Protein AF-A0AAV6D3R2-F1 (afdb_monomer)

Structure (mmCIF, N/CA/C/O backbone):
data_AF-A0AAV6D3R2-F1
#
_entry.id   AF-A0AAV6D3R2-F1
#
loop_
_atom_site.group_PDB
_atom_site.id
_atom_site.type_symbol
_atom_site.label_atom_id
_atom_site.label_alt_id
_atom_site.label_comp_id
_atom_site.label_asym_id
_atom_site.label_entity_id
_atom_site.label_seq_id
_atom_site.pdbx_PDB_ins_code
_atom_site.Cartn_x
_atom_site.Cartn_y
_atom_site.Cartn_z
_atom_site.occupancy
_atom_site.B_iso_or_equiv
_atom_site.auth_seq_id
_atom_site.auth_comp_id
_atom_site.auth_asym_id
_atom_site.auth_atom_id
_atom_site.pdbx_PDB_model_num
ATOM 1 N N . MET A 1 1 ? -66.556 -19.259 106.613 1.00 41.88 1 MET A N 1
ATOM 2 C CA . MET A 1 1 ? -66.126 -19.516 105.222 1.00 41.88 1 MET A CA 1
ATOM 3 C C . MET A 1 1 ? -65.354 -18.286 104.750 1.00 41.88 1 MET A C 1
ATOM 5 O O . MET A 1 1 ? -65.965 -17.245 104.566 1.00 41.88 1 MET A O 1
ATOM 9 N N . LYS A 1 2 ? -64.016 -18.341 104.709 1.00 41.09 2 LYS A N 1
ATOM 10 C CA . LYS A 1 2 ? -63.168 -17.246 104.201 1.00 41.09 2 LYS A CA 1
ATOM 11 C C . LYS A 1 2 ? -62.805 -17.591 102.760 1.00 41.09 2 LYS A C 1
ATOM 13 O O . LYS A 1 2 ? -62.101 -18.569 102.543 1.00 41.09 2 LYS A O 1
ATOM 18 N N . ILE A 1 3 ? -63.320 -16.826 101.804 1.00 53.88 3 ILE A N 1
ATOM 19 C CA . ILE A 1 3 ? -62.942 -16.929 100.393 1.00 53.88 3 ILE A CA 1
ATOM 20 C C . ILE A 1 3 ? -61.754 -15.985 100.196 1.00 53.88 3 ILE A C 1
ATOM 22 O O . ILE A 1 3 ? -61.898 -14.775 100.360 1.00 53.88 3 ILE A O 1
ATOM 26 N N . GLN A 1 4 ? -60.575 -16.541 99.917 1.00 54.53 4 GLN A N 1
ATOM 27 C CA . GLN A 1 4 ? -59.425 -15.776 99.440 1.00 54.53 4 GLN A CA 1
ATOM 28 C C . GLN A 1 4 ? -59.530 -15.645 97.919 1.00 54.53 4 GLN A C 1
ATOM 30 O O . GLN A 1 4 ? -59.664 -16.643 97.218 1.00 54.53 4 GLN A O 1
ATOM 35 N N . ILE A 1 5 ? -59.493 -14.408 97.426 1.00 58.12 5 ILE A N 1
ATOM 36 C CA . ILE A 1 5 ? -59.403 -14.087 96.000 1.00 58.12 5 ILE A CA 1
ATOM 37 C C . ILE A 1 5 ? -57.930 -13.767 95.734 1.00 58.12 5 ILE A C 1
ATOM 39 O O . ILE A 1 5 ? -57.420 -12.766 96.238 1.00 58.12 5 ILE A O 1
ATOM 43 N N . GLU A 1 6 ? -57.231 -14.634 95.000 1.00 59.66 6 GLU A N 1
ATOM 44 C CA . GLU A 1 6 ? -55.860 -14.369 94.551 1.00 59.66 6 GLU A CA 1
ATOM 45 C C . GLU A 1 6 ? -55.852 -13.282 93.464 1.00 59.66 6 GLU A C 1
ATOM 47 O O . GLU A 1 6 ? -56.670 -13.301 92.542 1.00 59.66 6 GLU A O 1
ATOM 52 N N . SER A 1 7 ? -54.927 -12.319 93.559 1.00 55.28 7 SER A N 1
ATOM 53 C CA . SER A 1 7 ? -54.764 -11.280 92.540 1.00 55.28 7 SER A CA 1
ATOM 54 C C . SER A 1 7 ? -53.967 -11.827 91.350 1.00 55.28 7 SER A C 1
ATOM 56 O O . SER A 1 7 ? -52.834 -12.291 91.477 1.00 55.28 7 SER A O 1
ATOM 58 N N . PHE A 1 8 ? -54.562 -11.789 90.159 1.00 54.69 8 PHE A N 1
ATOM 59 C CA . PHE A 1 8 ? -53.878 -12.200 88.935 1.00 54.69 8 PHE A CA 1
ATOM 60 C C . PHE A 1 8 ? -52.782 -11.181 88.546 1.00 54.69 8 PHE A C 1
ATOM 62 O O . PHE A 1 8 ? -53.052 -10.034 88.197 1.00 54.69 8 PHE A O 1
ATOM 69 N N . LYS A 1 9 ? -51.535 -11.654 88.657 1.00 56.50 9 LYS A N 1
ATOM 70 C CA . LYS A 1 9 ? -50.225 -11.216 88.124 1.00 56.50 9 LYS A CA 1
ATOM 71 C C . LYS A 1 9 ? -50.187 -10.002 87.166 1.00 56.50 9 LYS A C 1
ATOM 73 O O . LYS A 1 9 ? -50.525 -10.115 85.990 1.00 56.50 9 LYS A O 1
ATOM 78 N N . LYS A 1 10 ? -49.590 -8.890 87.625 1.00 56.94 10 LYS A N 1
ATOM 79 C CA . LYS A 1 10 ? -49.151 -7.735 86.801 1.00 56.94 10 LYS A CA 1
ATOM 80 C C . LYS A 1 10 ? -47.925 -8.025 85.910 1.00 56.94 10 LYS A C 1
ATOM 82 O O . LYS A 1 10 ? -47.709 -7.311 84.935 1.00 56.94 10 LYS A O 1
ATOM 87 N N . ASP A 1 11 ? -47.167 -9.084 86.191 1.00 58.88 11 ASP A N 1
ATOM 88 C CA . ASP A 1 11 ? -45.872 -9.352 85.540 1.00 58.88 11 ASP A CA 1
ATOM 89 C C . ASP A 1 11 ? -45.978 -9.902 84.106 1.00 58.88 11 ASP A C 1
ATOM 91 O O . ASP A 1 11 ? -45.019 -9.849 83.342 1.00 58.88 11 ASP A O 1
ATOM 95 N N . HIS A 1 12 ? -47.144 -10.410 83.695 1.00 60.38 12 HIS A N 1
ATOM 96 C CA . HIS A 1 12 ? -47.326 -10.956 82.342 1.00 60.38 12 HIS A CA 1
ATOM 97 C C . HIS A 1 12 ? -47.617 -9.864 81.293 1.00 60.38 12 HIS A C 1
ATOM 99 O O . HIS A 1 12 ? -47.282 -10.027 80.120 1.00 60.38 12 HIS A O 1
ATOM 105 N N . ALA A 1 13 ? -48.206 -8.733 81.699 1.00 70.50 13 ALA A N 1
ATOM 106 C CA . ALA A 1 13 ? -48.538 -7.634 80.789 1.00 70.50 13 ALA A CA 1
ATOM 107 C C . ALA A 1 13 ? -47.298 -6.819 80.379 1.00 70.50 13 ALA A C 1
ATOM 109 O O . ALA A 1 13 ? -47.188 -6.391 79.230 1.00 70.50 13 ALA A O 1
ATOM 110 N N . SER A 1 14 ? -46.339 -6.642 81.295 1.00 77.81 14 SER A N 1
ATOM 111 C CA . SER A 1 14 ? -45.079 -5.937 81.020 1.00 77.81 14 SER A CA 1
ATOM 112 C C . SER A 1 14 ? -44.189 -6.719 80.045 1.00 77.81 14 SER A C 1
ATOM 114 O O . SER A 1 14 ? -43.609 -6.129 79.131 1.00 77.81 14 SER A O 1
ATOM 116 N N . ALA A 1 15 ? -44.135 -8.049 80.177 1.00 82.56 15 ALA A N 1
ATOM 117 C CA . ALA A 1 15 ? -43.401 -8.926 79.266 1.00 82.56 15 ALA A CA 1
ATOM 118 C C . ALA A 1 15 ? -43.976 -8.887 77.840 1.00 82.56 15 ALA A C 1
ATOM 120 O O . ALA A 1 15 ? -43.226 -8.784 76.870 1.00 82.56 15 ALA A O 1
ATOM 121 N N . LEU A 1 16 ? -45.307 -8.900 77.709 1.00 85.19 16 LEU A N 1
ATOM 122 C CA . LEU A 1 16 ? -45.982 -8.857 76.411 1.00 85.19 16 LEU A CA 1
ATOM 123 C C . LEU A 1 16 ? -45.790 -7.507 75.702 1.00 85.19 16 LEU A C 1
ATOM 125 O O . LEU A 1 16 ? -45.513 -7.476 74.505 1.00 85.19 16 LEU A O 1
ATOM 129 N N . LEU A 1 17 ? -45.858 -6.397 76.448 1.00 87.00 17 LEU A N 1
ATOM 130 C CA . LEU A 1 17 ? -45.581 -5.059 75.919 1.00 87.00 17 LEU A CA 1
ATOM 131 C C . LEU A 1 17 ? -44.119 -4.926 75.462 1.00 87.00 17 LEU A C 1
ATOM 133 O O . LEU A 1 17 ? -43.852 -4.395 74.387 1.00 87.00 17 LEU A O 1
ATOM 137 N N . SER A 1 18 ? -43.180 -5.463 76.245 1.00 87.88 18 SER A N 1
ATOM 138 C CA . SER A 1 18 ? -41.751 -5.449 75.913 1.00 87.88 18 SER A CA 1
ATOM 139 C C . SER A 1 18 ? -41.470 -6.251 74.638 1.00 87.88 18 SER A C 1
ATOM 141 O O . SER A 1 18 ? -40.783 -5.762 73.743 1.00 87.88 18 SER A O 1
ATOM 143 N N . MET A 1 19 ? -42.068 -7.440 74.501 1.00 91.12 19 MET A N 1
ATOM 144 C CA . MET A 1 19 ? -41.958 -8.260 73.289 1.00 91.12 19 MET A CA 1
ATOM 145 C C . MET A 1 19 ? -42.569 -7.572 72.064 1.00 91.12 19 MET A C 1
ATOM 147 O O . MET A 1 19 ? -41.971 -7.611 70.993 1.00 91.12 19 MET A O 1
ATOM 151 N N . ALA A 1 20 ? -43.717 -6.903 72.207 1.00 91.31 20 ALA A N 1
ATOM 152 C CA . ALA A 1 20 ? -44.345 -6.170 71.107 1.00 91.31 20 ALA A CA 1
ATOM 153 C C . ALA A 1 20 ? -43.491 -4.982 70.632 1.00 91.31 20 ALA A C 1
ATOM 155 O O . ALA A 1 20 ? -43.354 -4.767 69.428 1.00 91.31 20 ALA A O 1
ATOM 156 N N . ILE A 1 21 ? -42.875 -4.241 71.560 1.00 93.88 21 ILE A N 1
ATOM 157 C CA . ILE A 1 21 ? -41.976 -3.127 71.229 1.00 93.88 21 ILE A CA 1
ATOM 158 C C . ILE A 1 21 ? -40.717 -3.647 70.531 1.00 93.88 21 ILE A C 1
ATOM 160 O O . ILE A 1 21 ? -40.335 -3.115 69.491 1.00 93.88 21 ILE A O 1
ATOM 164 N N . ILE A 1 22 ? -40.100 -4.713 71.049 1.00 94.69 22 ILE A N 1
ATOM 165 C CA . ILE A 1 22 ? -38.926 -5.333 70.420 1.00 94.69 22 ILE A CA 1
ATOM 166 C C . ILE A 1 22 ? -39.282 -5.840 69.018 1.00 94.69 22 ILE A C 1
ATOM 168 O O . ILE A 1 22 ? -38.560 -5.554 68.067 1.00 94.69 22 ILE A O 1
ATOM 172 N N . ALA A 1 23 ? -40.418 -6.525 68.859 1.00 94.00 23 ALA A N 1
ATOM 173 C CA . ALA A 1 23 ? -40.884 -6.993 67.557 1.00 94.00 23 ALA A CA 1
ATOM 174 C C . ALA A 1 23 ? -41.098 -5.829 66.573 1.00 94.00 23 ALA A C 1
ATOM 176 O O . ALA A 1 23 ? -40.671 -5.919 65.426 1.00 94.00 23 ALA A O 1
ATOM 177 N N . LEU A 1 24 ? -41.686 -4.712 67.012 1.00 95.38 24 LEU A N 1
ATOM 178 C CA . LEU A 1 24 ? -41.880 -3.516 66.186 1.00 95.38 24 LEU A CA 1
ATOM 179 C C . LEU A 1 24 ? -40.550 -2.876 65.759 1.00 95.38 24 LEU A C 1
ATOM 181 O O . LEU A 1 24 ? -40.398 -2.482 64.602 1.00 95.38 24 LEU A O 1
ATOM 185 N N . VAL A 1 25 ? -39.571 -2.796 66.660 1.00 95.88 25 VAL A N 1
ATOM 186 C CA . VAL A 1 25 ? -38.222 -2.300 66.343 1.00 95.88 25 VAL A CA 1
ATOM 187 C C . VAL A 1 25 ? -37.518 -3.229 65.348 1.00 95.88 25 VAL A C 1
ATOM 189 O O . VAL A 1 25 ? -36.920 -2.761 64.379 1.00 95.88 25 VAL A O 1
ATOM 192 N N . VAL A 1 26 ? -37.631 -4.548 65.519 1.00 96.06 26 VAL A N 1
ATOM 193 C CA . VAL A 1 26 ? -37.019 -5.524 64.602 1.00 96.06 26 VAL A CA 1
ATOM 194 C C . VAL A 1 26 ? -37.695 -5.485 63.229 1.00 96.06 26 VAL A C 1
ATOM 196 O O . VAL A 1 26 ? -37.015 -5.455 62.209 1.00 96.06 26 VAL A O 1
ATOM 199 N N . LEU A 1 27 ? -39.027 -5.419 63.175 1.00 96.25 27 LEU A N 1
ATOM 200 C CA . LEU A 1 27 ? -39.766 -5.365 61.912 1.00 96.25 27 LEU A CA 1
ATOM 201 C C . LEU A 1 27 ? -39.530 -4.048 61.169 1.00 96.25 27 LEU A C 1
ATOM 203 O O . LEU A 1 27 ? -39.346 -4.062 59.954 1.00 96.25 27 LEU A O 1
ATOM 207 N N . SER A 1 28 ? -39.504 -2.916 61.879 1.00 93.81 28 SER A N 1
ATOM 208 C CA . SER A 1 28 ? -39.224 -1.615 61.261 1.00 93.81 28 SER A CA 1
ATOM 209 C C . SER A 1 28 ? -37.783 -1.511 60.759 1.00 93.81 28 SER A C 1
ATOM 211 O O . SER A 1 28 ? -37.571 -1.045 59.639 1.00 93.81 28 SER A O 1
ATOM 213 N N . SER A 1 29 ? -36.800 -2.003 61.520 1.00 95.06 29 SER A N 1
ATOM 214 C CA . SER A 1 29 ? -35.403 -2.036 61.065 1.00 95.06 29 SER A CA 1
ATOM 215 C C . SER A 1 29 ? -35.202 -2.976 59.873 1.00 95.06 29 SER A C 1
ATOM 217 O O . SER A 1 29 ? -34.536 -2.592 58.913 1.00 95.06 29 SER A O 1
ATOM 219 N N . LEU A 1 30 ? -35.843 -4.151 59.865 1.00 95.81 30 LEU A N 1
ATOM 220 C CA . LEU A 1 30 ? -35.819 -5.069 58.724 1.00 95.81 30 LEU A CA 1
ATOM 221 C C . LEU A 1 30 ? -36.473 -4.459 57.476 1.00 95.81 30 LEU A C 1
ATOM 223 O O . LEU A 1 30 ? -35.900 -4.533 56.392 1.00 95.81 30 LEU A O 1
ATOM 227 N N . ALA A 1 31 ? -37.644 -3.831 57.611 1.00 95.50 31 ALA A N 1
ATOM 228 C CA . ALA A 1 31 ? -38.312 -3.157 56.498 1.00 95.50 31 ALA A CA 1
ATOM 229 C C . ALA A 1 31 ? -37.458 -2.009 55.932 1.00 95.50 31 ALA A C 1
ATOM 231 O O . ALA A 1 31 ? -37.334 -1.874 54.714 1.00 95.50 31 ALA A O 1
ATOM 232 N N . GLY A 1 32 ? -36.820 -1.225 56.808 1.00 95.56 32 GLY A N 1
ATOM 233 C CA . GLY A 1 32 ? -35.880 -0.176 56.414 1.00 95.56 32 GLY A CA 1
ATOM 234 C C . GLY A 1 32 ? -34.663 -0.730 55.670 1.00 95.56 32 GLY A C 1
ATOM 235 O O . GLY A 1 32 ? -34.285 -0.196 54.628 1.00 95.56 32 GLY A O 1
ATOM 236 N N . TYR A 1 33 ? -34.096 -1.837 56.153 1.00 95.81 33 TYR A N 1
ATOM 237 C CA . TYR A 1 33 ? -32.979 -2.514 55.496 1.00 95.81 33 TYR A CA 1
ATOM 238 C C . TYR A 1 33 ? -33.366 -3.055 54.114 1.00 95.81 33 TYR A C 1
ATOM 240 O O . TYR A 1 33 ? -32.667 -2.797 53.139 1.00 95.81 33 TYR A O 1
ATOM 248 N N . LEU A 1 34 ? -34.511 -3.734 53.995 1.00 94.06 34 LEU A N 1
ATOM 249 C CA . LEU A 1 34 ? -35.012 -4.243 52.714 1.00 94.06 34 LEU A CA 1
ATOM 250 C C . LEU A 1 34 ? -35.253 -3.118 51.698 1.00 94.06 34 LEU A C 1
ATOM 252 O O . LEU A 1 34 ? -34.937 -3.274 50.518 1.00 94.06 34 LEU A O 1
ATOM 256 N N . TYR A 1 35 ? -35.772 -1.972 52.147 1.00 92.19 35 TYR A N 1
ATOM 257 C CA . TYR A 1 35 ? -35.944 -0.799 51.291 1.00 92.19 35 TYR A CA 1
ATOM 258 C C . TYR A 1 35 ? -34.599 -0.237 50.810 1.00 92.19 35 TYR A C 1
ATOM 260 O O . TYR A 1 35 ? -34.448 0.092 49.632 1.00 92.19 35 TYR A O 1
ATOM 268 N N . LEU A 1 36 ? -33.603 -0.170 51.697 1.00 94.88 36 LEU A N 1
ATOM 269 C CA . LEU A 1 36 ? -32.256 0.278 51.351 1.00 94.88 36 LEU A CA 1
ATOM 270 C C . LEU A 1 36 ? -31.593 -0.663 50.338 1.00 94.88 36 LEU A C 1
ATOM 272 O O . LEU A 1 36 ? -31.119 -0.188 49.309 1.00 94.88 36 LEU A O 1
ATOM 276 N N . VAL A 1 37 ? -31.649 -1.977 50.567 1.00 93.81 37 VAL A N 1
ATOM 277 C CA . VAL A 1 37 ? -31.112 -2.995 49.645 1.00 93.81 37 VAL A CA 1
ATOM 278 C C . VAL A 1 37 ? -31.813 -2.944 48.286 1.00 93.81 37 VAL A C 1
ATOM 280 O O . VAL A 1 37 ? -31.169 -3.058 47.245 1.00 93.81 37 VAL A O 1
ATOM 283 N N . SER A 1 38 ? -33.131 -2.720 48.257 1.00 89.44 38 SER A N 1
ATOM 284 C CA . SER A 1 38 ? -33.862 -2.547 46.998 1.00 89.44 38 SER A CA 1
ATOM 285 C C . SER A 1 38 ? -33.374 -1.323 46.217 1.00 89.44 38 SER A C 1
ATOM 287 O O . SER A 1 38 ? -33.229 -1.396 44.997 1.00 89.44 38 SER A O 1
ATOM 289 N N . ASN A 1 39 ? -33.122 -0.200 46.896 1.00 87.94 39 ASN A N 1
ATOM 290 C CA . ASN A 1 39 ? -32.600 1.005 46.250 1.00 87.94 39 ASN A CA 1
ATOM 291 C C . ASN A 1 39 ? -31.164 0.810 45.763 1.00 87.94 39 ASN A C 1
ATOM 293 O O . ASN A 1 39 ? -30.840 1.224 44.651 1.00 87.94 39 ASN A O 1
ATOM 297 N N . GLU A 1 40 ? -30.323 0.151 46.559 1.00 91.56 40 GLU A N 1
ATOM 298 C CA . GLU A 1 40 ? -28.959 -0.204 46.174 1.00 91.56 40 GLU A CA 1
ATOM 299 C C . GLU A 1 40 ? -28.957 -1.061 44.905 1.00 91.56 40 GLU A C 1
ATOM 301 O O . GLU A 1 40 ? -28.287 -0.710 43.936 1.00 91.56 40 GLU A O 1
ATOM 306 N N . ASN A 1 41 ? -29.795 -2.100 44.844 1.00 88.38 41 ASN A N 1
ATOM 307 C CA . ASN A 1 41 ? -29.926 -2.949 43.661 1.00 88.38 41 ASN A CA 1
ATOM 308 C C . ASN A 1 41 ? -30.335 -2.149 42.408 1.00 88.38 41 ASN A C 1
ATOM 310 O O . ASN A 1 41 ? -29.772 -2.340 41.331 1.00 88.38 41 ASN A O 1
ATOM 314 N N . VAL A 1 42 ? -31.268 -1.196 42.535 1.00 85.94 42 VAL A N 1
ATOM 315 C CA . VAL A 1 42 ? -31.658 -0.321 41.413 1.00 85.94 42 VAL A CA 1
ATOM 316 C C . VAL A 1 42 ? -30.492 0.561 40.959 1.00 85.94 42 VAL A C 1
ATOM 318 O O . VAL A 1 42 ? -30.285 0.721 39.756 1.00 85.94 42 VAL A O 1
ATOM 321 N N . MET A 1 43 ? -29.717 1.127 41.886 1.00 87.94 43 MET A N 1
ATOM 322 C CA . MET A 1 43 ? -28.565 1.966 41.538 1.00 87.94 43 MET A CA 1
ATOM 323 C C . MET A 1 43 ? -27.441 1.155 40.890 1.00 87.94 43 MET A C 1
ATOM 325 O O . MET A 1 43 ? -26.881 1.596 39.886 1.00 87.94 43 MET A O 1
ATOM 329 N N . VAL A 1 44 ? -27.162 -0.046 41.403 1.00 91.12 44 VAL A N 1
ATOM 330 C CA . VAL A 1 44 ? -26.194 -0.982 40.815 1.00 91.12 44 VAL A CA 1
ATOM 331 C C . VAL A 1 44 ? -26.617 -1.360 39.402 1.00 91.12 44 VAL A C 1
ATOM 333 O O . VAL A 1 44 ? -25.829 -1.214 38.473 1.00 91.12 44 VAL A O 1
ATOM 336 N N . ASN A 1 45 ? -27.878 -1.749 39.208 1.00 87.25 45 ASN A N 1
ATOM 337 C CA . ASN A 1 45 ? -28.403 -2.110 37.896 1.00 87.25 45 ASN A CA 1
ATOM 338 C C . ASN A 1 45 ? -28.320 -0.933 36.903 1.00 87.25 45 ASN A C 1
ATOM 340 O O . ASN A 1 45 ? -27.909 -1.109 35.758 1.00 87.25 45 ASN A O 1
ATOM 344 N N . ARG A 1 46 ? -28.628 0.299 37.334 1.00 87.62 46 ARG A N 1
ATOM 345 C CA . ARG A 1 46 ? -28.469 1.499 36.490 1.00 87.62 46 ARG A CA 1
ATOM 346 C C . ARG A 1 46 ? -27.013 1.761 36.113 1.00 87.62 46 ARG A C 1
ATOM 348 O O . ARG A 1 46 ? -26.750 2.097 34.961 1.00 87.62 46 ARG A O 1
ATOM 355 N N . SER A 1 47 ? -26.093 1.613 37.064 1.00 91.12 47 SER A N 1
ATOM 356 C CA . SER A 1 47 ? -24.654 1.770 36.832 1.00 91.12 47 SER A CA 1
ATOM 357 C C . SER A 1 47 ? -24.131 0.724 35.843 1.00 91.12 47 SER A C 1
ATOM 359 O O . SER A 1 47 ? -23.464 1.060 34.868 1.00 91.12 47 SER A O 1
ATOM 361 N N . ASP A 1 48 ? -24.522 -0.536 36.032 1.00 91.38 48 ASP A N 1
ATOM 362 C CA . ASP A 1 48 ? -24.179 -1.641 35.139 1.00 91.38 48 ASP A CA 1
ATOM 363 C C . ASP A 1 48 ? -24.722 -1.413 33.719 1.00 91.38 48 ASP A C 1
ATOM 365 O O . ASP A 1 48 ? -23.984 -1.499 32.743 1.00 91.38 48 ASP A O 1
ATOM 369 N N . THR A 1 49 ? -25.984 -0.999 33.593 1.00 90.69 49 THR A N 1
ATOM 370 C CA . THR A 1 49 ? -26.620 -0.685 32.297 1.00 90.69 49 THR A CA 1
ATOM 371 C C . THR A 1 49 ? -25.915 0.472 31.582 1.00 90.69 49 THR A C 1
ATOM 373 O O . THR A 1 49 ? -25.686 0.423 30.371 1.00 90.69 49 THR A O 1
ATOM 376 N N . TRP A 1 50 ? -25.529 1.513 32.326 1.00 92.00 50 TRP A N 1
ATOM 377 C CA . TRP A 1 50 ? -24.772 2.642 31.787 1.00 92.00 50 TRP A CA 1
ATOM 378 C C . TRP A 1 50 ? -23.399 2.203 31.262 1.00 92.00 50 TRP A C 1
ATOM 380 O O . TRP A 1 50 ? -23.026 2.551 30.140 1.00 92.00 50 TRP A O 1
ATOM 390 N N . ASN A 1 51 ? -22.675 1.377 32.019 1.00 93.12 51 ASN A N 1
ATOM 391 C CA . ASN A 1 51 ? -21.370 0.859 31.608 1.00 93.12 51 ASN A CA 1
ATOM 392 C C . ASN A 1 51 ? -21.474 -0.108 30.422 1.00 93.12 51 ASN A C 1
ATOM 394 O O . ASN A 1 51 ? -20.700 0.006 29.473 1.00 93.12 51 ASN A O 1
ATOM 398 N N . LYS A 1 52 ? -22.477 -0.992 30.415 1.00 92.69 52 LYS A N 1
ATOM 399 C CA . LYS A 1 52 ? -22.760 -1.891 29.289 1.00 92.69 52 LYS A CA 1
ATOM 400 C C . LYS A 1 52 ? -23.006 -1.118 28.005 1.00 92.69 52 LYS A C 1
ATOM 402 O O . LYS A 1 52 ? -22.410 -1.446 26.987 1.00 92.69 52 LYS A O 1
ATOM 407 N N . SER A 1 53 ? -23.820 -0.060 28.047 1.00 93.31 53 SER A N 1
ATOM 408 C CA . SER A 1 53 ? -24.128 0.734 26.850 1.00 93.31 53 SER A CA 1
ATOM 409 C C . SER A 1 53 ? -22.880 1.321 26.172 1.00 93.31 53 SER A C 1
ATOM 411 O O . SER A 1 53 ? -22.847 1.425 24.952 1.00 93.31 53 SER A O 1
ATOM 413 N N . PHE A 1 54 ? -21.822 1.622 26.931 1.00 94.38 54 PHE A N 1
ATOM 414 C CA . PHE A 1 54 ? -20.542 2.058 26.372 1.00 94.38 54 PHE A CA 1
ATOM 415 C C . PHE A 1 54 ? -19.802 0.932 25.647 1.00 94.38 54 PHE A C 1
ATOM 417 O O . PHE A 1 54 ? -19.415 1.106 24.498 1.00 94.38 54 PHE A O 1
ATOM 424 N N . GLN A 1 55 ? -19.695 -0.242 26.273 1.00 94.19 55 GLN A N 1
ATOM 425 C CA . GLN A 1 55 ? -19.071 -1.420 25.658 1.00 94.19 55 GLN A CA 1
ATOM 426 C C . GLN A 1 55 ? -19.790 -1.826 24.364 1.00 94.19 55 GLN A C 1
ATOM 428 O O . GLN A 1 55 ? -19.157 -2.204 23.382 1.00 94.19 55 GLN A O 1
ATOM 433 N N . MET A 1 56 ? -21.125 -1.705 24.332 1.00 94.50 56 MET A N 1
ATOM 434 C CA . MET A 1 56 ? -21.890 -1.934 23.103 1.00 94.50 56 MET A CA 1
ATOM 435 C C . MET A 1 56 ? -21.509 -0.911 22.019 1.00 94.50 56 MET A C 1
ATOM 437 O O . MET A 1 56 ? -21.369 -1.275 20.855 1.00 94.50 56 MET A O 1
ATOM 441 N N . ALA A 1 57 ? -21.328 0.363 22.386 1.00 94.44 57 ALA A N 1
ATOM 442 C CA . ALA A 1 57 ? -20.925 1.400 21.441 1.00 94.44 57 ALA A CA 1
ATOM 443 C C . ALA A 1 57 ? -19.521 1.123 20.875 1.00 94.44 57 ALA A C 1
ATOM 445 O O . ALA A 1 57 ? -19.330 1.249 19.667 1.00 94.44 57 ALA A O 1
ATOM 446 N N . GLU A 1 58 ? -18.566 0.693 21.704 1.00 94.38 58 GLU A N 1
ATOM 447 C CA . GLU A 1 58 ? -17.218 0.308 21.257 1.00 94.38 58 GLU A CA 1
ATOM 448 C C . GLU A 1 58 ? -17.268 -0.858 20.267 1.00 94.38 58 GLU A C 1
ATOM 450 O O . GLU A 1 58 ? -16.694 -0.766 19.184 1.00 94.38 58 GLU A O 1
ATOM 455 N N . ALA A 1 59 ? -18.052 -1.899 20.561 1.00 93.94 59 ALA A N 1
ATOM 456 C CA . ALA A 1 59 ? -18.234 -3.023 19.642 1.00 93.94 59 ALA A CA 1
ATOM 457 C C . ALA A 1 59 ? -18.773 -2.582 18.267 1.00 93.94 59 ALA A C 1
ATOM 459 O O . ALA A 1 59 ? -18.345 -3.096 17.235 1.00 93.94 59 ALA A O 1
ATOM 460 N N . GLY A 1 60 ? -19.682 -1.601 18.234 1.00 93.38 60 GLY A N 1
ATOM 461 C CA . GLY A 1 60 ? -20.176 -1.044 16.974 1.00 93.38 60 GLY A CA 1
ATOM 462 C C . GLY A 1 60 ? -19.123 -0.250 16.195 1.00 93.38 60 GLY A C 1
ATOM 463 O O . GLY A 1 60 ? -19.132 -0.282 14.967 1.00 93.38 60 GLY A O 1
ATOM 464 N N . VAL A 1 61 ? -18.198 0.430 16.881 1.00 94.06 61 VAL A N 1
ATOM 465 C CA . VAL A 1 61 ? -17.066 1.113 16.233 1.00 94.06 61 VAL A CA 1
ATOM 466 C C . VAL A 1 61 ? -16.128 0.104 15.574 1.00 94.06 61 VAL A C 1
ATOM 468 O O . VAL A 1 61 ? -15.762 0.298 14.417 1.00 94.06 61 VAL A O 1
ATOM 471 N N . GLU A 1 62 ? -15.788 -0.982 16.270 1.00 92.56 62 GLU A N 1
ATOM 472 C CA . GLU A 1 62 ? -14.931 -2.048 15.733 1.00 92.56 62 GLU A CA 1
ATOM 473 C C . GLU A 1 62 ? -15.548 -2.706 14.490 1.00 92.56 62 GLU A C 1
ATOM 475 O O . GLU A 1 62 ? -14.880 -2.892 13.473 1.00 92.56 62 GLU A O 1
ATOM 480 N N . GLU A 1 63 ? -16.855 -2.980 14.522 1.00 90.81 63 GLU A N 1
ATOM 481 C CA . GLU A 1 63 ? -17.589 -3.529 13.376 1.00 90.81 63 GLU A CA 1
ATOM 482 C C . GLU A 1 63 ? -17.611 -2.553 12.182 1.00 90.81 63 GLU A C 1
ATOM 484 O O . GLU A 1 63 ? -17.495 -2.959 11.025 1.00 90.81 63 GLU A O 1
ATOM 489 N N . ALA A 1 64 ? -17.727 -1.244 12.429 1.00 89.12 64 ALA A N 1
ATOM 490 C CA . ALA A 1 64 ? -17.616 -0.249 11.363 1.00 89.12 64 ALA A CA 1
ATOM 491 C C . ALA A 1 64 ? -16.207 -0.183 10.773 1.00 89.12 64 ALA A C 1
ATOM 493 O O . ALA A 1 64 ? -16.067 -0.136 9.550 1.00 89.12 64 ALA A O 1
ATOM 494 N N . MET A 1 65 ? -15.173 -0.200 11.616 1.00 87.06 65 MET A N 1
ATOM 495 C CA . MET A 1 65 ? -13.780 -0.208 11.170 1.00 87.06 65 MET A CA 1
ATOM 496 C C . MET A 1 65 ? -13.467 -1.453 10.340 1.00 87.06 65 MET A C 1
ATOM 498 O O . MET A 1 65 ? -12.832 -1.342 9.288 1.00 87.06 65 MET A O 1
ATOM 502 N N . SER A 1 66 ? -13.969 -2.620 10.751 1.00 84.00 66 SER A N 1
ATOM 503 C CA . SER A 1 66 ? -13.807 -3.862 9.996 1.00 84.00 66 SER A CA 1
ATOM 504 C C . SER A 1 66 ? -14.509 -3.790 8.637 1.00 84.00 66 SER A C 1
ATOM 506 O O . SER A 1 66 ? -13.892 -4.111 7.623 1.00 84.00 66 SER A O 1
ATOM 508 N N . MET A 1 67 ? -15.747 -3.281 8.572 1.00 81.88 67 MET A N 1
ATOM 509 C CA . MET A 1 67 ? -16.474 -3.108 7.308 1.00 81.88 67 MET A CA 1
ATOM 510 C C . MET A 1 67 ? -15.739 -2.158 6.358 1.00 81.88 67 MET A C 1
ATOM 512 O O . MET A 1 67 ? -15.582 -2.478 5.175 1.00 81.88 67 MET A O 1
ATOM 516 N N . ILE A 1 68 ? -15.312 -0.994 6.855 1.00 80.69 68 ILE A N 1
ATOM 517 C CA . ILE A 1 68 ? -14.617 0.018 6.054 1.00 80.69 68 ILE A CA 1
ATOM 518 C C . ILE A 1 68 ? -13.323 -0.573 5.482 1.00 80.69 68 ILE A C 1
ATOM 520 O O . ILE A 1 68 ? -13.074 -0.440 4.286 1.00 80.69 68 ILE A O 1
ATOM 524 N N . ASN A 1 69 ? -12.534 -1.271 6.303 1.00 78.12 69 ASN A N 1
ATOM 525 C CA . ASN A 1 69 ? -11.263 -1.850 5.871 1.00 78.12 69 ASN A CA 1
ATOM 526 C C . ASN A 1 69 ? -11.429 -3.077 4.965 1.00 78.12 69 ASN A C 1
ATOM 528 O O . ASN A 1 69 ? -10.666 -3.225 4.016 1.00 78.12 69 ASN A O 1
ATOM 532 N N . ALA A 1 70 ? -12.461 -3.899 5.170 1.00 72.94 70 ALA A N 1
ATOM 533 C CA . ALA A 1 70 ? -12.767 -5.039 4.302 1.00 72.94 70 ALA A CA 1
ATOM 534 C C . ALA A 1 70 ? -13.364 -4.633 2.941 1.00 72.94 70 ALA A C 1
ATOM 536 O O . ALA A 1 70 ? -13.280 -5.385 1.971 1.00 72.94 70 ALA A O 1
ATOM 537 N N . SER A 1 71 ? -13.993 -3.457 2.854 1.00 65.56 71 SER A N 1
ATOM 538 C CA . SER A 1 71 ? -14.680 -2.987 1.640 1.00 65.56 71 SER A CA 1
ATOM 539 C C . SER A 1 71 ? -13.823 -2.076 0.753 1.00 65.56 71 SER A C 1
ATOM 541 O O . SER A 1 71 ? -14.326 -1.526 -0.232 1.00 65.56 71 SER A O 1
ATOM 543 N N . ASN A 1 72 ? -12.544 -1.893 1.083 1.00 62.22 72 ASN A N 1
ATOM 544 C CA . ASN A 1 72 ? -11.609 -1.095 0.298 1.00 62.22 72 ASN A CA 1
ATOM 545 C C . ASN A 1 72 ? -11.047 -1.922 -0.863 1.00 62.22 72 ASN A C 1
ATOM 547 O O . ASN A 1 72 ? -10.066 -2.632 -0.702 1.00 62.22 72 ASN A O 1
ATOM 551 N N . SER A 1 73 ? -11.664 -1.830 -2.042 1.00 49.88 73 SER A N 1
ATOM 552 C CA . SER A 1 73 ? -11.182 -2.525 -3.254 1.00 49.88 73 SER A CA 1
ATOM 553 C C . SER A 1 73 ? -10.534 -1.597 -4.294 1.00 49.88 73 SER A C 1
ATOM 555 O O . SER A 1 73 ? -10.047 -2.082 -5.317 1.00 49.88 73 SER A O 1
ATOM 557 N N . ILE A 1 74 ? -10.557 -0.270 -4.081 1.00 49.06 74 ILE A N 1
ATOM 558 C CA . ILE A 1 74 ? -10.040 0.740 -5.023 1.00 49.06 74 ILE A CA 1
ATOM 559 C C . ILE A 1 74 ? -9.288 1.848 -4.267 1.00 49.06 74 ILE A C 1
ATOM 561 O O . ILE A 1 74 ? -9.804 2.444 -3.322 1.00 49.06 74 ILE A O 1
ATOM 565 N N . PHE A 1 75 ? -8.072 2.145 -4.729 1.00 49.31 75 PHE A N 1
ATOM 566 C CA . PHE A 1 75 ? -7.181 3.193 -4.224 1.00 49.31 75 PHE A CA 1
ATOM 567 C C . PHE A 1 75 ? -7.847 4.579 -4.238 1.00 49.31 75 PHE A C 1
ATOM 569 O O . PHE A 1 75 ? -8.199 5.086 -5.303 1.00 49.31 75 PHE A O 1
ATOM 576 N N . GLY A 1 76 ? -7.995 5.208 -3.066 1.00 48.66 76 GLY A N 1
ATOM 577 C CA . GLY A 1 76 ? -8.303 6.641 -2.916 1.00 48.66 76 GLY A CA 1
ATOM 578 C C . GLY A 1 76 ? -9.664 7.126 -3.438 1.00 48.66 76 GLY A C 1
ATOM 579 O O . GLY A 1 76 ? -9.973 8.308 -3.319 1.00 48.66 76 GLY A O 1
ATOM 580 N N . ALA A 1 77 ? -10.496 6.246 -3.991 1.00 46.25 77 ALA A N 1
ATOM 581 C CA . ALA A 1 77 ? -11.846 6.560 -4.425 1.00 46.25 77 ALA A CA 1
ATOM 582 C C . ALA A 1 77 ? -12.760 5.401 -4.036 1.00 46.25 77 ALA A C 1
ATOM 584 O O . ALA A 1 77 ? -12.602 4.284 -4.520 1.00 46.25 77 ALA A O 1
ATOM 585 N N . ILE A 1 78 ? -13.728 5.691 -3.168 1.00 51.72 78 ILE A N 1
ATOM 586 C CA . ILE A 1 78 ? -14.746 4.754 -2.693 1.00 51.72 78 ILE A CA 1
ATOM 587 C C . ILE A 1 78 ? -16.049 5.019 -3.470 1.00 51.72 78 ILE A C 1
ATOM 589 O O . ILE A 1 78 ? -16.977 5.625 -2.916 1.00 51.72 78 ILE A O 1
ATOM 593 N N . PRO A 1 79 ? -16.205 4.631 -4.750 1.00 51.34 79 PRO A N 1
ATOM 594 C CA . PRO A 1 79 ? -17.528 4.638 -5.337 1.00 51.34 79 PRO A CA 1
ATOM 595 C C . PRO A 1 79 ? -18.263 3.398 -4.808 1.00 51.34 79 PRO A C 1
ATOM 597 O O . PRO A 1 79 ? -18.374 2.389 -5.490 1.00 51.34 79 PRO 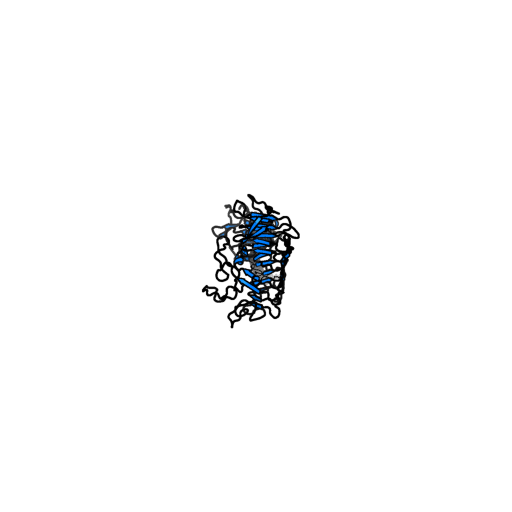A O 1
ATOM 600 N N . LYS A 1 80 ? -18.794 3.524 -3.584 1.00 55.28 80 LYS A N 1
ATOM 601 C CA . LYS A 1 80 ? -19.633 2.560 -2.846 1.00 55.28 80 LYS A CA 1
ATOM 602 C C . LYS A 1 80 ? -18.883 1.343 -2.279 1.00 55.28 80 LYS A C 1
ATOM 604 O O . LYS A 1 80 ? -18.205 0.624 -2.999 1.00 55.28 80 LYS A O 1
ATOM 609 N N . TRP A 1 81 ? -19.084 1.066 -0.987 1.00 66.00 81 TRP A N 1
ATOM 610 C CA . TRP A 1 81 ? -18.710 -0.201 -0.352 1.00 66.00 81 TRP A CA 1
ATOM 611 C C . TRP A 1 81 ? -19.664 -1.289 -0.848 1.00 66.00 81 TRP A C 1
ATOM 613 O O . TRP A 1 81 ? -20.680 -1.597 -0.224 1.00 66.00 81 TRP A O 1
ATOM 623 N N . THR A 1 82 ? -19.373 -1.818 -2.035 1.00 54.69 82 THR A N 1
ATOM 624 C CA . THR A 1 82 ? -20.198 -2.793 -2.766 1.00 54.69 82 THR A CA 1
ATOM 625 C C . THR A 1 82 ? -20.437 -4.084 -1.979 1.00 54.69 82 THR A C 1
ATOM 627 O O . THR A 1 82 ? -21.483 -4.705 -2.154 1.00 54.69 82 THR A O 1
ATOM 630 N N . ASN A 1 83 ? -19.537 -4.433 -1.053 1.00 54.97 83 ASN A N 1
ATOM 631 C CA . ASN A 1 83 ? -19.640 -5.622 -0.201 1.00 54.97 83 ASN A CA 1
ATOM 632 C C . ASN A 1 83 ? -20.371 -5.388 1.135 1.00 54.97 83 ASN A C 1
ATOM 634 O O . ASN A 1 83 ? -20.663 -6.357 1.836 1.00 54.97 83 ASN A O 1
ATOM 638 N N . ALA A 1 84 ? -20.731 -4.145 1.482 1.00 57.25 84 ALA A N 1
ATOM 639 C CA . ALA A 1 84 ? -21.363 -3.839 2.769 1.00 57.25 84 ALA A CA 1
ATOM 640 C C . ALA A 1 84 ? -22.688 -4.607 2.967 1.00 57.25 84 ALA A C 1
ATOM 642 O O . ALA A 1 84 ? -22.957 -5.135 4.047 1.00 57.25 84 ALA A O 1
ATOM 643 N N . VAL A 1 85 ? -23.483 -4.767 1.900 1.00 60.66 85 VAL A N 1
ATOM 644 C CA . VAL A 1 85 ? -24.778 -5.475 1.950 1.00 60.66 85 VAL A CA 1
ATOM 645 C C . VAL A 1 85 ? -24.612 -6.953 2.323 1.00 60.66 85 VAL A C 1
ATOM 647 O O . VAL A 1 85 ? -25.436 -7.492 3.059 1.00 60.66 85 VAL A O 1
ATOM 650 N N . SER A 1 86 ? -23.524 -7.601 1.889 1.00 59.66 86 SER A N 1
ATOM 651 C CA . SER A 1 86 ? -23.234 -8.999 2.245 1.00 59.66 86 SER A CA 1
ATOM 652 C C . SER A 1 86 ? -22.899 -9.170 3.732 1.00 59.66 86 SER A C 1
ATOM 654 O O . SER A 1 86 ? -23.097 -10.252 4.276 1.00 59.66 86 SER A O 1
ATOM 656 N N . GLY A 1 87 ? -22.419 -8.112 4.394 1.00 63.22 87 GLY A N 1
ATOM 657 C CA . GLY A 1 87 ? -22.152 -8.083 5.836 1.00 63.22 87 GLY A CA 1
ATOM 658 C C . GLY A 1 87 ? -23.378 -7.756 6.698 1.00 63.22 87 GLY A C 1
ATOM 659 O O . GLY A 1 87 ? -23.254 -7.641 7.915 1.00 63.22 87 GLY A O 1
ATOM 660 N N . GLY A 1 88 ? -24.558 -7.588 6.090 1.00 73.62 88 GLY A N 1
ATOM 661 C CA . GLY A 1 88 ? -25.786 -7.189 6.783 1.00 73.62 88 GLY A CA 1
ATOM 662 C C . GLY A 1 88 ? -25.960 -5.675 6.942 1.00 73.62 88 GLY A C 1
ATOM 663 O O . GLY A 1 88 ? -26.887 -5.245 7.628 1.00 73.62 88 GLY A O 1
ATOM 664 N N . TRP A 1 89 ? -25.110 -4.860 6.309 1.00 80.94 89 TRP A N 1
ATOM 665 C CA . TRP A 1 89 ? -25.240 -3.406 6.343 1.00 80.94 89 TRP A CA 1
ATOM 666 C C . TRP A 1 89 ? -26.330 -2.926 5.390 1.00 80.94 89 TRP A C 1
ATOM 668 O O . TRP A 1 89 ? -26.362 -3.276 4.208 1.00 80.94 89 TRP A O 1
ATOM 678 N N . ALA A 1 90 ? -27.199 -2.053 5.887 1.00 77.50 90 ALA A N 1
ATOM 679 C CA . ALA A 1 90 ? -28.181 -1.379 5.060 1.00 77.50 90 ALA A CA 1
ATOM 680 C C . ALA A 1 90 ? -27.561 -0.124 4.435 1.00 77.50 90 ALA A C 1
ATOM 682 O O . ALA A 1 90 ? -27.139 0.799 5.136 1.00 77.50 90 ALA A O 1
ATOM 683 N N . ILE A 1 91 ? -27.554 -0.074 3.102 1.00 74.69 91 ILE A N 1
ATOM 684 C CA . ILE A 1 91 ? -27.185 1.122 2.343 1.00 74.69 91 ILE A CA 1
ATOM 685 C C . ILE A 1 91 ? -28.420 2.001 2.235 1.00 74.69 91 ILE A C 1
ATOM 687 O O . ILE A 1 91 ? -29.436 1.591 1.674 1.00 74.69 91 ILE A O 1
ATOM 691 N N . THR A 1 92 ? -28.335 3.221 2.749 1.00 64.50 92 THR A N 1
ATOM 692 C CA . THR A 1 92 ? -29.452 4.156 2.706 1.00 64.50 92 THR A CA 1
ATOM 693 C C . THR A 1 92 ? -29.069 5.390 1.901 1.00 64.50 92 THR A C 1
ATOM 695 O O . THR A 1 92 ? -28.255 6.203 2.329 1.00 64.50 92 THR A O 1
ATOM 698 N N . THR A 1 93 ? -29.679 5.539 0.724 1.00 58.62 93 THR A N 1
ATOM 699 C CA . THR A 1 93 ? -29.637 6.778 -0.074 1.00 58.62 93 THR A CA 1
ATOM 700 C C . THR A 1 93 ? -30.838 7.689 0.205 1.00 58.62 93 THR A C 1
ATOM 702 O O . THR A 1 93 ? -30.868 8.815 -0.270 1.00 58.62 93 THR A O 1
ATOM 705 N N . ASN A 1 94 ? -31.834 7.212 0.968 1.00 52.66 94 ASN A N 1
ATOM 706 C CA . ASN A 1 94 ? -33.072 7.926 1.293 1.00 52.66 94 ASN A CA 1
ATOM 707 C C . ASN A 1 94 ? -33.396 7.825 2.791 1.00 52.66 94 ASN A C 1
ATOM 709 O O . ASN A 1 94 ? -33.559 6.734 3.320 1.00 52.66 94 ASN A O 1
ATOM 713 N N . SER A 1 95 ? -33.558 8.965 3.470 1.00 54.69 95 SER A N 1
ATOM 714 C CA . SER A 1 95 ? -33.517 9.111 4.938 1.00 54.69 95 SER A CA 1
ATOM 715 C C . SER A 1 95 ? -34.633 8.432 5.762 1.00 54.69 95 SER A C 1
ATOM 717 O O . SER A 1 95 ? -34.781 8.748 6.940 1.00 54.69 95 SER A O 1
ATOM 719 N N . THR A 1 96 ? -35.483 7.572 5.193 1.00 53.56 96 THR A N 1
ATOM 720 C CA . THR A 1 96 ? -36.700 7.093 5.881 1.00 53.56 96 THR A CA 1
ATOM 721 C C . THR A 1 96 ? -36.446 6.060 6.975 1.00 53.56 96 THR A C 1
ATOM 723 O O . THR A 1 96 ? -37.327 5.856 7.802 1.00 53.56 96 THR A O 1
ATOM 726 N N . SER A 1 97 ? -35.274 5.426 6.980 1.00 58.91 97 SER A N 1
ATOM 727 C CA . SER A 1 97 ? -34.849 4.420 7.964 1.00 58.91 97 SER A CA 1
ATOM 728 C C . SER A 1 97 ? -33.713 4.893 8.873 1.00 58.91 97 SER A C 1
ATOM 730 O O . SER A 1 97 ? -33.262 4.116 9.707 1.00 58.91 97 SER A O 1
ATOM 732 N N . LEU A 1 98 ? -33.225 6.128 8.698 1.00 67.88 98 LEU A N 1
ATOM 733 C CA . LEU A 1 98 ? -32.117 6.675 9.479 1.00 67.88 98 LEU A CA 1
ATOM 734 C C . LEU A 1 98 ? -32.646 7.485 10.659 1.00 67.88 98 LEU A C 1
ATOM 736 O O . LEU A 1 98 ? -33.430 8.416 10.480 1.00 67.88 98 LEU A O 1
ATOM 740 N N . THR A 1 99 ? -32.138 7.186 11.849 1.00 73.12 99 THR A N 1
ATOM 741 C CA . THR A 1 99 ? -32.370 8.005 13.049 1.00 73.12 99 THR A CA 1
ATOM 742 C C . THR A 1 99 ? -31.308 9.104 13.188 1.00 73.12 99 THR A C 1
ATOM 744 O O . THR A 1 99 ? -31.536 10.108 13.859 1.00 73.12 99 THR A O 1
ATOM 747 N N . TRP A 1 100 ? -30.157 8.947 12.523 1.00 75.56 100 TRP A N 1
ATOM 748 C CA . TRP A 1 100 ? -29.026 9.878 12.543 1.00 75.56 100 TRP A CA 1
ATOM 749 C C . TRP A 1 100 ? -28.455 10.098 11.140 1.00 75.56 100 TRP A C 1
ATOM 751 O O . TRP A 1 100 ? -28.439 9.184 10.317 1.00 75.56 100 TRP A O 1
ATOM 761 N N . LYS A 1 101 ? -27.960 11.311 10.879 1.00 73.62 101 LYS A N 1
ATOM 762 C CA . LYS A 1 101 ? -27.174 11.646 9.681 1.00 73.62 101 LYS A CA 1
ATOM 763 C C . LYS A 1 101 ? -25.987 12.523 10.033 1.00 73.62 101 LYS A C 1
ATOM 765 O O . LYS A 1 101 ? -26.033 13.261 11.018 1.00 73.62 101 LYS A O 1
ATOM 770 N N . PHE A 1 102 ? -24.988 12.505 9.166 1.00 75.00 102 PHE A N 1
ATOM 771 C CA . PHE A 1 102 ? -23.975 13.543 9.138 1.00 75.00 102 PHE A CA 1
ATOM 772 C C . PHE A 1 102 ? -24.480 14.761 8.351 1.00 75.00 102 PHE A C 1
ATOM 774 O O . PHE A 1 102 ? -25.136 14.616 7.317 1.00 75.00 102 PHE A O 1
ATOM 781 N N . ASP A 1 103 ? -24.235 15.961 8.869 1.00 73.31 103 ASP A N 1
ATOM 782 C CA . ASP A 1 103 ? -24.519 17.223 8.191 1.00 73.31 103 ASP A CA 1
ATOM 783 C C . ASP A 1 103 ? -23.221 17.797 7.616 1.00 73.31 103 ASP A C 1
ATOM 785 O O . ASP A 1 103 ? -22.373 18.287 8.362 1.00 73.31 103 ASP A O 1
ATOM 789 N N . ASP A 1 104 ? -23.087 17.758 6.289 1.00 68.00 104 ASP A N 1
ATOM 790 C CA . ASP A 1 104 ? -21.906 18.249 5.568 1.00 68.00 104 ASP A CA 1
ATOM 791 C C . ASP A 1 104 ? -21.616 19.735 5.809 1.00 68.00 104 ASP A C 1
ATOM 793 O O . ASP A 1 104 ? -20.455 20.148 5.769 1.00 68.00 104 ASP A O 1
ATOM 797 N N . GLN A 1 105 ? -22.653 20.547 6.054 1.00 71.00 105 GLN A N 1
ATOM 798 C CA . GLN A 1 105 ? -22.497 21.992 6.232 1.00 71.00 105 GLN A CA 1
ATOM 799 C C . GLN A 1 105 ? -21.927 22.319 7.606 1.00 71.00 105 GLN A C 1
ATOM 801 O O . GLN A 1 105 ? -21.052 23.172 7.733 1.00 71.00 105 GLN A O 1
ATOM 806 N N . THR A 1 106 ? -22.427 21.644 8.641 1.00 70.50 106 THR A N 1
ATOM 807 C CA . THR A 1 106 ? -22.004 21.887 10.024 1.00 70.50 106 THR A CA 1
ATOM 808 C C . THR A 1 106 ? -20.966 20.891 10.522 1.00 70.50 106 THR A C 1
ATOM 810 O O . THR A 1 106 ? -20.590 20.979 11.687 1.00 70.50 106 THR A O 1
ATOM 813 N N . GLN A 1 107 ? -20.535 19.945 9.681 1.00 72.62 107 GLN A N 1
ATOM 814 C CA . GLN A 1 107 ? -19.568 18.888 9.995 1.00 72.62 107 GLN A CA 1
ATOM 815 C C . GLN A 1 107 ? -19.900 18.147 11.304 1.00 72.62 107 GLN A C 1
ATOM 817 O O . GLN A 1 107 ? -19.027 17.860 12.122 1.00 72.62 107 GLN A O 1
ATOM 822 N N . THR A 1 108 ? -21.187 17.880 11.539 1.00 76.31 108 THR A N 1
ATOM 823 C CA . THR A 1 108 ? -21.683 17.304 12.798 1.00 76.31 108 THR A CA 1
ATOM 824 C C . THR A 1 108 ? -22.771 16.267 12.565 1.00 76.31 108 THR A C 1
ATOM 826 O O . THR A 1 108 ? -23.577 16.373 11.640 1.00 76.31 108 THR A O 1
ATOM 829 N N . TRP A 1 109 ? -22.829 15.272 13.450 1.00 78.88 109 TRP A N 1
ATOM 830 C CA . TRP A 1 109 ? -23.919 14.302 13.485 1.00 78.88 109 TRP A CA 1
ATOM 831 C C . TRP A 1 109 ? -25.176 14.911 14.098 1.00 78.88 109 TRP A C 1
ATOM 833 O O . TRP A 1 109 ? -25.131 15.521 15.166 1.00 78.88 109 TRP A O 1
ATOM 843 N N . LYS A 1 110 ? -26.317 14.718 13.435 1.00 77.00 110 LYS A N 1
ATOM 844 C CA . LYS A 1 110 ? -27.622 15.215 13.880 1.00 77.00 110 LYS A CA 1
ATOM 845 C C . LYS A 1 110 ? -28.646 14.092 13.895 1.00 77.00 110 LYS A C 1
ATOM 847 O O . LYS A 1 110 ? -28.755 13.322 12.938 1.00 77.00 110 LYS A O 1
ATOM 852 N N . GLY A 1 111 ? -29.432 14.044 14.969 1.00 73.62 111 GLY A N 1
ATOM 853 C CA . GLY A 1 111 ? -30.631 13.219 15.023 1.00 73.62 111 GLY A CA 1
ATOM 854 C C . GLY A 1 111 ? -31.630 13.714 13.981 1.00 73.62 111 GLY A C 1
ATOM 855 O O . GLY A 1 111 ? -31.909 14.912 13.893 1.00 73.62 111 GLY A O 1
ATOM 856 N N . ILE A 1 112 ? -32.151 12.806 13.166 1.00 67.94 112 ILE A N 1
ATOM 857 C CA . ILE A 1 112 ? -33.185 13.124 12.188 1.00 67.94 112 ILE A CA 1
ATOM 858 C C . ILE A 1 112 ? -34.520 12.989 12.921 1.00 67.94 112 ILE A C 1
ATOM 860 O O . ILE A 1 112 ? -34.987 11.885 13.184 1.00 67.94 112 ILE A O 1
ATOM 864 N N . GLY A 1 113 ? -35.133 14.116 13.297 1.00 60.09 113 GLY A N 1
ATOM 865 C CA . GLY A 1 113 ? -36.552 14.117 13.666 1.00 60.09 113 GLY A CA 1
ATOM 866 C C . GLY A 1 113 ? -37.421 13.698 12.471 1.00 60.09 113 GLY A C 1
ATOM 867 O O . GLY A 1 113 ? -36.924 13.507 11.367 1.00 60.09 113 GLY A O 1
ATOM 868 N N . THR A 1 114 ? -38.743 13.622 12.625 1.00 50.97 114 THR A N 1
ATOM 869 C CA . THR A 1 114 ? -39.688 13.191 11.565 1.00 50.97 114 THR A CA 1
ATOM 870 C C . THR A 1 114 ? -39.587 13.979 10.239 1.00 50.97 114 THR A C 1
ATOM 872 O O . THR A 1 114 ? -40.139 13.546 9.227 1.00 50.97 114 THR A O 1
ATOM 875 N N . ASN A 1 115 ? -38.861 15.108 10.218 1.00 45.59 115 ASN A N 1
ATOM 876 C CA . ASN A 1 115 ? -38.531 15.884 9.024 1.00 45.59 115 ASN A CA 1
ATOM 877 C C . ASN A 1 115 ? -37.255 15.380 8.330 1.00 45.59 115 ASN A C 1
ATOM 879 O O . ASN A 1 115 ? -36.120 15.745 8.642 1.00 45.59 115 ASN A O 1
ATOM 883 N N . LYS A 1 116 ? -37.526 14.534 7.338 1.00 52.94 116 LYS A N 1
ATOM 884 C CA . LYS A 1 116 ? -36.629 13.910 6.367 1.00 52.94 116 LYS A CA 1
ATOM 885 C C . LYS A 1 116 ? -35.956 14.972 5.491 1.00 52.94 116 LYS A C 1
ATOM 887 O O . LYS A 1 116 ? -36.643 15.779 4.874 1.00 52.94 116 LYS A O 1
ATOM 892 N N . VAL A 1 117 ? -34.629 14.945 5.382 1.00 46.94 117 VAL A N 1
ATOM 893 C CA . VAL A 1 117 ? -33.889 15.738 4.384 1.00 46.94 117 VAL A CA 1
ATOM 894 C C . VAL A 1 117 ? -33.099 14.765 3.526 1.00 46.94 117 VAL A C 1
ATOM 896 O O . VAL A 1 117 ? -32.364 13.938 4.066 1.00 46.94 117 VAL A O 1
ATOM 899 N N . ALA A 1 118 ? -33.269 14.862 2.209 1.00 44.62 118 ALA A N 1
ATOM 900 C CA . ALA A 1 118 ? -32.504 14.094 1.240 1.00 44.62 118 ALA A CA 1
ATOM 901 C C . ALA A 1 118 ? -31.019 14.465 1.350 1.00 44.62 118 ALA A C 1
ATOM 903 O O . ALA A 1 118 ? -30.644 15.619 1.149 1.00 44.62 118 ALA A O 1
ATOM 904 N N . THR A 1 119 ? -30.180 13.496 1.700 1.00 51.91 119 THR A N 1
ATOM 905 C CA . THR A 1 119 ? -28.729 13.602 1.549 1.00 51.91 119 THR A CA 1
ATOM 906 C C . THR A 1 119 ? -28.358 13.009 0.195 1.00 51.91 119 THR A C 1
ATOM 908 O O . THR A 1 119 ? -28.757 11.892 -0.115 1.00 51.91 119 THR A O 1
ATOM 911 N N . ASN A 1 120 ? -27.560 13.722 -0.602 1.00 51.28 120 ASN A N 1
ATOM 912 C CA . ASN A 1 120 ? -26.984 13.172 -1.840 1.00 51.28 120 ASN A CA 1
ATOM 913 C C . ASN A 1 120 ? -25.862 12.150 -1.567 1.00 51.28 120 ASN A C 1
ATOM 915 O O . ASN A 1 120 ? -25.297 11.585 -2.501 1.00 51.28 120 ASN A O 1
ATOM 919 N N . ALA A 1 121 ? -25.520 11.929 -0.298 1.00 58.69 121 ALA A N 1
ATOM 920 C CA . ALA A 1 121 ? -24.401 11.111 0.124 1.00 58.69 121 ALA A CA 1
ATOM 921 C C . ALA A 1 121 ? -24.857 9.763 0.711 1.00 58.69 121 ALA A C 1
ATOM 923 O O . ALA A 1 121 ? -25.917 9.654 1.334 1.00 58.69 121 ALA A O 1
ATOM 924 N N . VAL A 1 122 ? -24.058 8.723 0.453 1.00 69.12 122 VAL A N 1
ATOM 925 C CA . VAL A 1 122 ? -24.370 7.330 0.795 1.00 69.12 122 VAL A CA 1
ATOM 926 C C . VAL A 1 122 ? -24.029 7.071 2.262 1.00 69.12 122 VAL A C 1
ATOM 928 O O . VAL A 1 122 ? -22.869 7.172 2.656 1.00 69.12 122 VAL A O 1
ATOM 931 N N . MET A 1 123 ? -25.044 6.714 3.047 1.00 77.69 123 MET A N 1
ATOM 932 C CA . MET A 1 123 ? -24.924 6.327 4.453 1.00 77.69 123 MET A CA 1
ATOM 933 C C . MET A 1 123 ? -25.039 4.810 4.596 1.00 77.69 123 MET A C 1
ATOM 935 O O . MET A 1 123 ? -25.900 4.189 3.965 1.00 77.69 123 MET A O 1
ATOM 939 N N . TYR A 1 124 ? -24.225 4.232 5.473 1.00 81.81 124 TYR A N 1
ATOM 940 C CA . TYR A 1 124 ? -24.283 2.813 5.824 1.00 81.81 124 TYR A CA 1
ATOM 941 C C . TYR A 1 124 ? -24.701 2.685 7.278 1.00 81.81 124 TYR A C 1
ATOM 943 O O . TYR A 1 124 ? -24.221 3.440 8.122 1.00 81.81 124 TYR A O 1
ATOM 951 N N . GLN A 1 125 ? -25.606 1.754 7.565 1.00 85.94 125 GLN A N 1
ATOM 952 C CA . GLN A 1 125 ? -26.036 1.481 8.931 1.00 85.94 125 GLN A CA 1
ATOM 953 C C . GLN A 1 125 ? -26.117 -0.014 9.219 1.00 85.94 125 GLN A C 1
ATOM 955 O O . GLN A 1 125 ? -26.454 -0.807 8.336 1.00 85.94 125 GLN A O 1
ATOM 960 N N . LEU A 1 126 ? -25.866 -0.378 10.470 1.00 88.12 126 LEU A N 1
ATOM 961 C CA . LEU A 1 126 ? -26.004 -1.737 10.975 1.00 88.12 126 LEU A CA 1
ATOM 962 C C . LEU A 1 126 ? -26.499 -1.689 12.418 1.00 88.12 126 LEU A C 1
ATOM 964 O O . LEU A 1 126 ? -25.991 -0.910 13.223 1.00 88.12 126 LEU A O 1
ATOM 968 N N . THR A 1 127 ? -27.447 -2.563 12.749 1.00 90.56 127 THR A N 1
ATOM 969 C CA . THR A 1 127 ? -27.858 -2.823 14.131 1.00 90.56 127 THR A CA 1
ATOM 970 C C . THR A 1 127 ? -27.595 -4.284 14.463 1.00 90.56 127 THR A C 1
ATOM 972 O O . THR A 1 127 ? -28.006 -5.175 13.718 1.00 90.56 127 THR A O 1
ATOM 975 N N . ARG A 1 128 ? -26.931 -4.540 15.591 1.00 90.94 128 ARG A N 1
ATOM 976 C CA . ARG A 1 128 ? -26.670 -5.893 16.099 1.00 90.94 128 ARG A CA 1
ATOM 977 C C . ARG A 1 128 ? -27.178 -6.017 17.522 1.00 90.94 128 ARG A C 1
ATOM 979 O O . ARG A 1 128 ? -26.877 -5.174 18.361 1.00 90.94 128 ARG A O 1
ATOM 986 N N . TYR A 1 129 ? -27.914 -7.092 17.775 1.00 91.25 129 TYR A N 1
ATOM 987 C CA . TYR A 1 129 ? -28.362 -7.486 19.104 1.00 91.25 129 TYR A CA 1
ATOM 988 C C . TYR A 1 129 ? -27.376 -8.504 19.671 1.00 91.25 129 TYR A C 1
ATOM 990 O O . TYR A 1 129 ? -27.049 -9.486 19.006 1.00 91.25 129 TYR A O 1
ATOM 998 N N . LEU A 1 130 ? -26.888 -8.248 20.882 1.00 87.62 130 LEU A N 1
ATOM 999 C CA . LEU A 1 130 ? -25.898 -9.078 21.576 1.00 87.62 130 LEU A CA 1
ATOM 1000 C C . LEU A 1 130 ? -26.543 -10.015 22.605 1.00 87.62 130 LEU A C 1
ATOM 1002 O O . LEU A 1 130 ? -25.856 -10.787 23.269 1.00 87.62 130 LEU A O 1
ATOM 1006 N N . ASP A 1 131 ? -27.870 -9.977 22.711 1.00 85.62 131 ASP A N 1
ATOM 1007 C CA . ASP A 1 131 ? -28.656 -10.924 23.483 1.00 85.62 131 ASP A CA 1
ATOM 1008 C C . ASP A 1 131 ? -29.874 -11.422 22.693 1.00 85.62 131 ASP A C 1
ATOM 1010 O O . ASP A 1 131 ? -30.277 -10.859 21.673 1.00 85.62 131 ASP A O 1
ATOM 1014 N N . THR A 1 132 ? -30.473 -12.506 23.182 1.00 83.62 132 THR A N 1
ATOM 1015 C CA . THR A 1 132 ? -31.692 -13.090 22.607 1.00 83.62 132 THR A CA 1
ATOM 1016 C C . THR A 1 132 ? -32.950 -12.294 22.947 1.00 83.62 132 THR A C 1
ATOM 1018 O O . THR A 1 132 ? -33.995 -12.507 22.335 1.00 83.62 132 THR A O 1
ATOM 1021 N N . THR A 1 133 ? -32.872 -11.388 23.924 1.00 83.19 133 THR A N 1
ATOM 1022 C CA . THR A 1 133 ? -34.011 -10.590 24.393 1.00 83.19 133 THR A CA 1
ATOM 1023 C C . THR A 1 133 ? -34.214 -9.286 23.616 1.00 83.19 133 THR A C 1
ATOM 1025 O O . THR A 1 133 ? -35.239 -8.635 23.792 1.00 83.19 133 THR A O 1
ATOM 1028 N N . GLY A 1 134 ? -33.264 -8.904 22.762 1.00 83.25 134 GLY A N 1
ATOM 1029 C CA . GLY A 1 134 ? -33.235 -7.636 22.037 1.00 83.25 134 GLY A CA 1
ATOM 1030 C C . GLY A 1 134 ? -32.899 -6.410 22.899 1.00 83.25 134 GLY A C 1
ATOM 1031 O O . GLY A 1 134 ? -33.080 -5.283 22.443 1.00 83.25 134 GLY A O 1
ATOM 1032 N N . ASN A 1 135 ? -32.437 -6.600 24.137 1.00 87.56 135 ASN A N 1
ATOM 1033 C CA . ASN A 1 135 ? -32.282 -5.535 25.137 1.00 87.56 135 ASN A CA 1
ATOM 1034 C C . ASN A 1 135 ? -30.901 -4.876 25.108 1.00 87.56 135 ASN A C 1
ATOM 1036 O O . ASN A 1 135 ? -30.754 -3.730 25.531 1.00 87.56 135 ASN A O 1
ATOM 1040 N N . ASN A 1 136 ? -29.893 -5.590 24.618 1.00 91.06 136 ASN A N 1
ATOM 1041 C CA . ASN A 1 136 ? -28.533 -5.096 24.471 1.00 91.06 136 ASN A CA 1
ATOM 1042 C C . ASN A 1 136 ? -28.172 -5.100 22.993 1.00 91.06 136 ASN A C 1
ATOM 1044 O O . ASN A 1 136 ? -28.156 -6.151 22.347 1.00 91.06 136 ASN A O 1
ATOM 1048 N N . TYR A 1 137 ? -27.920 -3.917 22.446 1.00 93.56 137 TYR A N 1
ATOM 1049 C CA . TYR A 1 137 ? -27.628 -3.757 21.031 1.00 93.56 137 TYR A CA 1
ATOM 1050 C C . TYR A 1 137 ? -26.759 -2.535 20.775 1.00 93.56 137 TYR A C 1
ATOM 1052 O O . TYR A 1 137 ? -26.684 -1.615 21.588 1.00 93.56 137 TYR A O 1
ATOM 1060 N N . TYR A 1 138 ? -26.137 -2.504 19.605 1.00 94.69 138 TYR A N 1
ATOM 1061 C CA . TYR A 1 138 ? -25.547 -1.289 19.066 1.00 94.69 138 TYR A CA 1
ATOM 1062 C C . TYR A 1 138 ? -26.122 -0.992 17.693 1.00 94.69 138 TYR A C 1
ATOM 1064 O O . TYR A 1 138 ? -26.488 -1.898 16.946 1.00 94.69 138 TYR A O 1
ATOM 1072 N N . THR A 1 139 ? -26.223 0.292 17.373 1.00 92.62 139 THR A N 1
ATOM 1073 C CA . THR A 1 139 ? -26.486 0.772 16.019 1.00 92.62 139 THR A CA 1
ATOM 1074 C C . THR A 1 139 ? -25.344 1.667 15.601 1.00 92.62 139 THR A C 1
ATOM 1076 O O . THR A 1 139 ? -25.056 2.653 16.275 1.00 92.62 139 THR A O 1
ATOM 1079 N N . VAL A 1 140 ? -24.711 1.331 14.488 1.00 92.31 140 VAL A N 1
ATOM 1080 C CA . VAL A 1 140 ? -23.587 2.083 13.952 1.00 92.31 140 VAL A CA 1
ATOM 1081 C C . VAL A 1 140 ? -23.938 2.669 12.596 1.00 92.31 140 VAL A C 1
ATOM 1083 O O . VAL A 1 140 ? -24.601 2.032 11.779 1.00 92.31 140 VAL A O 1
ATOM 1086 N N . TYR A 1 141 ? -23.501 3.904 12.387 1.00 88.94 141 TYR A N 1
ATOM 1087 C CA . TYR A 1 141 ? -23.653 4.668 11.166 1.00 88.94 141 TYR A CA 1
ATOM 1088 C C . TYR A 1 141 ? -22.275 5.015 10.634 1.00 88.94 141 TYR A C 1
ATOM 1090 O O . TYR A 1 141 ? -21.425 5.504 11.377 1.00 88.94 141 TYR A O 1
ATOM 1098 N N . VAL A 1 142 ? -22.077 4.817 9.338 1.00 86.31 142 VAL A N 1
ATOM 1099 C CA . VAL A 1 142 ? -20.846 5.195 8.659 1.00 86.31 142 VAL A CA 1
ATOM 1100 C C . VAL A 1 142 ? -21.172 6.131 7.510 1.00 86.31 142 VAL A C 1
ATOM 1102 O O . VAL A 1 142 ? -22.024 5.844 6.663 1.00 86.31 142 VAL A O 1
ATOM 1105 N N . TYR A 1 143 ? -20.471 7.257 7.502 1.00 80.38 143 TYR A N 1
ATOM 1106 C CA . TYR A 1 143 ? -20.564 8.285 6.490 1.00 80.38 143 TYR A CA 1
ATOM 1107 C C . TYR A 1 143 ? -19.261 8.403 5.710 1.00 80.38 143 TYR A C 1
ATOM 1109 O O . TYR A 1 143 ? -18.190 8.514 6.301 1.00 80.38 143 TYR A O 1
ATOM 1117 N N . ASN A 1 144 ? -19.347 8.407 4.382 1.00 74.19 144 ASN A N 1
ATOM 1118 C CA . ASN A 1 144 ? -18.185 8.571 3.520 1.00 74.19 144 ASN A CA 1
ATOM 1119 C C . ASN A 1 144 ? -18.150 9.985 2.915 1.00 74.19 144 ASN A C 1
ATOM 1121 O O . ASN A 1 144 ? -18.974 10.302 2.053 1.00 74.19 144 ASN A O 1
ATOM 1125 N N . LEU A 1 145 ? -17.193 10.823 3.333 1.00 66.31 145 LEU A N 1
ATOM 1126 C CA . LEU A 1 145 ? -16.973 12.140 2.728 1.00 66.31 145 LEU A CA 1
ATOM 1127 C C . LEU A 1 145 ? -16.313 11.980 1.350 1.00 66.31 145 LEU A C 1
ATOM 1129 O O . LEU A 1 145 ? -15.130 11.681 1.246 1.00 66.31 145 LEU A O 1
ATOM 1133 N N . LEU A 1 146 ? -17.061 12.242 0.278 1.00 55.25 146 LEU A N 1
ATOM 1134 C CA . LEU A 1 146 ? -16.561 12.103 -1.099 1.00 55.25 146 LEU A CA 1
ATOM 1135 C C . LEU A 1 146 ? -15.694 13.284 -1.589 1.00 55.25 146 LEU A C 1
ATOM 1137 O O . LEU A 1 146 ? -15.101 13.185 -2.657 1.00 55.25 146 LEU A O 1
ATOM 1141 N N . ASN A 1 147 ? -15.620 14.393 -0.841 1.00 50.94 147 ASN A N 1
ATOM 1142 C CA . ASN A 1 147 ? -15.133 15.686 -1.354 1.00 50.94 147 ASN A CA 1
ATOM 1143 C C . ASN A 1 147 ? -13.948 16.307 -0.589 1.00 50.94 147 ASN A C 1
ATOM 1145 O O . ASN A 1 147 ? -13.647 17.478 -0.813 1.00 50.94 147 ASN A O 1
ATOM 1149 N N . GLN A 1 148 ? -13.274 15.587 0.314 1.00 44.47 148 GLN A N 1
ATOM 1150 C CA . GLN A 1 148 ? -12.124 16.139 1.044 1.00 44.47 148 GLN A CA 1
ATOM 1151 C C . GLN A 1 148 ? -10.888 15.248 0.919 1.00 44.47 148 GLN A C 1
ATOM 1153 O O . GLN A 1 148 ? -10.915 14.065 1.242 1.00 44.47 148 GLN A O 1
ATOM 1158 N N . THR A 1 149 ? -9.781 15.838 0.476 1.00 47.53 149 THR A N 1
ATOM 1159 C CA . THR A 1 149 ? -8.464 15.198 0.450 1.00 47.53 149 THR A CA 1
ATOM 1160 C C . THR A 1 149 ? -7.993 14.955 1.889 1.00 47.53 149 THR A C 1
ATOM 1162 O O . THR A 1 149 ? -7.925 15.896 2.678 1.00 47.53 149 THR A O 1
ATOM 1165 N N . ASN A 1 150 ? -7.668 13.702 2.225 1.00 51.00 150 ASN A N 1
ATOM 1166 C CA . ASN A 1 150 ? -7.085 13.233 3.498 1.00 51.00 150 ASN A CA 1
ATOM 1167 C C . ASN A 1 150 ? -8.017 13.101 4.722 1.00 51.00 150 ASN A C 1
ATOM 1169 O O . ASN A 1 150 ? -7.522 12.923 5.835 1.00 51.00 150 ASN A O 1
ATOM 1173 N N . THR A 1 151 ? -9.346 13.135 4.569 1.00 61.91 151 THR A N 1
ATOM 1174 C CA . THR A 1 151 ? -10.259 12.701 5.650 1.00 61.91 151 THR A CA 1
ATOM 1175 C C . THR A 1 151 ? -10.959 11.415 5.249 1.00 61.91 151 THR A C 1
ATOM 1177 O O . THR A 1 151 ? -11.507 11.312 4.156 1.00 61.91 151 THR A O 1
ATOM 1180 N N . GLY A 1 152 ? -10.867 10.400 6.106 1.00 73.19 152 GLY A N 1
ATOM 1181 C CA . GLY A 1 152 ? -11.545 9.133 5.891 1.00 73.19 152 GLY A CA 1
ATOM 1182 C C . GLY A 1 152 ? -13.005 9.163 6.334 1.00 73.19 152 GLY A C 1
ATOM 1183 O O . GLY A 1 152 ? -13.492 10.190 6.819 1.00 73.19 152 GLY A O 1
ATOM 1184 N N . PRO A 1 153 ? -13.719 8.036 6.181 1.00 81.25 153 PRO A N 1
ATOM 1185 C CA . PRO A 1 153 ? -15.069 7.870 6.676 1.00 81.25 153 PRO A CA 1
ATOM 1186 C C . PRO A 1 153 ? -15.218 8.250 8.144 1.00 81.25 153 PRO A C 1
ATOM 1188 O O . PRO A 1 153 ? -14.303 8.123 8.961 1.00 81.25 153 PRO A O 1
ATOM 1191 N N . GLN A 1 154 ? -16.414 8.691 8.483 1.00 86.06 154 GLN A N 1
ATOM 1192 C CA . GLN A 1 154 ? -16.788 9.049 9.834 1.00 86.06 154 GLN A CA 1
ATOM 1193 C C . GLN A 1 154 ? -17.781 8.038 10.376 1.00 86.06 154 GLN A C 1
ATOM 1195 O O . GLN A 1 154 ? -18.695 7.610 9.671 1.00 86.06 154 GLN A O 1
ATOM 1200 N N . ILE A 1 155 ? -17.606 7.677 11.639 1.00 89.94 155 ILE A N 1
ATOM 1201 C CA . ILE A 1 155 ? -18.360 6.624 12.304 1.00 89.94 155 ILE A CA 1
ATOM 1202 C C . ILE A 1 155 ? -19.089 7.239 13.495 1.00 89.94 155 ILE A C 1
ATOM 1204 O O . ILE A 1 155 ? -18.488 7.946 14.304 1.00 89.94 155 ILE A O 1
ATOM 1208 N N . LEU A 1 156 ? -20.380 6.949 13.614 1.00 92.38 156 LEU A N 1
ATOM 1209 C CA . LEU A 1 156 ? -21.163 7.174 14.823 1.00 92.38 156 LEU A CA 1
ATOM 1210 C C . LEU A 1 156 ? -21.713 5.833 15.294 1.00 92.38 156 LEU A C 1
ATOM 1212 O O . LEU A 1 156 ? -22.594 5.267 14.651 1.00 92.38 156 LEU A O 1
ATOM 1216 N N . SER A 1 157 ? -21.226 5.345 16.428 1.00 94.88 157 SER A N 1
ATOM 1217 C CA . SER A 1 157 ? -21.747 4.143 17.075 1.00 94.88 157 SER A CA 1
ATOM 1218 C C . SER A 1 157 ? -22.577 4.514 18.293 1.00 94.88 157 SER A C 1
ATOM 1220 O O . SER A 1 157 ? -22.169 5.343 19.104 1.00 94.88 157 SER A O 1
ATOM 1222 N N . ILE A 1 158 ? -23.752 3.909 18.424 1.00 94.44 158 ILE A N 1
ATOM 1223 C CA . ILE A 1 158 ? -24.680 4.120 19.531 1.00 94.44 158 ILE A CA 1
ATOM 1224 C C . ILE A 1 158 ? -24.921 2.773 20.189 1.00 94.44 158 ILE A C 1
ATOM 1226 O O . ILE A 1 158 ? -25.593 1.913 19.621 1.00 94.44 158 ILE A O 1
ATOM 1230 N N . GLY A 1 159 ? -24.380 2.600 21.387 1.00 95.06 159 GLY A N 1
ATOM 1231 C CA . GLY A 1 159 ? -24.622 1.426 22.206 1.00 95.06 159 GLY A CA 1
ATOM 1232 C C . GLY A 1 159 ? -25.801 1.662 23.133 1.00 95.06 159 GLY A C 1
ATOM 1233 O O . GLY A 1 159 ? -25.885 2.703 23.787 1.00 95.06 159 GLY A O 1
ATOM 1234 N N . SER A 1 160 ? -26.711 0.698 23.192 1.00 94.38 160 SER A N 1
ATOM 1235 C CA . SER A 1 160 ? -27.944 0.767 23.964 1.00 94.38 160 SER A CA 1
ATOM 1236 C C . SER A 1 160 ? -28.090 -0.478 24.834 1.00 94.38 160 SER A C 1
ATOM 1238 O O . SER A 1 160 ? -27.917 -1.606 24.373 1.00 94.38 160 SER A O 1
ATOM 1240 N N . SER A 1 161 ? -28.426 -0.265 26.104 1.00 93.62 161 SER A N 1
ATOM 1241 C CA . SER A 1 161 ? -28.731 -1.331 27.058 1.00 93.62 161 SER A CA 1
ATOM 1242 C C . SER A 1 161 ? -30.024 -0.998 27.790 1.00 93.62 161 SER A C 1
ATOM 1244 O O . SER A 1 161 ? -30.251 0.149 28.192 1.00 93.62 161 SER A O 1
ATOM 1246 N N . VAL A 1 162 ? -30.894 -1.992 27.921 1.00 90.06 162 VAL A N 1
ATOM 1247 C CA . VAL A 1 162 ? -32.205 -1.856 28.551 1.00 90.06 162 VAL A CA 1
ATOM 1248 C C . VAL A 1 162 ? -32.173 -2.429 29.962 1.00 90.06 162 VAL A C 1
ATOM 1250 O O . VAL A 1 162 ? -31.702 -3.540 30.194 1.00 90.06 162 VAL A O 1
ATOM 1253 N N . SER A 1 163 ? -32.746 -1.682 30.901 1.00 86.06 163 SER A N 1
ATOM 1254 C CA . SER A 1 163 ? -32.897 -2.081 32.295 1.00 86.06 163 SER A CA 1
ATOM 1255 C C . SER A 1 163 ? -34.316 -1.845 32.787 1.00 86.06 163 SER A C 1
ATOM 1257 O O . SER A 1 163 ? -34.974 -0.879 32.397 1.00 86.06 163 SER A O 1
ATOM 1259 N N . TYR A 1 164 ? -34.807 -2.732 33.648 1.00 81.75 164 TYR A N 1
ATOM 1260 C CA . TYR A 1 164 ? -36.146 -2.617 34.210 1.00 81.75 164 TYR A CA 1
ATOM 1261 C C . TYR A 1 164 ? -36.167 -1.618 35.371 1.00 81.75 164 TYR A C 1
ATOM 1263 O O . TYR A 1 164 ? -35.442 -1.782 36.354 1.00 81.75 164 TYR A O 1
ATOM 1271 N N . ASN A 1 165 ? -37.035 -0.606 35.288 1.00 78.19 165 ASN A N 1
ATOM 1272 C CA . ASN A 1 165 ? -37.311 0.298 36.397 1.00 78.19 165 ASN A CA 1
ATOM 1273 C C . ASN A 1 165 ? -38.529 -0.197 37.199 1.00 78.19 165 ASN A C 1
ATOM 1275 O O . ASN A 1 165 ? -39.667 -0.019 36.750 1.00 78.19 165 ASN A O 1
ATOM 1279 N N . PRO A 1 166 ? -38.333 -0.738 38.415 1.00 70.88 166 PRO A N 1
ATOM 1280 C CA . PRO A 1 166 ? -39.433 -1.234 39.235 1.00 70.88 166 PRO A CA 1
ATOM 1281 C C . PRO A 1 166 ? -40.381 -0.129 39.724 1.00 70.88 166 PRO A C 1
ATOM 1283 O O . PRO A 1 166 ? -41.560 -0.409 39.929 1.00 70.88 166 PRO A O 1
ATOM 1286 N N . ALA A 1 167 ? -39.915 1.119 39.861 1.00 72.00 167 ALA A N 1
ATOM 1287 C CA . ALA A 1 167 ? -40.748 2.239 40.306 1.00 72.00 167 ALA A CA 1
ATOM 1288 C C . ALA A 1 167 ? -41.731 2.703 39.219 1.00 72.00 167 ALA A C 1
ATOM 1290 O O . ALA A 1 167 ? -42.883 3.010 39.514 1.00 72.00 167 ALA A O 1
ATOM 1291 N N . ALA A 1 168 ? -41.288 2.721 37.958 1.00 75.31 168 ALA A N 1
ATOM 1292 C CA . ALA A 1 168 ? -42.124 3.096 36.816 1.00 75.31 168 ALA A CA 1
ATOM 1293 C C . ALA A 1 168 ? -42.856 1.899 36.182 1.00 75.31 168 ALA A C 1
ATOM 1295 O O . ALA A 1 168 ? -43.765 2.102 35.384 1.00 75.31 168 ALA A O 1
ATOM 1296 N N . LYS A 1 169 ? -42.475 0.659 36.533 1.00 79.62 169 LYS A N 1
ATOM 1297 C CA . LYS A 1 169 ? -42.894 -0.584 35.858 1.00 79.62 169 LYS A CA 1
ATOM 1298 C C . LYS A 1 169 ? -42.649 -0.551 34.345 1.00 79.62 169 LYS A C 1
ATOM 1300 O O . LYS A 1 169 ? -43.407 -1.127 33.568 1.00 79.62 169 LYS A O 1
ATOM 1305 N N . THR A 1 170 ? -41.589 0.132 33.928 1.00 82.62 170 THR A N 1
ATOM 1306 C CA . THR A 1 170 ? -41.205 0.282 32.524 1.00 82.62 170 THR A CA 1
ATOM 1307 C C . THR A 1 170 ? -39.732 -0.030 32.341 1.00 82.62 170 THR A C 1
ATOM 1309 O O . THR A 1 170 ? -38.913 0.170 33.238 1.00 82.62 170 THR A O 1
ATOM 1312 N N . ASN A 1 171 ? -39.386 -0.471 31.140 1.00 83.19 171 ASN A N 1
ATOM 1313 C CA . ASN A 1 171 ? -38.002 -0.558 30.711 1.00 83.19 171 ASN A CA 1
ATOM 1314 C C . ASN A 1 171 ? -37.453 0.846 30.432 1.00 83.19 171 ASN A C 1
ATOM 1316 O O . ASN A 1 171 ? -38.153 1.697 29.884 1.00 83.19 171 ASN A O 1
ATOM 1320 N N . ILE A 1 172 ? -36.206 1.085 30.825 1.00 82.50 172 ILE A N 1
ATOM 1321 C CA . ILE A 1 172 ? -35.453 2.300 30.528 1.00 82.50 172 ILE A CA 1
ATOM 1322 C C . ILE A 1 172 ? -34.227 1.895 29.725 1.00 82.50 172 ILE A C 1
ATOM 1324 O O . ILE A 1 172 ? -33.492 0.992 30.119 1.00 82.50 172 ILE A O 1
ATOM 1328 N N . THR A 1 173 ? -33.998 2.590 28.618 1.00 88.19 173 THR A N 1
ATOM 1329 C CA . THR A 1 173 ? -32.814 2.398 27.783 1.00 88.19 173 THR A CA 1
ATOM 1330 C C . THR A 1 173 ? -31.760 3.430 28.159 1.00 88.19 173 THR A C 1
ATOM 1332 O O . THR A 1 173 ? -32.000 4.632 28.046 1.00 88.19 173 THR A O 1
ATOM 1335 N N . ALA A 1 174 ? -30.582 2.975 28.581 1.00 91.56 174 ALA A N 1
ATOM 1336 C CA . ALA A 1 174 ? -29.387 3.809 28.594 1.00 91.56 174 ALA A CA 1
ATOM 1337 C C . ALA A 1 174 ? -28.732 3.727 27.215 1.00 91.56 174 ALA A C 1
ATOM 1339 O O . ALA A 1 174 ? -28.645 2.643 26.638 1.00 91.56 174 ALA A O 1
ATOM 1340 N N . SER A 1 175 ? -28.304 4.860 26.661 1.00 92.38 175 SER A N 1
ATOM 1341 C CA . SER A 1 175 ? -27.554 4.881 25.406 1.00 92.38 175 SER A CA 1
ATOM 1342 C C . SER A 1 175 ? -26.345 5.792 25.517 1.00 92.38 175 SER A C 1
ATOM 1344 O O . SER A 1 175 ? -26.467 6.907 26.021 1.00 92.38 175 SER A O 1
ATOM 1346 N N . ARG A 1 176 ? -25.205 5.320 25.016 1.00 94.06 176 ARG A N 1
ATOM 1347 C CA . ARG A 1 176 ? -23.956 6.081 24.911 1.00 94.06 176 ARG A CA 1
ATOM 1348 C C . ARG A 1 176 ? -23.493 6.073 23.465 1.00 94.06 176 ARG A C 1
ATOM 1350 O O . ARG A 1 176 ? -23.743 5.113 22.735 1.00 94.06 176 ARG A O 1
ATOM 1357 N N . LYS A 1 177 ? -22.882 7.174 23.035 1.00 93.88 177 LYS A N 1
ATOM 1358 C CA . LYS A 1 177 ? -22.530 7.388 21.634 1.00 93.88 177 LYS A CA 1
ATOM 1359 C C . LYS A 1 177 ? -21.043 7.661 21.511 1.00 93.88 177 LYS A C 1
ATOM 1361 O O . LYS A 1 177 ? -20.494 8.469 22.255 1.00 93.88 177 LYS A O 1
ATOM 1366 N N . ILE A 1 178 ? -20.418 7.026 20.535 1.00 95.00 178 ILE A N 1
ATOM 1367 C CA . ILE A 1 178 ? -19.024 7.246 20.179 1.00 95.00 178 ILE A CA 1
ATOM 1368 C C . ILE A 1 178 ? -18.986 7.780 18.759 1.00 95.00 178 ILE A C 1
ATOM 1370 O O . ILE A 1 178 ? -19.545 7.182 17.839 1.00 95.00 178 ILE A O 1
ATOM 1374 N N . TYR A 1 179 ? -18.315 8.909 18.598 1.00 92.50 179 TYR A N 1
ATOM 1375 C CA . TYR A 1 179 ? -17.956 9.474 17.314 1.00 92.50 179 TYR A CA 1
ATOM 1376 C C . TYR A 1 179 ? -16.477 9.207 17.039 1.00 92.50 179 TYR A C 1
ATOM 1378 O O . TYR A 1 179 ? -15.617 9.469 17.882 1.00 92.50 179 TYR A O 1
ATOM 1386 N N . MET A 1 180 ? -16.186 8.700 15.844 1.00 91.44 180 MET A N 1
ATOM 1387 C CA . MET A 1 180 ? -14.829 8.458 15.375 1.00 91.44 180 MET A CA 1
ATOM 1388 C C . MET A 1 180 ? -14.640 9.058 13.987 1.00 91.44 180 MET A C 1
ATOM 1390 O O . MET A 1 180 ? -15.443 8.843 13.076 1.00 91.44 180 MET A O 1
ATOM 1394 N N . GLN A 1 181 ? -13.542 9.789 13.819 1.00 87.38 181 GLN A N 1
ATOM 1395 C CA . GLN A 1 181 ? -13.048 10.165 12.499 1.00 87.38 181 GLN A CA 1
ATOM 1396 C C . GLN A 1 181 ? -11.930 9.219 12.120 1.00 87.38 181 GLN A C 1
ATOM 1398 O O . GLN A 1 181 ? -11.084 8.902 12.955 1.00 87.38 181 GLN A O 1
ATOM 1403 N N . THR A 1 182 ? -11.891 8.822 10.856 1.00 84.00 182 THR A N 1
ATOM 1404 C CA . THR A 1 182 ? -10.796 8.011 10.337 1.00 84.00 182 THR A CA 1
ATOM 1405 C C . THR A 1 182 ? -9.907 8.820 9.401 1.00 84.00 182 THR A C 1
ATOM 1407 O O . THR A 1 182 ? -10.289 9.869 8.873 1.00 84.00 182 THR A O 1
ATOM 1410 N N . THR A 1 183 ? -8.689 8.341 9.205 1.00 78.88 183 THR A N 1
ATOM 1411 C CA . THR A 1 183 ? -7.776 8.816 8.167 1.00 78.88 183 THR A CA 1
ATOM 1412 C C . THR A 1 183 ? -7.302 7.626 7.358 1.00 78.88 183 THR A C 1
ATOM 1414 O O . THR A 1 183 ? -7.159 6.534 7.906 1.00 78.88 183 THR A O 1
ATOM 1417 N N . LEU A 1 184 ? -7.064 7.829 6.062 1.00 73.12 184 LEU A N 1
ATOM 1418 C CA . LEU A 1 184 ? -6.315 6.843 5.291 1.00 73.12 184 LEU A CA 1
ATOM 1419 C C . LEU A 1 184 ? -4.915 6.750 5.886 1.00 73.12 184 LEU A C 1
ATOM 1421 O O . LEU A 1 184 ? -4.277 7.778 6.124 1.00 73.12 184 LEU A O 1
ATOM 1425 N N . ASN A 1 185 ? -4.476 5.524 6.131 1.00 72.06 185 ASN A N 1
ATOM 1426 C CA . ASN A 1 185 ? -3.083 5.235 6.394 1.00 72.06 185 ASN A CA 1
ATOM 1427 C C . ASN A 1 185 ? -2.401 4.838 5.092 1.00 72.06 185 ASN A C 1
ATOM 1429 O O . ASN A 1 185 ? -3.018 4.255 4.198 1.00 72.06 185 ASN A O 1
ATOM 1433 N N . SER A 1 186 ? -1.124 5.163 5.004 1.00 67.94 186 SER A N 1
ATOM 1434 C CA . SER A 1 186 ? -0.285 4.884 3.854 1.00 67.94 186 SER A CA 1
ATOM 1435 C C . SER A 1 186 ? 0.905 4.053 4.307 1.00 67.94 186 SER A C 1
ATOM 1437 O O . SER A 1 186 ? 1.336 4.163 5.454 1.00 67.94 186 SER A O 1
ATOM 1439 N N . LEU A 1 187 ? 1.447 3.223 3.417 1.00 69.44 187 LEU A N 1
ATOM 1440 C CA . LEU A 1 187 ? 2.748 2.615 3.676 1.00 69.44 187 LEU A CA 1
ATOM 1441 C C . LEU A 1 187 ? 3.805 3.717 3.822 1.00 69.44 187 LEU A C 1
ATOM 1443 O O . LEU A 1 187 ? 3.929 4.582 2.952 1.00 69.44 187 LEU A O 1
ATOM 1447 N N . ASN A 1 188 ? 4.554 3.657 4.925 1.00 62.81 188 ASN A N 1
ATOM 1448 C CA . ASN A 1 188 ? 5.771 4.447 5.131 1.00 62.81 188 ASN A CA 1
ATOM 1449 C C . ASN A 1 188 ? 6.964 3.841 4.371 1.00 62.81 188 ASN A C 1
ATOM 1451 O O . ASN A 1 188 ? 7.947 4.525 4.111 1.00 62.81 188 ASN A O 1
ATOM 1455 N N . GLY A 1 189 ? 6.861 2.561 3.996 1.00 66.81 189 GLY A N 1
ATOM 1456 C CA . GLY A 1 189 ? 7.857 1.850 3.207 1.00 66.81 189 GLY A CA 1
ATOM 1457 C C . GLY A 1 189 ? 7.850 2.251 1.736 1.00 66.81 189 GLY A C 1
ATOM 1458 O O . GLY A 1 189 ? 6.797 2.515 1.153 1.00 66.81 189 GLY A O 1
ATOM 1459 N N . ASN A 1 190 ? 9.033 2.265 1.133 1.00 85.75 190 ASN A N 1
ATOM 1460 C CA . ASN A 1 190 ? 9.228 2.504 -0.297 1.00 85.75 190 ASN A CA 1
ATOM 1461 C C . ASN A 1 190 ? 9.796 1.292 -1.033 1.00 85.75 190 ASN A C 1
ATOM 1463 O O . ASN A 1 190 ? 9.566 1.145 -2.233 1.00 85.75 190 ASN A O 1
ATOM 1467 N N . LEU A 1 191 ? 10.450 0.392 -0.304 1.00 91.56 191 LEU A N 1
ATOM 1468 C CA . LEU A 1 191 ? 10.697 -0.977 -0.717 1.00 91.56 191 LEU A CA 1
ATOM 1469 C C . LEU A 1 191 ? 10.044 -1.892 0.310 1.00 91.56 191 LEU A C 1
ATOM 1471 O O . LEU A 1 191 ? 10.589 -2.108 1.390 1.00 91.56 191 LEU A O 1
ATOM 1475 N N . SER A 1 192 ? 8.845 -2.387 0.016 1.00 92.31 192 SER A N 1
ATOM 1476 C CA . SER A 1 192 ? 8.088 -3.195 0.970 1.00 92.31 192 SER A CA 1
ATOM 1477 C C . SER A 1 192 ? 7.731 -4.567 0.428 1.00 92.31 192 SER A C 1
ATOM 1479 O O . SER A 1 192 ? 7.268 -4.705 -0.707 1.00 92.31 192 SER A O 1
ATOM 1481 N N . ALA A 1 193 ? 7.900 -5.577 1.277 1.00 92.81 193 ALA A N 1
ATOM 1482 C CA . ALA A 1 193 ? 7.482 -6.939 1.001 1.00 92.81 193 ALA A CA 1
ATOM 1483 C C . ALA A 1 193 ? 6.494 -7.446 2.053 1.00 92.81 193 ALA A C 1
ATOM 1485 O O . ALA A 1 193 ? 6.592 -7.109 3.232 1.00 92.81 193 ALA A O 1
ATOM 1486 N N . ARG A 1 194 ? 5.565 -8.308 1.639 1.00 90.69 194 ARG A N 1
ATOM 1487 C CA . ARG A 1 194 ? 4.694 -9.031 2.571 1.00 90.69 194 ARG A CA 1
ATOM 1488 C C . ARG A 1 194 ? 5.448 -10.109 3.343 1.00 90.69 194 ARG A C 1
ATOM 1490 O O . ARG A 1 194 ? 5.120 -10.361 4.488 1.00 90.69 194 ARG A O 1
ATOM 1497 N N . THR A 1 195 ? 6.434 -10.772 2.744 1.00 92.19 195 THR A N 1
ATOM 1498 C CA . THR A 1 195 ? 7.120 -11.887 3.419 1.00 92.19 195 THR A CA 1
ATOM 1499 C C . THR A 1 195 ? 8.620 -11.704 3.508 1.00 92.19 195 THR A C 1
ATOM 1501 O O . THR A 1 195 ? 9.214 -11.983 4.547 1.00 92.19 195 THR A O 1
ATOM 1504 N N . THR A 1 196 ? 9.288 -11.330 2.419 1.00 92.56 196 THR A N 1
ATOM 1505 C CA . THR A 1 196 ? 10.753 -11.388 2.397 1.00 92.56 196 THR A CA 1
ATOM 1506 C C . THR A 1 196 ? 11.356 -10.338 1.489 1.00 92.56 196 THR A C 1
ATOM 1508 O O . THR A 1 196 ? 10.949 -10.195 0.336 1.00 92.56 196 THR A O 1
ATOM 1511 N N . ILE A 1 197 ? 12.392 -9.672 1.998 1.00 93.88 197 ILE A N 1
ATOM 1512 C CA . ILE A 1 197 ? 13.316 -8.862 1.205 1.00 93.88 197 ILE A CA 1
ATOM 1513 C C . ILE A 1 197 ? 14.696 -9.515 1.235 1.00 93.88 197 ILE A C 1
ATOM 1515 O O . ILE A 1 197 ? 15.227 -9.823 2.305 1.00 93.88 197 ILE A O 1
ATOM 1519 N N . VAL A 1 198 ? 15.286 -9.710 0.057 1.00 92.56 198 VAL A N 1
ATOM 1520 C CA . VAL A 1 198 ? 16.642 -10.244 -0.111 1.00 92.56 198 VAL A CA 1
ATOM 1521 C C . VAL A 1 198 ? 17.480 -9.268 -0.929 1.00 92.56 198 VAL A C 1
ATOM 1523 O O . VAL A 1 198 ? 17.211 -9.071 -2.111 1.00 92.56 198 VAL A O 1
ATOM 1526 N N . LEU A 1 199 ? 18.525 -8.705 -0.321 1.00 88.75 199 LEU A N 1
ATOM 1527 C CA . LEU A 1 199 ? 19.478 -7.778 -0.942 1.00 88.75 199 LEU A CA 1
ATOM 1528 C C . LEU A 1 199 ? 20.874 -8.422 -1.038 1.00 88.75 199 LEU A C 1
ATOM 1530 O O . LEU A 1 199 ? 21.877 -7.866 -0.603 1.00 88.75 199 LEU A O 1
ATOM 1534 N N . ASN A 1 200 ? 20.961 -9.626 -1.604 1.00 80.88 200 ASN A N 1
ATOM 1535 C CA . ASN A 1 200 ? 22.210 -10.401 -1.676 1.00 80.88 200 ASN A CA 1
ATOM 1536 C C . ASN A 1 200 ? 23.113 -10.003 -2.868 1.00 80.88 200 ASN A C 1
ATOM 1538 O O . ASN A 1 200 ? 23.847 -10.834 -3.403 1.00 80.88 200 ASN A O 1
ATOM 1542 N N . GLY A 1 201 ? 23.033 -8.756 -3.331 1.00 69.06 201 GLY A N 1
ATOM 1543 C CA . GLY A 1 201 ? 23.907 -8.217 -4.373 1.00 69.06 201 GLY A CA 1
ATOM 1544 C C . GLY A 1 201 ? 25.246 -7.705 -3.836 1.00 69.06 201 GLY A C 1
ATOM 1545 O O . GLY A 1 201 ? 25.453 -7.575 -2.630 1.00 69.06 201 GLY A O 1
ATOM 1546 N N . ASN A 1 202 ? 26.168 -7.393 -4.747 1.00 69.69 202 ASN A N 1
ATOM 1547 C CA . ASN A 1 202 ? 27.454 -6.794 -4.392 1.00 69.69 202 ASN A CA 1
ATOM 1548 C C . ASN A 1 202 ? 27.269 -5.280 -4.220 1.00 69.69 202 ASN A C 1
ATOM 1550 O O . ASN A 1 202 ? 27.157 -4.577 -5.220 1.00 69.69 202 ASN A O 1
ATOM 1554 N N . ASN A 1 203 ? 27.288 -4.794 -2.974 1.00 69.69 203 ASN A N 1
ATOM 1555 C CA . ASN A 1 203 ? 27.187 -3.370 -2.618 1.00 69.69 203 ASN A CA 1
ATOM 1556 C C . ASN A 1 203 ? 25.870 -2.704 -3.057 1.00 69.69 203 ASN A C 1
ATOM 1558 O O . ASN A 1 203 ? 25.882 -1.586 -3.574 1.00 69.69 203 ASN A O 1
ATOM 1562 N N . ILE A 1 204 ? 24.734 -3.385 -2.858 1.00 82.12 204 ILE A N 1
ATOM 1563 C CA . ILE A 1 204 ? 23.412 -2.786 -3.096 1.00 82.12 204 ILE A CA 1
ATOM 1564 C C . ILE A 1 204 ? 23.283 -1.530 -2.245 1.00 82.12 204 ILE A C 1
ATOM 1566 O O . ILE A 1 204 ? 23.353 -1.604 -1.022 1.00 82.12 204 ILE A O 1
ATOM 1570 N N . THR A 1 205 ? 23.064 -0.393 -2.889 1.00 84.56 205 THR A N 1
ATOM 1571 C CA . THR A 1 205 ? 22.718 0.859 -2.221 1.00 84.56 205 THR A CA 1
ATOM 1572 C C . THR A 1 205 ? 21.211 1.054 -2.248 1.00 84.56 205 THR A C 1
ATOM 1574 O O . THR A 1 205 ? 20.596 0.885 -3.298 1.00 84.56 205 THR A O 1
ATOM 1577 N N . ALA A 1 206 ? 20.633 1.450 -1.118 1.00 87.62 206 ALA A N 1
ATOM 1578 C CA . ALA A 1 206 ? 19.273 1.961 -1.041 1.00 87.62 206 ALA A CA 1
ATOM 1579 C C . ALA A 1 206 ? 19.288 3.385 -0.481 1.00 87.62 206 ALA A C 1
ATOM 1581 O O . ALA A 1 206 ? 19.843 3.603 0.592 1.00 87.62 206 ALA A O 1
ATOM 1582 N N . ASP A 1 207 ? 18.695 4.344 -1.183 1.00 85.69 207 ASP A N 1
ATOM 1583 C CA . ASP A 1 207 ? 18.554 5.728 -0.718 1.00 85.69 207 ASP A CA 1
ATOM 1584 C C . ASP A 1 207 ? 17.248 6.361 -1.224 1.00 85.69 207 ASP A C 1
ATOM 1586 O O . ASP A 1 207 ? 16.338 5.661 -1.679 1.00 85.69 207 ASP A O 1
ATOM 1590 N N . SER A 1 208 ? 17.128 7.683 -1.103 1.00 87.06 208 SER A N 1
ATOM 1591 C CA . SER A 1 208 ? 15.960 8.427 -1.568 1.00 87.06 208 SER A CA 1
ATOM 1592 C C . SER A 1 208 ? 16.328 9.773 -2.192 1.00 87.06 208 SER A C 1
ATOM 1594 O O . SER A 1 208 ? 17.445 10.269 -2.044 1.00 87.06 208 SER A O 1
ATOM 1596 N N . PHE A 1 209 ? 15.382 10.361 -2.913 1.00 87.94 209 PHE A N 1
ATOM 1597 C CA . PHE A 1 209 ? 15.439 11.697 -3.500 1.00 87.94 209 PHE A CA 1
ATOM 1598 C C . PHE A 1 209 ? 14.003 12.212 -3.689 1.00 87.94 209 PHE A C 1
ATOM 1600 O O . PHE A 1 209 ? 13.059 11.428 -3.603 1.00 87.94 209 PHE A O 1
ATOM 1607 N N . ASP A 1 210 ? 13.815 13.498 -3.985 1.00 88.56 210 ASP A N 1
ATOM 1608 C CA . ASP A 1 210 ? 12.480 14.043 -4.267 1.00 88.56 210 ASP A CA 1
ATOM 1609 C C . ASP A 1 210 ? 12.428 14.636 -5.678 1.00 88.56 210 ASP A C 1
ATOM 1611 O O . ASP A 1 210 ? 12.974 15.705 -5.951 1.00 88.56 210 ASP A O 1
ATOM 1615 N N . SER A 1 211 ? 11.754 13.941 -6.597 1.00 89.94 211 SER A N 1
ATOM 1616 C CA . SER A 1 211 ? 11.561 14.416 -7.971 1.00 89.94 211 SER A CA 1
ATOM 1617 C C . SER A 1 211 ? 10.663 15.656 -8.083 1.00 89.94 211 SER A C 1
ATOM 1619 O O . SER A 1 211 ? 10.661 16.305 -9.133 1.00 89.94 211 SER A O 1
ATOM 1621 N N . ALA A 1 212 ? 9.899 16.008 -7.046 1.00 88.56 212 ALA A N 1
ATOM 1622 C CA . ALA A 1 212 ? 9.112 17.236 -6.991 1.00 88.56 212 ALA A CA 1
ATOM 1623 C C . ALA A 1 212 ? 9.908 18.431 -6.433 1.00 88.56 212 ALA A C 1
ATOM 1625 O O . ALA A 1 212 ? 9.448 19.568 -6.567 1.00 88.56 212 ALA A O 1
ATOM 1626 N N . ASP A 1 213 ? 11.102 18.203 -5.873 1.00 85.88 213 ASP A N 1
ATOM 1627 C CA . ASP A 1 213 ? 11.971 19.243 -5.321 1.00 85.88 213 ASP A CA 1
ATOM 1628 C C . ASP A 1 213 ? 13.233 19.438 -6.175 1.00 85.88 213 ASP A C 1
ATOM 1630 O O . ASP A 1 213 ? 14.051 18.534 -6.364 1.00 85.88 213 ASP A O 1
ATOM 1634 N N . SER A 1 214 ? 13.446 20.663 -6.659 1.00 85.38 214 SER A N 1
ATOM 1635 C CA . SER A 1 214 ? 14.627 21.037 -7.443 1.00 85.38 214 SER A CA 1
ATOM 1636 C C . SER A 1 214 ? 15.958 20.921 -6.698 1.00 85.38 214 SER A C 1
ATOM 1638 O O . SER A 1 214 ? 17.010 20.916 -7.334 1.00 85.38 214 SER A O 1
ATOM 1640 N N . ASN A 1 215 ? 15.933 20.858 -5.370 1.00 82.62 215 ASN A N 1
ATOM 1641 C CA . ASN A 1 215 ? 17.126 20.787 -4.531 1.00 82.62 215 ASN A CA 1
ATOM 1642 C C . ASN A 1 215 ? 17.534 19.348 -4.176 1.00 82.62 215 ASN A C 1
ATOM 1644 O O . ASN A 1 215 ? 18.683 19.125 -3.802 1.00 82.62 215 ASN A O 1
ATOM 1648 N N . HIS A 1 216 ? 16.621 18.382 -4.308 1.00 82.00 216 HIS A N 1
ATOM 1649 C CA . HIS A 1 216 ? 16.868 16.959 -4.035 1.00 82.00 216 HIS A CA 1
ATOM 1650 C C . HIS A 1 216 ? 16.713 16.107 -5.295 1.00 82.00 216 HIS A C 1
ATOM 1652 O O . HIS A 1 216 ? 16.340 14.939 -5.252 1.00 82.00 216 HIS A O 1
ATOM 1658 N N . SER A 1 217 ? 16.987 16.704 -6.453 1.00 86.75 217 SER A N 1
ATOM 1659 C CA . SER A 1 217 ? 16.941 16.031 -7.743 1.00 86.75 217 SER A CA 1
ATOM 1660 C C . SER A 1 217 ? 17.859 16.722 -8.750 1.00 86.75 217 SER A C 1
ATOM 1662 O O . SER A 1 217 ? 18.244 17.882 -8.592 1.00 86.75 217 SER A O 1
ATOM 1664 N N . THR A 1 218 ? 18.212 16.028 -9.835 1.00 87.94 218 THR A N 1
ATOM 1665 C CA . THR A 1 218 ? 18.713 16.713 -11.035 1.00 87.94 218 THR A CA 1
ATOM 1666 C C . THR A 1 218 ? 17.526 17.363 -11.731 1.00 87.94 218 THR A C 1
ATOM 1668 O O . THR A 1 218 ? 16.843 16.737 -12.546 1.00 87.94 218 THR A O 1
ATOM 1671 N N . TRP A 1 219 ? 17.261 18.612 -11.350 1.00 88.19 219 TRP A N 1
ATOM 1672 C CA . TRP A 1 219 ? 16.150 19.390 -11.877 1.00 88.19 219 TRP A CA 1
ATOM 1673 C C . TRP A 1 219 ? 16.324 19.696 -13.363 1.00 88.19 219 TRP A C 1
ATOM 1675 O O . TRP A 1 219 ? 17.418 20.022 -13.830 1.00 88.19 219 TRP A O 1
ATOM 1685 N N . GLN A 1 220 ? 15.223 19.645 -14.107 1.00 84.75 220 GLN A N 1
ATOM 1686 C CA . GLN A 1 220 ? 15.194 19.988 -15.522 1.00 84.75 220 GLN A CA 1
ATOM 1687 C C . GLN A 1 220 ? 13.978 20.872 -15.836 1.00 84.75 220 GLN A C 1
ATOM 1689 O O . GLN A 1 220 ? 12.965 20.838 -15.140 1.00 84.75 220 GLN A O 1
ATOM 1694 N N . SER A 1 221 ? 14.092 21.695 -16.880 1.00 83.94 221 SER A N 1
ATOM 1695 C CA . SER A 1 221 ? 13.074 22.681 -17.275 1.00 83.94 221 SER A CA 1
ATOM 1696 C C . SER A 1 221 ? 12.414 22.403 -18.630 1.00 83.94 221 SER A C 1
ATOM 1698 O O . SER A 1 221 ? 11.635 23.226 -19.107 1.00 83.94 221 SER A O 1
ATOM 1700 N N . VAL A 1 222 ? 12.746 21.281 -19.272 1.00 83.75 222 VAL A N 1
ATOM 1701 C CA . VAL A 1 222 ? 12.349 20.958 -20.653 1.00 83.75 222 VAL A CA 1
ATOM 1702 C C . VAL A 1 222 ? 11.180 19.974 -20.695 1.00 83.75 222 VAL A C 1
ATOM 1704 O O . VAL A 1 222 ? 10.308 20.086 -21.553 1.00 83.75 222 VAL A O 1
ATOM 1707 N N . TRP A 1 223 ? 11.160 18.991 -19.801 1.00 83.56 223 TRP A N 1
ATOM 1708 C CA . TRP A 1 223 ? 10.140 17.951 -19.718 1.00 83.56 223 TRP A CA 1
ATOM 1709 C C . TRP A 1 223 ? 9.145 18.269 -18.613 1.00 83.56 223 TRP A C 1
ATOM 1711 O O . TRP A 1 223 ? 9.505 18.751 -17.538 1.00 83.56 223 TRP A O 1
ATOM 1721 N N . GLN A 1 224 ? 7.878 17.978 -18.883 1.00 83.38 224 GLN A N 1
ATOM 1722 C CA . GLN A 1 224 ? 6.787 18.295 -17.978 1.00 83.38 224 GLN A CA 1
ATOM 1723 C C . GLN A 1 224 ? 5.884 17.088 -17.794 1.00 83.38 224 GLN A C 1
ATOM 1725 O O . GLN A 1 224 ? 5.570 16.362 -18.733 1.00 83.38 224 GLN A O 1
ATOM 1730 N N . TYR A 1 225 ? 5.404 16.914 -16.573 1.00 80.81 225 TYR A N 1
ATOM 1731 C CA . TYR A 1 225 ? 4.353 15.968 -16.256 1.00 80.81 225 TYR A CA 1
ATOM 1732 C C . TYR A 1 225 ? 3.140 16.749 -15.760 1.00 80.81 225 TYR A C 1
ATOM 1734 O O . TYR A 1 225 ? 3.226 17.490 -14.785 1.00 80.81 225 TYR A O 1
ATOM 1742 N N . GLY A 1 226 ? 2.010 16.648 -16.466 1.00 76.31 226 GLY A N 1
ATOM 1743 C CA . GLY A 1 226 ? 0.802 17.405 -16.112 1.00 76.31 226 GLY A CA 1
ATOM 1744 C C . GLY A 1 226 ? 0.981 18.932 -16.131 1.00 76.31 226 GLY A C 1
ATOM 1745 O O . GLY A 1 226 ? 0.259 19.631 -15.429 1.00 76.31 226 GLY A O 1
ATOM 1746 N N . GLY A 1 227 ? 1.941 19.450 -16.908 1.00 80.88 227 GLY A N 1
ATOM 1747 C CA . GLY A 1 227 ? 2.277 20.880 -16.969 1.00 80.88 227 GLY A CA 1
ATOM 1748 C C . GLY A 1 227 ? 3.237 21.362 -15.875 1.00 80.88 227 GLY A C 1
ATOM 1749 O O . GLY A 1 227 ? 3.524 22.554 -15.804 1.00 80.88 227 GLY A O 1
ATOM 1750 N N . THR A 1 228 ? 3.748 20.462 -15.033 1.00 85.38 228 THR A N 1
ATOM 1751 C CA . THR A 1 228 ? 4.719 20.777 -13.979 1.00 85.38 228 THR A CA 1
ATOM 1752 C C . THR A 1 228 ? 6.071 20.145 -14.301 1.00 85.38 228 THR A C 1
ATOM 1754 O O . THR A 1 228 ? 6.142 19.010 -14.777 1.00 85.38 228 THR A O 1
ATOM 1757 N N . ASN A 1 229 ? 7.149 20.894 -14.073 1.00 89.25 229 ASN A N 1
ATOM 1758 C CA . ASN A 1 229 ? 8.508 20.367 -14.176 1.00 89.25 229 ASN A CA 1
ATOM 1759 C C . ASN A 1 229 ? 8.775 19.390 -13.019 1.00 89.25 229 ASN A C 1
ATOM 1761 O O . ASN A 1 229 ? 8.156 19.487 -11.963 1.00 89.25 229 ASN A O 1
ATOM 1765 N N . TYR A 1 230 ? 9.703 18.468 -13.223 1.00 90.88 230 TYR A N 1
ATOM 1766 C CA . TYR A 1 230 ? 10.111 17.477 -12.229 1.00 90.88 230 TYR A CA 1
ATOM 1767 C C . TYR A 1 230 ? 11.596 17.158 -12.425 1.00 90.88 230 TYR A C 1
ATOM 1769 O O . TYR A 1 230 ? 12.145 17.396 -13.504 1.00 90.88 230 TYR A O 1
ATOM 1777 N N . GLY A 1 231 ? 12.253 16.619 -11.407 1.00 90.25 231 GLY A N 1
ATOM 1778 C CA . GLY A 1 231 ? 13.653 16.219 -11.465 1.00 90.25 231 GLY A CA 1
ATOM 1779 C C . GLY A 1 231 ? 13.853 14.711 -11.558 1.00 90.25 231 GLY A C 1
ATOM 1780 O O . GLY A 1 231 ? 12.959 13.915 -11.275 1.00 90.25 231 GLY A O 1
ATOM 1781 N N . PHE A 1 232 ? 15.054 14.315 -11.968 1.00 89.88 232 PHE A N 1
ATOM 1782 C CA . PHE A 1 232 ? 15.473 12.913 -11.968 1.00 89.88 232 PHE A CA 1
ATOM 1783 C C . PHE A 1 232 ? 16.311 12.602 -10.735 1.00 89.88 232 PHE A C 1
ATOM 1785 O O . PHE A 1 232 ? 16.865 13.511 -10.108 1.00 89.88 232 PHE A O 1
ATOM 1792 N N . TYR A 1 233 ? 16.494 11.310 -10.465 1.00 88.00 233 TYR A N 1
ATOM 1793 C CA . TYR A 1 233 ? 17.497 10.882 -9.503 1.00 88.00 233 TYR A CA 1
ATOM 1794 C C . TYR A 1 233 ? 18.877 11.497 -9.845 1.00 88.00 233 TYR A C 1
ATOM 1796 O O . TYR A 1 233 ? 19.240 11.529 -11.032 1.00 88.00 233 TYR A O 1
ATOM 1804 N N . PRO A 1 234 ? 19.619 12.040 -8.859 1.00 78.81 234 PRO A N 1
ATOM 1805 C CA . PRO A 1 234 ? 20.774 12.888 -9.123 1.00 78.81 234 PRO A CA 1
ATOM 1806 C C . PRO A 1 234 ? 21.926 12.193 -9.857 1.00 78.81 234 PRO A C 1
ATOM 1808 O O . PRO A 1 234 ? 22.339 11.096 -9.496 1.00 78.81 234 PRO A O 1
ATOM 1811 N N . THR A 1 235 ? 22.537 12.868 -10.840 1.00 71.50 235 THR A N 1
ATOM 1812 C CA . THR A 1 235 ? 23.749 12.351 -11.513 1.00 71.50 235 THR A CA 1
ATOM 1813 C C . THR A 1 235 ? 25.002 12.405 -10.635 1.00 71.50 235 THR A C 1
ATOM 1815 O O . THR A 1 235 ? 25.971 11.703 -10.909 1.00 71.50 235 THR A O 1
ATOM 1818 N N . ASN A 1 236 ? 25.005 13.267 -9.613 1.00 71.88 236 ASN A N 1
ATOM 1819 C CA . ASN A 1 236 ? 26.032 13.329 -8.574 1.00 71.88 236 ASN A CA 1
ATOM 1820 C C . ASN A 1 236 ? 25.346 13.413 -7.191 1.00 71.88 236 ASN A C 1
ATOM 1822 O O . ASN A 1 236 ? 25.197 14.510 -6.651 1.00 71.88 236 ASN A O 1
ATOM 1826 N N . PRO A 1 237 ? 24.876 12.279 -6.646 1.00 70.56 237 PRO A N 1
ATOM 1827 C CA . PRO A 1 237 ? 24.118 12.203 -5.382 1.00 70.56 237 PRO A CA 1
ATOM 1828 C C . PRO A 1 237 ? 24.865 12.799 -4.182 1.00 70.56 237 PRO A C 1
ATOM 1830 O O . PRO A 1 237 ? 24.246 13.356 -3.279 1.00 70.56 237 PRO A O 1
ATOM 1833 N N . SER A 1 238 ? 26.196 12.693 -4.184 1.00 68.31 238 SER A N 1
ATOM 1834 C CA . SER A 1 238 ? 27.081 13.106 -3.098 1.00 68.31 238 SER A CA 1
ATOM 1835 C C . SER A 1 238 ? 27.475 14.581 -3.202 1.00 68.31 238 SER A C 1
ATOM 1837 O O . SER A 1 238 ? 28.208 15.079 -2.346 1.00 68.31 238 SER A O 1
ATOM 1839 N N . ALA A 1 239 ? 27.033 15.295 -4.245 1.00 67.25 239 ALA A N 1
ATOM 1840 C CA . ALA A 1 239 ? 27.266 16.727 -4.353 1.00 67.25 239 ALA A CA 1
ATOM 1841 C C . ALA A 1 239 ? 26.428 17.489 -3.319 1.00 67.25 239 ALA A C 1
ATOM 1843 O O . ALA A 1 239 ? 25.233 17.242 -3.151 1.00 67.25 239 ALA A O 1
ATOM 1844 N N . LYS A 1 240 ? 27.079 18.444 -2.649 1.00 64.12 240 LYS A N 1
ATOM 1845 C CA . LYS A 1 240 ? 26.446 19.322 -1.668 1.00 64.12 240 LYS A CA 1
ATOM 1846 C C . LYS A 1 240 ? 25.564 20.356 -2.367 1.00 64.12 240 LYS A C 1
ATOM 1848 O O . LYS A 1 240 ? 26.031 21.050 -3.274 1.00 64.12 240 LYS A O 1
ATOM 1853 N N . THR A 1 241 ? 24.328 20.512 -1.913 1.00 60.88 241 THR A N 1
ATOM 1854 C CA . THR A 1 241 ? 23.437 21.595 -2.337 1.00 60.88 241 THR A CA 1
ATOM 1855 C C . THR A 1 241 ? 23.691 22.826 -1.465 1.00 60.88 241 THR A C 1
ATOM 1857 O O . THR A 1 241 ? 23.601 22.774 -0.242 1.00 60.88 241 THR A O 1
ATOM 1860 N N . TYR A 1 242 ? 24.033 23.966 -2.073 1.00 55.03 242 TYR A N 1
ATOM 1861 C CA . TYR A 1 242 ? 24.239 25.236 -1.356 1.00 55.03 242 TYR A CA 1
ATOM 1862 C C . TYR A 1 242 ? 22.925 26.021 -1.213 1.00 55.03 242 TYR A C 1
ATOM 1864 O O . TYR A 1 242 ? 22.849 27.179 -1.624 1.00 55.03 242 TYR A O 1
ATOM 1872 N N . VAL A 1 243 ? 21.869 25.392 -0.688 1.00 52.66 243 VAL A N 1
ATOM 1873 C CA . VAL A 1 243 ? 20.528 25.996 -0.630 1.00 52.66 243 VAL A CA 1
ATOM 1874 C C . VAL A 1 243 ? 20.067 26.152 0.820 1.00 52.66 243 VAL A C 1
ATOM 1876 O O . VAL A 1 243 ? 20.135 25.223 1.614 1.00 52.66 243 VAL A O 1
ATOM 1879 N N . THR A 1 244 ? 19.614 27.354 1.180 1.00 48.31 244 THR A N 1
ATOM 1880 C CA . THR A 1 244 ? 19.030 27.685 2.486 1.00 48.31 244 THR A CA 1
ATOM 1881 C C . THR A 1 244 ? 17.524 27.436 2.462 1.00 48.31 244 THR A C 1
ATOM 1883 O O . THR A 1 244 ? 16.759 28.304 2.043 1.00 48.31 244 THR A O 1
ATOM 1886 N N . ALA A 1 245 ? 17.075 26.280 2.945 1.00 46.16 245 ALA A N 1
ATOM 1887 C CA . ALA A 1 245 ? 15.667 26.067 3.288 1.00 46.16 245 ALA A CA 1
ATOM 1888 C C . ALA A 1 245 ? 15.514 25.357 4.656 1.00 46.16 245 ALA A C 1
ATOM 1890 O O . ALA A 1 245 ? 16.520 24.962 5.250 1.00 46.16 245 ALA A O 1
ATOM 1891 N N . PRO A 1 246 ? 14.289 25.246 5.205 1.00 42.28 246 PRO A N 1
ATOM 1892 C CA . PRO A 1 246 ? 14.066 24.876 6.608 1.00 42.28 246 PRO A CA 1
ATOM 1893 C C . PRO A 1 246 ? 14.538 23.468 7.005 1.00 42.28 246 PRO A C 1
ATOM 1895 O O . PRO A 1 246 ? 14.882 23.268 8.165 1.00 42.28 246 PRO A O 1
ATOM 1898 N N . ASP A 1 247 ? 14.575 22.524 6.058 1.00 48.34 247 ASP A N 1
ATOM 1899 C CA . ASP A 1 247 ? 14.882 21.099 6.294 1.00 48.34 247 ASP A CA 1
ATOM 1900 C C . ASP A 1 247 ? 16.381 20.750 6.097 1.00 48.34 247 ASP A C 1
ATOM 1902 O O . ASP A 1 247 ? 16.870 19.698 6.496 1.00 48.34 247 ASP A O 1
ATOM 1906 N N . TYR A 1 248 ? 17.179 21.673 5.539 1.00 51.06 248 TYR A N 1
ATOM 1907 C CA . TYR A 1 248 ? 18.560 21.406 5.084 1.00 51.06 248 TYR A CA 1
ATOM 1908 C C . TYR A 1 248 ? 19.601 21.297 6.200 1.00 51.06 248 TYR A C 1
ATOM 1910 O O . TYR A 1 248 ? 20.747 20.934 5.937 1.00 51.06 248 TYR A O 1
ATOM 1918 N N . SER A 1 249 ? 19.250 21.619 7.450 1.00 48.94 249 SER A N 1
ATOM 1919 C CA . SER A 1 249 ? 20.234 21.582 8.543 1.00 48.94 249 SER A CA 1
ATOM 1920 C C . SER A 1 249 ? 20.782 20.168 8.796 1.00 48.94 249 SER A C 1
ATOM 1922 O O . SER A 1 249 ? 21.903 20.030 9.287 1.00 48.94 249 SER A O 1
ATOM 1924 N N . THR A 1 250 ? 20.035 19.139 8.377 1.00 53.84 250 THR A N 1
ATOM 1925 C CA . THR A 1 250 ? 20.396 17.717 8.468 1.00 53.84 250 THR A CA 1
ATOM 1926 C C . THR A 1 250 ? 20.664 17.055 7.109 1.00 53.84 250 THR A C 1
ATOM 1928 O O . THR A 1 250 ? 21.375 16.052 7.074 1.00 53.84 250 THR A O 1
ATOM 1931 N N . GLU A 1 251 ? 20.210 17.630 5.987 1.00 60.59 251 GLU A N 1
ATOM 1932 C CA . GLU A 1 251 ? 20.277 17.021 4.644 1.00 60.59 251 GLU A CA 1
ATOM 1933 C C . GLU A 1 251 ? 20.936 17.948 3.600 1.00 60.59 251 GLU A C 1
ATOM 1935 O O . GLU A 1 251 ? 20.287 18.578 2.770 1.00 60.59 251 GLU A O 1
ATOM 1940 N N . ASN A 1 252 ? 22.267 18.049 3.629 1.00 62.09 252 ASN A N 1
ATOM 1941 C CA . ASN A 1 252 ? 23.029 18.965 2.765 1.00 62.09 252 ASN A CA 1
ATOM 1942 C C . ASN A 1 252 ? 23.293 18.445 1.330 1.00 62.09 252 ASN A C 1
ATOM 1944 O O . ASN A 1 252 ? 24.128 19.016 0.626 1.00 62.09 252 ASN A O 1
ATOM 1948 N N . TYR A 1 253 ? 22.660 17.354 0.903 1.00 71.31 253 TYR A N 1
ATOM 1949 C CA . TYR A 1 253 ? 22.992 16.644 -0.338 1.00 71.31 253 TYR A CA 1
ATOM 1950 C C . TYR A 1 253 ? 21.768 16.476 -1.238 1.00 71.31 253 TYR A C 1
ATOM 1952 O O . TYR A 1 253 ? 20.628 16.545 -0.781 1.00 71.31 253 TYR A O 1
ATOM 1960 N N . PHE A 1 254 ? 22.002 16.238 -2.534 1.00 71.31 254 PHE A N 1
ATOM 1961 C CA . PHE A 1 254 ? 20.909 15.930 -3.460 1.00 71.31 254 PHE A CA 1
ATOM 1962 C C . PHE A 1 254 ? 20.193 14.622 -3.102 1.00 71.31 254 PHE A C 1
ATOM 1964 O O . PHE A 1 254 ? 18.988 14.516 -3.318 1.00 71.31 254 PHE A O 1
ATOM 1971 N N . ARG A 1 255 ? 20.925 13.634 -2.572 1.00 76.00 255 ARG A N 1
ATOM 1972 C CA . ARG A 1 255 ? 20.326 12.425 -1.997 1.00 76.00 255 ARG A CA 1
ATOM 1973 C C . ARG A 1 255 ? 19.758 12.719 -0.606 1.00 76.00 255 ARG A C 1
ATOM 1975 O O . ARG A 1 255 ? 20.331 13.510 0.144 1.00 76.00 255 ARG A O 1
ATOM 1982 N N . LYS A 1 256 ? 18.690 12.014 -0.266 1.00 78.94 256 LYS A N 1
ATOM 1983 C CA . LYS A 1 256 ? 18.034 12.010 1.040 1.00 78.94 256 LYS A CA 1
ATOM 1984 C C . LYS A 1 256 ? 18.174 10.632 1.689 1.00 78.94 256 LYS A C 1
ATOM 1986 O O . LYS A 1 256 ? 18.355 9.626 0.993 1.00 78.94 256 LYS A O 1
ATOM 1991 N N . ASP A 1 257 ? 18.042 10.581 3.009 1.00 76.81 257 ASP A N 1
ATOM 1992 C CA . ASP A 1 257 ? 18.255 9.377 3.822 1.00 76.81 257 ASP A CA 1
ATOM 1993 C C . ASP A 1 257 ? 16.930 8.760 4.318 1.00 76.81 257 ASP A C 1
ATOM 1995 O O . ASP A 1 257 ? 16.818 8.291 5.449 1.00 76.81 257 ASP A O 1
ATOM 1999 N N . ASN A 1 258 ? 15.907 8.756 3.459 1.00 81.25 258 ASN A N 1
ATOM 2000 C CA . ASN A 1 258 ? 14.561 8.252 3.733 1.00 81.25 258 ASN A CA 1
ATOM 2001 C C . ASN A 1 258 ? 14.228 6.989 2.918 1.00 81.25 258 ASN A C 1
ATOM 2003 O O . ASN A 1 258 ? 13.075 6.777 2.533 1.00 81.25 258 ASN A O 1
ATOM 2007 N N . ALA A 1 259 ? 15.201 6.115 2.632 1.00 86.00 259 ALA A N 1
ATOM 2008 C CA . ALA A 1 259 ? 14.876 4.763 2.174 1.00 86.00 259 ALA A CA 1
ATOM 2009 C C . ALA A 1 259 ? 14.235 3.981 3.333 1.00 86.00 259 ALA A C 1
ATOM 2011 O O . ALA A 1 259 ? 14.828 3.866 4.396 1.00 86.00 259 ALA A O 1
ATOM 2012 N N . TYR A 1 260 ? 13.038 3.432 3.141 1.00 88.69 260 TYR A N 1
ATOM 2013 C CA . TYR A 1 260 ? 12.321 2.634 4.132 1.00 88.69 260 TYR A CA 1
ATOM 2014 C C . TYR A 1 260 ? 12.114 1.240 3.550 1.00 88.69 260 TYR A C 1
ATOM 2016 O O . TYR A 1 260 ? 11.232 1.014 2.711 1.00 88.69 260 TYR A O 1
ATOM 2024 N N . ILE A 1 261 ? 12.962 0.313 3.992 1.00 90.88 261 ILE A N 1
ATOM 2025 C CA . ILE A 1 261 ? 12.939 -1.084 3.567 1.00 90.88 261 ILE A CA 1
ATOM 2026 C C . ILE A 1 261 ? 12.173 -1.892 4.610 1.00 90.88 261 ILE A C 1
ATOM 2028 O O . ILE A 1 261 ? 12.667 -2.115 5.713 1.00 90.88 261 ILE A O 1
ATOM 2032 N N . CYS A 1 262 ? 10.967 -2.334 4.264 1.00 90.88 262 CYS A N 1
ATOM 2033 C CA . CYS A 1 262 ? 10.016 -2.887 5.229 1.00 90.88 262 CYS A CA 1
ATOM 2034 C C . CYS A 1 262 ? 9.557 -4.296 4.829 1.00 90.88 262 CYS A C 1
ATOM 2036 O O . CYS A 1 262 ? 9.181 -4.525 3.682 1.00 90.88 262 CYS A O 1
ATOM 2038 N N . SER A 1 263 ? 9.523 -5.244 5.761 1.00 91.06 263 SER A N 1
ATOM 2039 C CA . SER A 1 263 ? 9.001 -6.595 5.514 1.00 91.06 263 SER A CA 1
ATOM 2040 C C . SER A 1 263 ? 8.234 -7.104 6.726 1.00 91.06 263 SER A C 1
ATOM 2042 O O . SER A 1 263 ? 8.786 -7.091 7.817 1.00 91.06 263 SER A O 1
ATOM 2044 N N . ASP A 1 264 ? 7.013 -7.616 6.562 1.00 87.88 264 ASP A N 1
ATOM 2045 C CA . ASP A 1 264 ? 6.293 -8.266 7.681 1.00 87.88 264 ASP A CA 1
ATOM 2046 C C . ASP A 1 264 ? 6.968 -9.596 8.095 1.00 87.88 264 ASP A C 1
ATOM 2048 O O . ASP A 1 264 ? 6.866 -10.065 9.226 1.00 87.88 264 ASP A O 1
ATOM 2052 N N . GLY A 1 265 ? 7.754 -10.194 7.195 1.00 88.50 265 GLY A N 1
ATOM 2053 C CA . GLY A 1 265 ? 8.624 -11.319 7.529 1.00 88.50 265 GLY A CA 1
ATOM 2054 C C . GLY A 1 265 ? 10.079 -10.895 7.706 1.00 88.50 265 GLY A C 1
ATOM 2055 O O . GLY A 1 265 ? 10.433 -10.131 8.599 1.00 88.50 265 GLY A O 1
ATOM 2056 N N . 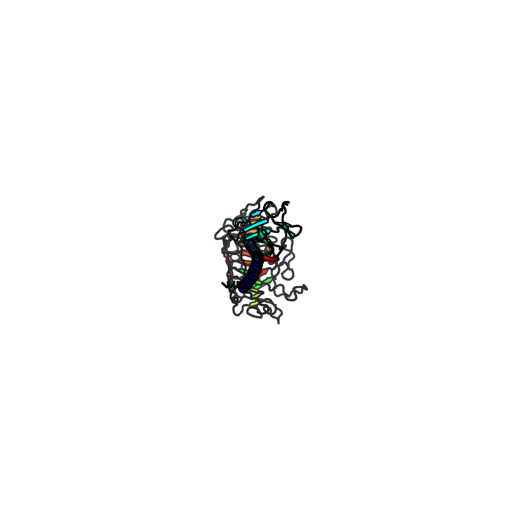THR A 1 266 ? 10.963 -11.443 6.873 1.00 90.44 266 THR A N 1
ATOM 2057 C CA . THR A 1 266 ? 12.414 -11.314 7.055 1.00 90.44 266 THR A CA 1
ATOM 2058 C C . THR A 1 266 ? 13.044 -10.325 6.080 1.00 90.44 266 THR A C 1
ATOM 2060 O O . THR A 1 266 ? 12.586 -10.150 4.946 1.00 90.44 266 THR A O 1
ATOM 2063 N N . ILE A 1 267 ? 14.135 -9.696 6.521 1.00 91.38 267 ILE A N 1
ATOM 2064 C CA . ILE A 1 267 ? 15.024 -8.888 5.684 1.00 91.38 267 ILE A CA 1
ATOM 2065 C C . ILE A 1 267 ? 16.424 -9.502 5.760 1.00 91.38 267 ILE A C 1
ATOM 2067 O O . ILE A 1 267 ? 17.064 -9.509 6.814 1.00 91.38 267 ILE A O 1
ATOM 2071 N N . SER A 1 268 ? 16.897 -10.024 4.629 1.00 90.81 268 SER A N 1
ATOM 2072 C CA . SER A 1 268 ? 18.273 -10.482 4.434 1.00 90.81 268 SER A CA 1
ATOM 2073 C C . SER A 1 268 ? 19.003 -9.451 3.591 1.00 90.81 268 SER A C 1
ATOM 2075 O O . SER A 1 268 ? 18.943 -9.497 2.363 1.00 90.81 268 SER A O 1
ATOM 2077 N N . ALA A 1 269 ? 19.680 -8.510 4.241 1.00 83.44 269 ALA A N 1
ATOM 2078 C CA . ALA A 1 269 ? 20.299 -7.395 3.538 1.00 83.44 269 ALA A CA 1
ATOM 2079 C C . ALA A 1 269 ? 21.704 -7.709 3.001 1.00 83.44 269 ALA A C 1
ATOM 2081 O O . ALA A 1 269 ? 22.271 -6.883 2.295 1.00 83.44 269 ALA A O 1
ATOM 2082 N N . GLY A 1 270 ? 22.305 -8.853 3.357 1.00 83.12 270 GLY A N 1
ATOM 2083 C CA . GLY A 1 270 ? 23.692 -9.143 2.984 1.00 83.12 270 GLY A CA 1
ATOM 2084 C C . GLY A 1 270 ? 24.610 -7.986 3.399 1.00 83.12 270 GLY A C 1
ATOM 2085 O O . GLY A 1 270 ? 24.505 -7.501 4.515 1.00 83.12 270 GLY A O 1
ATOM 2086 N N . ASN A 1 271 ? 25.455 -7.484 2.500 1.00 84.12 271 ASN A N 1
ATOM 2087 C CA . ASN A 1 271 ? 26.257 -6.274 2.741 1.00 84.12 271 ASN A CA 1
ATOM 2088 C C . ASN A 1 271 ? 25.670 -5.039 2.026 1.00 84.12 271 ASN A C 1
ATOM 2090 O O . ASN A 1 271 ? 26.409 -4.281 1.404 1.00 84.12 271 ASN A O 1
ATOM 2094 N N . ALA A 1 272 ? 24.344 -4.883 2.028 1.00 85.56 272 ALA A N 1
ATOM 2095 C CA . ALA A 1 272 ? 23.696 -3.703 1.465 1.00 85.56 272 ALA A CA 1
ATOM 2096 C C . ALA A 1 272 ? 23.926 -2.456 2.334 1.00 85.56 272 ALA A C 1
ATOM 2098 O O . ALA A 1 272 ? 24.020 -2.537 3.562 1.00 85.56 272 ALA A O 1
ATOM 2099 N N . ASN A 1 273 ? 23.952 -1.303 1.670 1.00 86.56 273 ASN A N 1
ATOM 2100 C CA . ASN A 1 273 ? 24.143 0.013 2.254 1.00 86.56 273 ASN A CA 1
ATOM 2101 C C . ASN A 1 273 ? 22.825 0.786 2.180 1.00 86.56 273 ASN A C 1
ATOM 2103 O O . ASN A 1 273 ? 22.437 1.290 1.125 1.00 86.56 273 ASN A O 1
ATOM 2107 N N . ILE A 1 274 ? 22.107 0.827 3.300 1.00 87.31 274 ILE A N 1
ATOM 2108 C CA . ILE A 1 274 ? 20.738 1.335 3.395 1.00 87.31 274 ILE A CA 1
ATOM 2109 C C . ILE A 1 274 ? 20.755 2.708 4.063 1.00 87.31 274 ILE A C 1
ATOM 2111 O O . ILE A 1 274 ? 21.011 2.831 5.259 1.00 87.31 274 ILE A O 1
ATOM 2115 N N . CYS A 1 275 ? 20.447 3.734 3.281 1.00 84.94 275 CYS A N 1
ATOM 2116 C CA . CYS A 1 275 ? 20.336 5.120 3.711 1.00 84.94 275 CYS A CA 1
ATOM 2117 C C . CYS A 1 275 ? 18.899 5.431 4.110 1.00 84.94 275 CYS A C 1
ATOM 2119 O O . CYS A 1 275 ? 18.101 5.926 3.313 1.00 84.94 275 CYS A O 1
ATOM 2121 N N . GLY A 1 276 ? 18.582 5.074 5.347 1.00 86.75 276 GLY A N 1
ATOM 2122 C CA . GLY A 1 276 ? 17.300 5.287 5.987 1.00 86.75 276 GLY A CA 1
ATOM 2123 C C . GLY A 1 276 ? 17.021 4.210 7.020 1.00 86.75 276 GLY A C 1
ATOM 2124 O O . GLY A 1 276 ? 17.840 3.964 7.907 1.00 86.75 276 GLY A O 1
ATOM 2125 N N . TYR A 1 277 ? 15.851 3.597 6.937 1.00 88.06 277 TYR A N 1
ATOM 2126 C CA . TYR A 1 277 ? 15.292 2.726 7.958 1.00 88.06 277 TYR A CA 1
ATOM 2127 C C . TYR A 1 277 ? 15.029 1.334 7.400 1.00 88.06 277 TYR A C 1
ATOM 2129 O O . TYR A 1 277 ? 14.648 1.152 6.240 1.00 88.06 277 TYR A O 1
ATOM 2137 N N . VAL A 1 278 ? 15.194 0.346 8.269 1.00 90.62 278 VAL A N 1
ATOM 2138 C CA . VAL A 1 278 ? 14.732 -1.018 8.032 1.00 90.62 278 VAL A CA 1
ATOM 2139 C C . VAL A 1 278 ? 13.638 -1.349 9.034 1.00 90.62 278 VAL A C 1
ATOM 2141 O O . VAL A 1 278 ? 13.754 -1.015 10.205 1.00 90.62 278 VAL A O 1
ATOM 2144 N N . ASP A 1 279 ? 12.569 -1.998 8.608 1.00 90.81 279 ASP A N 1
ATOM 2145 C CA . ASP A 1 279 ? 11.454 -2.327 9.498 1.00 90.81 279 ASP A CA 1
ATOM 2146 C C . ASP A 1 279 ? 10.985 -3.756 9.251 1.00 90.81 279 ASP A C 1
ATOM 2148 O O . ASP A 1 279 ? 10.831 -4.191 8.107 1.00 90.81 279 ASP A O 1
ATOM 2152 N N . THR A 1 280 ? 10.808 -4.507 10.327 1.00 91.44 280 THR A N 1
ATOM 2153 C CA . THR A 1 280 ? 10.384 -5.907 10.285 1.00 91.44 280 THR A CA 1
ATOM 2154 C C . THR A 1 280 ? 9.037 -6.086 10.966 1.00 91.44 280 THR A C 1
ATOM 2156 O O . THR A 1 280 ? 8.657 -5.272 11.802 1.00 91.44 280 THR A O 1
ATOM 2159 N N . GLY A 1 281 ? 8.326 -7.172 10.672 1.00 86.69 281 GLY A N 1
ATOM 2160 C CA . GLY A 1 281 ? 7.053 -7.448 11.334 1.00 86.69 281 GLY A CA 1
ATOM 2161 C C . GLY A 1 281 ? 7.165 -7.615 12.860 1.00 86.69 281 GLY A C 1
ATOM 2162 O O . GLY A 1 281 ? 8.248 -7.913 13.388 1.00 86.69 281 GLY A O 1
ATOM 2163 N N . PRO A 1 282 ? 6.046 -7.475 13.594 1.00 86.25 282 PRO A N 1
ATOM 2164 C CA . PRO A 1 282 ? 5.964 -7.742 15.024 1.00 86.25 282 PRO A CA 1
ATOM 2165 C C . PRO A 1 282 ? 6.568 -9.088 15.426 1.00 86.25 282 PRO A C 1
ATOM 2167 O O . PRO A 1 282 ? 6.178 -10.148 14.941 1.00 86.25 282 PRO A O 1
ATOM 2170 N N . GLY A 1 283 ? 7.513 -9.049 16.368 1.00 83.94 283 GLY A N 1
ATOM 2171 C CA . GLY A 1 283 ? 8.164 -10.248 16.906 1.00 83.94 283 GLY A CA 1
ATOM 2172 C C . GLY A 1 283 ? 9.249 -10.852 16.009 1.00 83.94 283 GLY A C 1
ATOM 2173 O O . GLY A 1 283 ? 9.803 -11.895 16.362 1.00 83.94 283 GLY A O 1
ATOM 2174 N N . GLN A 1 284 ? 9.580 -10.211 14.885 1.00 87.12 284 GLN A N 1
ATOM 2175 C CA . GLN A 1 284 ? 10.720 -10.601 14.062 1.00 87.12 284 GLN A CA 1
ATOM 2176 C C . GLN A 1 284 ? 12.044 -10.175 14.705 1.00 87.12 284 GLN A C 1
ATOM 2178 O O . GLN A 1 284 ? 12.135 -9.195 15.447 1.00 87.12 284 GLN A O 1
ATOM 2183 N N . ALA A 1 285 ? 13.092 -10.943 14.417 1.00 85.50 285 ALA A N 1
ATOM 2184 C CA . ALA A 1 285 ? 14.446 -10.594 14.820 1.00 85.50 285 ALA A CA 1
ATOM 2185 C C . ALA A 1 285 ? 14.988 -9.427 13.981 1.00 85.50 285 ALA A C 1
ATOM 2187 O O . ALA A 1 285 ? 14.534 -9.182 12.863 1.00 85.50 285 ALA A O 1
ATOM 2188 N N . GLN A 1 286 ? 16.016 -8.762 14.510 1.00 87.25 286 GLN A N 1
ATOM 2189 C CA . GLN A 1 286 ? 16.755 -7.730 13.789 1.00 87.25 286 GLN A CA 1
ATOM 2190 C C . GLN A 1 286 ? 17.199 -8.227 12.401 1.00 87.25 286 GLN A C 1
ATOM 2192 O O . GLN A 1 286 ? 17.719 -9.346 12.307 1.00 87.25 286 GLN A O 1
ATOM 2197 N N . PRO A 1 287 ? 17.041 -7.412 11.337 1.00 87.88 287 PRO A N 1
ATOM 2198 C CA . PRO A 1 287 ? 17.543 -7.718 10.008 1.00 87.88 287 PRO A CA 1
ATOM 2199 C C . PRO A 1 287 ? 18.997 -8.170 10.037 1.00 87.88 287 PRO A C 1
ATOM 2201 O O . PRO A 1 287 ? 19.848 -7.546 10.676 1.00 87.88 287 PRO A O 1
ATOM 2204 N N . ASN A 1 288 ? 19.289 -9.242 9.304 1.00 83.25 288 ASN A N 1
ATOM 2205 C CA . ASN A 1 288 ? 20.654 -9.723 9.174 1.00 83.25 288 ASN A CA 1
ATOM 2206 C C . ASN A 1 288 ? 21.407 -8.834 8.176 1.00 83.25 288 ASN A C 1
ATOM 2208 O O . ASN A 1 288 ? 21.322 -9.039 6.959 1.00 83.25 288 ASN A O 1
ATOM 2212 N N . LEU A 1 289 ? 22.123 -7.841 8.705 1.00 83.81 289 LEU A N 1
ATOM 2213 C CA . LEU A 1 289 ? 23.191 -7.165 7.983 1.00 83.81 289 LEU A CA 1
ATOM 2214 C C . LEU A 1 289 ? 24.462 -8.016 8.113 1.00 83.81 289 LEU A C 1
ATOM 2216 O O . LEU A 1 289 ? 24.890 -8.369 9.211 1.00 83.81 289 LEU A O 1
ATOM 2220 N N . GLY A 1 290 ? 25.067 -8.355 6.986 1.00 83.38 290 GLY A N 1
ATOM 2221 C CA . GLY A 1 290 ? 26.396 -8.939 6.914 1.00 83.38 290 GLY A 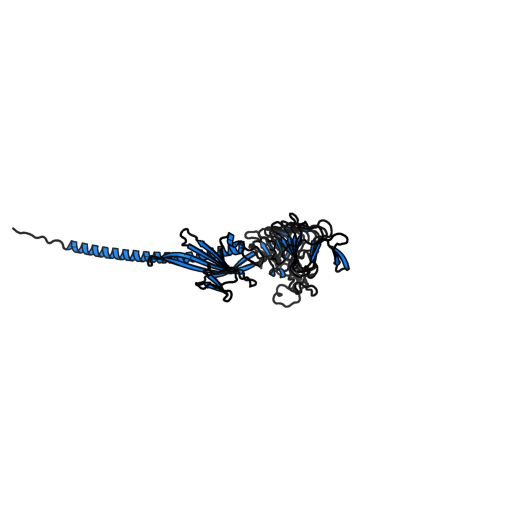CA 1
ATOM 2222 C C . GLY A 1 290 ? 27.467 -7.982 7.453 1.00 83.38 290 GLY A C 1
ATOM 2223 O O . GLY A 1 290 ? 27.183 -6.816 7.734 1.00 83.38 290 GLY A O 1
ATOM 2224 N N . PRO A 1 291 ? 28.724 -8.443 7.592 1.00 84.06 291 PRO A N 1
ATOM 2225 C CA . PRO A 1 291 ? 29.769 -7.707 8.309 1.00 84.06 291 PRO A CA 1
ATOM 2226 C C . PRO A 1 291 ? 30.080 -6.303 7.774 1.00 84.06 291 PRO A C 1
ATOM 2228 O O . PRO A 1 291 ? 30.678 -5.514 8.498 1.00 84.06 291 PRO A O 1
ATOM 2231 N N . GLN A 1 292 ? 29.725 -6.021 6.516 1.00 83.31 292 GLN A N 1
ATOM 2232 C CA . GLN A 1 292 ? 29.957 -4.737 5.844 1.00 83.31 292 GLN A CA 1
ATOM 2233 C C . GLN A 1 292 ? 28.649 -4.004 5.505 1.00 83.31 292 GLN A C 1
ATOM 2235 O O . GLN A 1 292 ? 28.690 -2.965 4.862 1.00 83.31 292 GLN A O 1
ATOM 2240 N N . GLY A 1 293 ? 27.486 -4.546 5.880 1.00 84.31 293 GLY A N 1
ATOM 2241 C CA . GLY A 1 293 ? 26.206 -3.882 5.636 1.00 84.31 293 GLY A CA 1
ATOM 2242 C C . GLY A 1 293 ? 25.970 -2.733 6.614 1.00 84.31 293 GLY A C 1
ATOM 2243 O O . GLY A 1 293 ? 26.444 -2.773 7.753 1.00 84.31 293 GLY A O 1
ATOM 2244 N N . VAL A 1 294 ? 25.199 -1.731 6.200 1.00 87.06 294 VAL A N 1
ATOM 2245 C CA . VAL A 1 294 ? 24.830 -0.582 7.040 1.00 87.06 294 VAL A CA 1
ATOM 2246 C C . VAL A 1 294 ? 23.353 -0.227 6.877 1.00 87.06 294 VAL A C 1
ATOM 2248 O O . VAL A 1 294 ? 22.809 -0.319 5.781 1.00 87.06 294 VAL A O 1
ATOM 2251 N N . ALA A 1 295 ? 22.711 0.195 7.968 1.00 88.12 295 ALA A N 1
ATOM 2252 C CA . ALA A 1 295 ? 21.423 0.886 7.943 1.00 88.12 295 ALA A CA 1
ATOM 2253 C C . ALA A 1 295 ? 21.470 2.090 8.892 1.00 88.12 295 ALA A C 1
ATOM 2255 O O . ALA A 1 295 ? 21.772 1.930 10.077 1.00 88.12 295 ALA A O 1
ATOM 2256 N N . GLY A 1 296 ? 21.213 3.289 8.380 1.00 83.12 296 GLY A N 1
ATOM 2257 C CA . GLY A 1 296 ? 21.260 4.533 9.150 1.00 83.12 296 GLY A CA 1
ATOM 2258 C C . GLY A 1 296 ? 20.872 5.736 8.303 1.00 83.12 296 GLY A C 1
ATOM 2259 O O . GLY A 1 296 ? 20.650 5.593 7.107 1.00 83.12 296 GLY A O 1
ATOM 2260 N N . GLY A 1 297 ? 20.788 6.923 8.895 1.00 71.62 297 GLY A N 1
ATOM 2261 C CA . GLY A 1 297 ? 20.262 8.077 8.154 1.00 71.62 297 GLY A CA 1
ATOM 2262 C C . GLY A 1 297 ? 20.787 9.439 8.562 1.00 71.62 297 GLY A C 1
ATOM 2263 O O . GLY A 1 297 ? 20.230 10.442 8.142 1.00 71.62 297 GLY A O 1
ATOM 2264 N N . ASN A 1 298 ? 21.851 9.510 9.365 1.00 65.19 298 ASN A N 1
ATOM 2265 C CA . ASN A 1 298 ? 22.611 10.751 9.471 1.00 65.19 298 ASN A CA 1
ATOM 2266 C C . ASN A 1 298 ? 23.885 10.687 8.612 1.00 65.19 298 ASN A C 1
ATOM 2268 O O . ASN A 1 298 ? 24.489 9.630 8.390 1.00 65.19 298 ASN A O 1
ATOM 2272 N N . ASN A 1 299 ? 24.334 11.868 8.182 1.00 60.16 299 ASN A N 1
ATOM 2273 C CA . ASN A 1 299 ? 25.576 12.043 7.427 1.00 60.16 299 ASN A CA 1
ATOM 2274 C C . ASN A 1 299 ? 26.832 11.579 8.187 1.00 60.16 299 ASN A C 1
ATOM 2276 O O . ASN A 1 299 ? 27.880 11.467 7.564 1.00 60.16 299 ASN A O 1
ATOM 2280 N N . ASP A 1 300 ? 26.732 11.303 9.491 1.00 65.12 300 ASP A N 1
ATOM 2281 C CA . ASP A 1 300 ? 27.837 10.820 10.327 1.00 65.12 300 ASP A CA 1
ATOM 2282 C C . ASP A 1 300 ? 27.867 9.284 10.463 1.00 65.12 300 ASP A C 1
ATOM 2284 O O . ASP A 1 300 ? 28.906 8.712 10.797 1.00 65.12 300 ASP A O 1
ATOM 2288 N N . TRP A 1 301 ? 26.738 8.597 10.239 1.00 73.50 301 TRP A N 1
ATOM 2289 C CA . TRP A 1 301 ? 26.655 7.137 10.301 1.00 73.50 301 TRP A CA 1
ATOM 2290 C C . TRP A 1 301 ? 27.049 6.515 8.969 1.00 73.50 301 TRP A C 1
ATOM 2292 O O . TRP A 1 301 ? 27.926 5.652 8.927 1.00 73.50 301 TRP A O 1
ATOM 2302 N N . ILE A 1 302 ? 26.424 6.983 7.887 1.00 73.19 302 ILE A N 1
ATOM 2303 C CA . ILE A 1 302 ? 26.704 6.507 6.528 1.00 73.19 302 ILE A CA 1
ATOM 2304 C C . ILE A 1 302 ? 27.775 7.362 5.870 1.00 73.19 302 ILE A C 1
ATOM 2306 O O . ILE A 1 302 ? 28.720 6.827 5.295 1.00 73.19 302 ILE A O 1
ATOM 2310 N N . GLY A 1 303 ? 27.654 8.684 5.960 1.00 66.62 303 GLY A N 1
ATOM 2311 C CA . GLY A 1 303 ? 28.669 9.575 5.422 1.00 66.62 303 GLY A CA 1
ATOM 2312 C C . GLY A 1 303 ? 29.933 9.600 6.274 1.00 66.62 303 GLY A C 1
ATOM 2313 O O . GLY A 1 303 ? 29.936 9.288 7.462 1.00 66.62 303 GLY A O 1
ATOM 2314 N N . ASN A 1 304 ? 31.042 9.957 5.633 1.00 62.38 304 ASN A N 1
ATOM 2315 C CA . ASN A 1 304 ? 32.309 10.153 6.310 1.00 62.38 304 ASN A CA 1
ATOM 2316 C C . ASN A 1 304 ? 32.351 11.584 6.884 1.00 62.38 304 ASN A C 1
ATOM 2318 O O . ASN A 1 304 ? 32.423 12.548 6.108 1.00 62.38 304 ASN A O 1
ATOM 2322 N N . PRO A 1 305 ? 32.362 11.743 8.222 1.00 55.56 305 PRO A N 1
ATOM 2323 C CA . PRO A 1 305 ? 32.321 13.055 8.870 1.00 55.56 305 PRO A CA 1
ATOM 2324 C C . PRO A 1 305 ? 33.597 13.880 8.627 1.00 55.56 305 PRO A C 1
ATOM 2326 O O . PRO A 1 305 ? 33.587 15.101 8.770 1.00 55.56 305 PRO A O 1
ATOM 2329 N N . VAL A 1 306 ? 34.702 13.238 8.226 1.00 53.50 306 VAL A N 1
ATOM 2330 C CA . VAL A 1 306 ? 35.989 13.893 7.937 1.00 53.50 306 VAL A CA 1
ATOM 2331 C C . VAL A 1 306 ? 36.008 14.485 6.530 1.00 53.50 306 VAL A C 1
ATOM 2333 O O . VAL A 1 306 ? 36.481 15.604 6.337 1.00 53.50 306 VAL A O 1
ATOM 2336 N N . THR A 1 307 ? 35.497 13.753 5.540 1.00 53.88 307 THR A N 1
ATOM 2337 C CA . THR A 1 307 ? 35.472 14.206 4.139 1.00 53.88 307 THR A CA 1
ATOM 2338 C C . THR A 1 307 ? 34.189 14.948 3.774 1.00 53.88 307 THR A C 1
ATOM 2340 O O . THR A 1 307 ? 34.129 15.520 2.689 1.00 53.88 307 THR A O 1
ATOM 2343 N N . GLN A 1 308 ? 33.184 14.974 4.663 1.00 52.06 308 GLN A N 1
ATOM 2344 C CA . GLN A 1 308 ? 31.837 15.491 4.383 1.00 52.06 308 GLN A CA 1
ATOM 2345 C C . GLN A 1 308 ? 31.282 14.909 3.075 1.00 52.06 308 GLN A C 1
ATOM 2347 O O . GLN A 1 308 ? 30.709 15.619 2.246 1.00 52.06 308 GLN A O 1
ATOM 2352 N N . THR A 1 309 ? 31.479 13.608 2.867 1.00 50.50 309 THR A N 1
ATOM 2353 C CA . THR A 1 309 ? 30.937 12.879 1.719 1.00 50.50 309 THR A CA 1
ATOM 2354 C C . THR A 1 309 ? 30.011 11.800 2.224 1.00 50.50 309 THR A C 1
ATOM 2356 O O . THR A 1 309 ? 30.411 10.970 3.037 1.00 50.50 309 THR A O 1
ATOM 2359 N N . CYS A 1 310 ? 28.795 11.777 1.707 1.00 54.22 310 CYS A N 1
ATOM 2360 C CA . CYS A 1 310 ? 27.858 10.706 1.949 1.00 54.22 310 CYS A CA 1
ATOM 2361 C C . CYS A 1 310 ? 27.786 9.835 0.689 1.00 54.22 310 CYS A C 1
ATOM 2363 O O . CYS A 1 310 ? 26.941 10.006 -0.187 1.00 54.22 310 CYS A O 1
ATOM 2365 N N . ASP A 1 311 ? 28.793 8.973 0.545 1.00 62.56 311 ASP A N 1
ATOM 2366 C CA . ASP A 1 311 ? 28.811 7.966 -0.509 1.00 62.56 311 ASP A CA 1
ATOM 2367 C C . ASP A 1 311 ? 28.352 6.633 0.092 1.00 62.56 311 ASP A C 1
ATOM 2369 O O . ASP A 1 311 ? 29.112 6.016 0.846 1.00 62.56 311 ASP A O 1
ATOM 2373 N N . PRO A 1 312 ? 27.129 6.173 -0.211 1.00 62.53 312 PRO A N 1
ATOM 2374 C CA . PRO A 1 312 ? 26.673 4.874 0.252 1.00 62.53 312 PRO A CA 1
ATOM 2375 C C . PRO A 1 312 ? 27.520 3.721 -0.286 1.00 62.53 312 PRO A C 1
ATOM 2377 O O . PRO A 1 312 ? 27.455 2.640 0.279 1.00 62.53 312 PRO A O 1
ATOM 2380 N N . ALA A 1 313 ? 28.352 3.909 -1.316 1.00 65.69 313 ALA A N 1
ATOM 2381 C CA . ALA A 1 313 ? 29.301 2.890 -1.759 1.00 65.69 313 ALA A CA 1
ATOM 2382 C C . ALA A 1 313 ? 30.494 2.699 -0.797 1.00 65.69 313 ALA A C 1
ATOM 2384 O O . ALA A 1 313 ? 31.228 1.720 -0.932 1.00 65.69 313 ALA A O 1
ATOM 2385 N N . SER A 1 314 ? 30.696 3.603 0.170 1.00 69.50 314 SER A N 1
ATOM 2386 C CA . SER A 1 314 ? 31.784 3.544 1.153 1.00 69.50 314 SER A CA 1
ATOM 2387 C C . SER A 1 314 ? 31.327 4.077 2.522 1.00 69.50 314 SER A C 1
ATOM 2389 O O . SER A 1 314 ? 31.766 5.160 2.932 1.00 69.50 314 SER A O 1
ATOM 2391 N N . PRO A 1 315 ? 30.464 3.338 3.243 1.00 73.44 315 PRO A N 1
ATOM 2392 C CA . PRO A 1 315 ? 29.922 3.800 4.512 1.00 73.44 315 PRO A CA 1
ATOM 2393 C C . PRO A 1 315 ? 31.002 3.933 5.596 1.00 73.44 315 PRO A C 1
ATOM 2395 O O . PRO A 1 315 ? 31.970 3.173 5.632 1.00 73.44 315 PRO A O 1
ATOM 2398 N N . TYR A 1 316 ? 30.844 4.917 6.486 1.00 77.69 316 TYR A N 1
ATOM 2399 C CA . TYR A 1 316 ? 31.788 5.143 7.587 1.00 77.69 316 TYR A CA 1
ATOM 2400 C C . TYR A 1 316 ? 31.601 4.145 8.740 1.00 77.69 316 TYR A C 1
ATOM 2402 O O . TYR A 1 316 ? 32.583 3.624 9.273 1.00 77.69 316 TYR A O 1
ATOM 2410 N N . ASN A 1 317 ? 30.349 3.855 9.107 1.00 82.94 317 ASN A N 1
ATOM 2411 C CA . ASN A 1 317 ? 29.995 2.832 10.090 1.00 82.94 317 ASN A CA 1
ATOM 2412 C C . ASN A 1 317 ? 29.348 1.610 9.429 1.00 82.94 317 ASN A C 1
ATOM 2414 O O . ASN A 1 317 ? 28.838 1.676 8.314 1.00 82.94 317 ASN A O 1
ATOM 2418 N N . HIS A 1 318 ? 29.329 0.498 10.164 1.00 86.50 318 HIS A N 1
ATOM 2419 C CA . HIS A 1 318 ? 28.675 -0.747 9.764 1.00 86.50 318 HIS A CA 1
ATOM 2420 C C . HIS A 1 318 ? 27.661 -1.177 10.829 1.00 86.50 318 HIS A C 1
ATOM 2422 O O . HIS A 1 318 ? 27.797 -0.849 12.010 1.00 86.50 318 HIS A O 1
ATOM 2428 N N . GLY A 1 319 ? 26.654 -1.938 10.413 1.00 87.81 319 GLY A N 1
ATOM 2429 C CA . GLY A 1 319 ? 25.524 -2.334 11.242 1.00 87.81 319 GLY A CA 1
ATOM 2430 C C . GLY A 1 319 ? 24.383 -1.314 11.241 1.00 87.81 319 GLY A C 1
ATOM 2431 O O . GLY A 1 319 ? 24.359 -0.350 10.473 1.00 87.81 319 GLY A O 1
ATOM 2432 N N . ILE A 1 320 ? 23.398 -1.562 12.105 1.00 88.62 320 ILE A N 1
ATOM 2433 C CA . ILE A 1 320 ? 22.209 -0.715 12.238 1.00 88.62 320 ILE A CA 1
ATOM 2434 C C . ILE A 1 320 ? 22.473 0.386 13.264 1.00 88.62 320 ILE A C 1
ATOM 2436 O O . ILE A 1 320 ? 22.823 0.088 14.412 1.00 88.62 320 ILE A O 1
ATOM 2440 N N . GLN A 1 321 ? 22.247 1.638 12.869 1.00 88.88 321 GLN A N 1
ATOM 2441 C CA . GLN A 1 321 ? 22.321 2.801 13.746 1.00 88.88 321 GLN A CA 1
ATOM 2442 C C . GLN A 1 321 ? 21.348 2.661 14.928 1.00 88.88 321 GLN A C 1
ATOM 2444 O O . GLN A 1 321 ? 20.156 2.406 14.752 1.00 88.88 321 GLN A O 1
ATOM 2449 N N . GLN A 1 322 ? 21.878 2.822 16.144 1.00 86.88 322 GLN A N 1
ATOM 2450 C CA . GLN A 1 322 ? 21.130 2.629 17.395 1.00 86.88 322 GLN A CA 1
ATOM 2451 C C . GLN A 1 322 ? 20.596 3.935 18.001 1.00 86.88 322 GLN A C 1
ATOM 2453 O O . GLN A 1 322 ? 19.716 3.892 18.858 1.00 86.88 322 GLN A O 1
ATOM 2458 N N . ASN A 1 323 ? 21.141 5.092 17.609 1.00 79.75 323 ASN A N 1
ATOM 2459 C CA . ASN A 1 323 ? 20.705 6.393 18.117 1.00 79.75 323 ASN A CA 1
ATOM 2460 C C . ASN A 1 323 ? 20.735 7.488 17.021 1.00 79.75 323 ASN A C 1
ATOM 2462 O O . ASN A 1 323 ? 21.830 7.906 16.628 1.00 79.75 323 ASN A O 1
ATOM 2466 N N . PRO A 1 324 ? 19.570 7.961 16.532 1.00 80.75 324 PRO A N 1
ATOM 2467 C CA . PRO A 1 324 ? 18.245 7.356 16.724 1.00 80.75 324 PRO A CA 1
ATOM 2468 C C . PRO A 1 324 ? 18.209 5.910 16.206 1.00 80.75 324 PRO A C 1
ATOM 2470 O O . PRO A 1 324 ? 19.130 5.465 15.527 1.00 80.75 324 PRO A O 1
ATOM 2473 N N . LEU A 1 325 ? 17.195 5.139 16.585 1.00 86.19 325 LEU A N 1
ATOM 2474 C CA . LEU A 1 325 ? 17.089 3.745 16.165 1.00 86.19 325 LEU A CA 1
ATOM 2475 C C . LEU A 1 325 ? 16.596 3.675 14.708 1.00 86.19 325 LEU A C 1
ATOM 2477 O O . LEU A 1 325 ? 15.489 4.114 14.415 1.00 86.19 325 LEU A O 1
ATOM 2481 N N . HIS A 1 326 ? 17.406 3.100 13.813 1.00 87.62 326 HIS A N 1
ATOM 2482 C CA . HIS A 1 326 ? 17.082 2.919 12.385 1.00 87.62 326 HIS A CA 1
ATOM 2483 C C . HIS A 1 326 ? 16.489 1.539 12.060 1.00 87.62 326 HIS A C 1
ATOM 2485 O O . HIS A 1 326 ? 16.443 1.126 10.899 1.00 87.62 326 HIS A O 1
ATOM 2491 N N . TRP A 1 327 ? 16.040 0.822 13.092 1.00 90.94 327 TRP A N 1
ATOM 2492 C CA . TRP A 1 327 ? 15.316 -0.433 12.955 1.00 90.94 327 TRP A CA 1
ATOM 2493 C C . TRP A 1 327 ? 14.114 -0.510 13.887 1.00 90.94 327 TRP A C 1
ATOM 2495 O O . TRP A 1 327 ? 14.263 -0.377 15.099 1.00 90.94 327 TRP A O 1
ATOM 2505 N N . LEU A 1 328 ? 12.941 -0.784 13.326 1.00 88.81 328 LEU A N 1
ATOM 2506 C CA . LEU A 1 328 ? 11.736 -1.087 14.089 1.00 88.81 328 LEU A CA 1
ATOM 2507 C C . LEU A 1 328 ? 11.264 -2.517 13.802 1.00 88.81 328 LEU A C 1
ATOM 2509 O O . LEU A 1 328 ? 11.672 -3.155 12.833 1.00 88.81 328 LEU A O 1
ATOM 2513 N N . SER A 1 329 ? 10.463 -3.052 14.720 1.00 87.81 329 SER A N 1
ATOM 2514 C CA . SER A 1 329 ? 9.857 -4.384 14.594 1.00 87.81 329 SER A CA 1
ATOM 2515 C C . SER A 1 329 ? 8.338 -4.283 14.684 1.00 87.81 329 SER A C 1
ATOM 2517 O O . SER A 1 329 ? 7.697 -5.046 15.402 1.00 87.81 329 SER A O 1
ATOM 2519 N N . ASP A 1 330 ? 7.769 -3.269 14.036 1.00 82.25 330 ASP A N 1
ATOM 2520 C CA . ASP A 1 330 ? 6.348 -2.940 14.112 1.00 82.25 330 ASP A CA 1
ATOM 2521 C C . ASP A 1 330 ? 5.684 -2.769 12.741 1.00 82.25 330 ASP A C 1
ATOM 2523 O O . ASP A 1 330 ? 4.542 -2.305 12.673 1.00 82.25 330 ASP A O 1
ATOM 2527 N N . MET A 1 331 ? 6.337 -3.241 11.671 1.00 81.75 331 MET A N 1
ATOM 2528 C CA . MET A 1 331 ? 5.750 -3.333 10.335 1.00 81.75 331 MET A CA 1
ATOM 2529 C C . MET A 1 331 ? 4.464 -4.169 10.386 1.00 81.75 331 MET A C 1
ATOM 2531 O O . MET A 1 331 ? 4.498 -5.392 10.390 1.00 81.75 331 MET A O 1
ATOM 2535 N N . ASN A 1 332 ? 3.306 -3.518 10.440 1.00 71.38 332 ASN A N 1
ATOM 2536 C CA . ASN A 1 332 ? 2.009 -4.186 10.532 1.00 71.38 332 ASN A CA 1
ATOM 2537 C C . ASN A 1 332 ? 1.063 -3.613 9.479 1.00 71.38 332 ASN A C 1
ATOM 2539 O O . ASN A 1 332 ? 0.181 -2.798 9.770 1.00 71.38 332 ASN A O 1
ATOM 2543 N N . PHE A 1 333 ? 1.291 -4.002 8.226 1.00 72.88 333 PHE A N 1
ATOM 2544 C CA . PHE A 1 333 ? 0.534 -3.484 7.096 1.00 72.88 333 PHE A CA 1
ATOM 2545 C C . PHE A 1 333 ? -0.088 -4.594 6.253 1.00 72.88 333 PHE A C 1
ATOM 2547 O O . PHE A 1 333 ? 0.556 -5.581 5.907 1.00 72.88 333 PHE A O 1
ATOM 2554 N N . ALA A 1 334 ? -1.340 -4.380 5.848 1.00 75.88 334 ALA A N 1
ATOM 2555 C CA . ALA A 1 334 ? -2.027 -5.240 4.896 1.00 75.88 334 ALA A CA 1
ATOM 2556 C C . ALA A 1 334 ? -1.788 -4.754 3.458 1.00 75.88 334 ALA A C 1
ATOM 2558 O O . ALA A 1 334 ? -2.030 -3.588 3.133 1.00 75.88 334 ALA A O 1
ATOM 2559 N N . PHE A 1 335 ? -1.358 -5.664 2.584 1.00 80.38 335 PHE A N 1
ATOM 2560 C CA . PHE A 1 335 ? -1.341 -5.444 1.139 1.00 80.38 335 PHE A CA 1
ATOM 2561 C C . PHE A 1 335 ? -2.699 -5.875 0.576 1.00 80.38 335 PHE A C 1
ATOM 2563 O O . PHE A 1 335 ? -3.097 -7.026 0.736 1.00 80.38 335 PHE A O 1
ATOM 2570 N N . ILE A 1 336 ? -3.425 -4.940 -0.034 1.00 79.25 336 ILE A N 1
ATOM 2571 C CA . ILE A 1 336 ? -4.767 -5.158 -0.573 1.00 79.25 336 ILE A CA 1
ATOM 2572 C C . ILE A 1 336 ? -4.653 -5.559 -2.041 1.00 79.25 336 ILE A C 1
ATOM 2574 O O . ILE A 1 336 ? -3.959 -4.906 -2.817 1.00 79.25 336 ILE A O 1
ATOM 2578 N N . ASP A 1 337 ? -5.395 -6.587 -2.438 1.00 83.38 337 ASP A N 1
ATOM 2579 C CA . ASP A 1 337 ? -5.453 -7.026 -3.827 1.00 83.38 337 ASP A CA 1
ATOM 2580 C C . ASP A 1 337 ? -5.890 -5.916 -4.787 1.00 83.38 337 ASP A C 1
ATOM 2582 O O . ASP A 1 337 ? -6.887 -5.212 -4.590 1.00 83.38 337 ASP A O 1
ATOM 2586 N N . VAL A 1 338 ? -5.158 -5.800 -5.894 1.00 84.12 338 VAL A N 1
ATOM 2587 C CA . VAL A 1 338 ? -5.505 -4.883 -6.976 1.00 84.12 338 VAL A CA 1
ATOM 2588 C C . VAL A 1 338 ? -6.704 -5.432 -7.738 1.00 84.12 338 VAL A C 1
ATOM 2590 O O . VAL A 1 338 ? -6.672 -6.544 -8.264 1.00 84.12 338 VAL A O 1
ATOM 2593 N N . SER A 1 339 ? -7.730 -4.603 -7.911 1.00 83.81 339 SER A N 1
ATOM 2594 C CA . SER A 1 339 ? -8.793 -4.857 -8.880 1.00 83.81 339 SER A CA 1
ATOM 2595 C C . SER A 1 339 ? -8.564 -4.082 -10.181 1.00 83.81 339 SER A C 1
ATOM 2597 O O . SER A 1 339 ? -8.069 -2.950 -10.189 1.00 83.81 339 SER A O 1
ATOM 2599 N N . LEU A 1 340 ? -8.925 -4.696 -11.310 1.00 84.00 340 LEU A N 1
ATOM 2600 C CA . LEU A 1 340 ? -8.928 -4.015 -12.601 1.00 84.00 340 LEU A CA 1
ATOM 2601 C C . LEU A 1 340 ? -9.987 -2.889 -12.571 1.00 84.00 340 LEU A C 1
ATOM 2603 O O . LEU A 1 340 ? -11.121 -3.145 -12.154 1.00 84.00 340 LEU A O 1
ATOM 2607 N N . PRO A 1 341 ? -9.674 -1.656 -13.014 1.00 78.12 341 PRO A N 1
ATOM 2608 C CA . PRO A 1 341 ? -10.617 -0.547 -12.949 1.00 78.12 341 PRO A CA 1
ATOM 2609 C C . PRO A 1 341 ? -11.867 -0.834 -13.787 1.00 78.12 341 PRO A C 1
ATOM 2611 O O . PRO A 1 341 ? -11.779 -1.211 -14.958 1.00 78.12 341 PRO A O 1
ATOM 2614 N N . GLN A 1 342 ? -13.044 -0.613 -13.195 1.00 67.19 342 GLN A N 1
ATOM 2615 C CA . GLN A 1 342 ? -14.313 -0.729 -13.910 1.00 67.19 342 GLN A CA 1
ATOM 2616 C C . GLN A 1 342 ? -14.414 0.351 -14.995 1.00 67.19 342 GLN A C 1
ATOM 2618 O O . GLN A 1 342 ? -14.145 1.533 -14.765 1.00 67.19 342 GLN A O 1
ATOM 2623 N N . THR A 1 343 ? -14.822 -0.046 -16.198 1.00 65.06 343 THR A N 1
ATOM 2624 C CA . THR A 1 343 ? -15.048 0.875 -17.311 1.00 65.06 343 THR A CA 1
ATOM 2625 C C . THR A 1 343 ? -16.368 1.620 -17.105 1.00 65.06 343 THR A C 1
ATOM 2627 O O . THR A 1 343 ? -17.432 1.153 -17.508 1.00 65.06 343 THR A O 1
ATOM 2630 N N . ASN A 1 344 ? -16.319 2.800 -16.489 1.00 48.41 344 ASN A N 1
ATOM 2631 C CA . ASN A 1 344 ? -17.462 3.716 -16.441 1.00 48.41 344 ASN A CA 1
ATOM 2632 C C . ASN A 1 344 ? -17.708 4.258 -17.861 1.00 48.41 344 ASN A C 1
ATOM 2634 O O . ASN A 1 344 ? -17.012 5.173 -18.294 1.00 48.41 344 ASN A O 1
ATOM 2638 N N . SER A 1 345 ? -18.617 3.673 -18.644 1.00 51.00 345 SER A N 1
ATOM 2639 C CA . SER A 1 345 ? -18.856 4.170 -20.009 1.00 51.00 345 SER A CA 1
ATOM 2640 C C . SER A 1 345 ? -19.650 5.484 -20.008 1.00 51.00 345 SER A C 1
ATOM 2642 O O . SER A 1 345 ? -20.506 5.707 -19.158 1.00 51.00 345 SER A O 1
ATOM 2644 N N . SER A 1 346 ? -19.356 6.392 -20.939 1.00 45.00 346 SER A N 1
ATOM 2645 C CA . SER A 1 346 ? -20.117 6.406 -22.197 1.00 45.00 346 SER A CA 1
ATOM 2646 C C . SER A 1 346 ? -19.405 5.830 -23.430 1.00 45.00 346 SER A C 1
ATOM 2648 O O . SER A 1 346 ? -20.062 5.643 -24.448 1.00 45.00 346 SER A O 1
ATOM 2650 N N . THR A 1 347 ? -18.120 5.459 -23.358 1.00 54.25 347 THR A N 1
ATOM 2651 C CA . THR A 1 347 ? -17.463 4.603 -24.385 1.00 54.25 347 THR A CA 1
ATOM 2652 C C . THR A 1 347 ? -16.733 3.381 -23.816 1.00 54.25 347 THR A C 1
ATOM 2654 O O . THR A 1 347 ? -16.142 2.627 -24.576 1.00 54.25 347 THR A O 1
ATOM 2657 N N . GLY A 1 348 ? -16.792 3.187 -22.492 1.00 58.62 348 GLY A N 1
ATOM 2658 C CA . GLY A 1 348 ? -16.102 2.188 -21.664 1.00 58.62 348 GLY A CA 1
ATOM 2659 C C . GLY A 1 348 ? -16.056 0.756 -22.197 1.00 58.62 348 GLY A C 1
ATOM 2660 O O . GLY A 1 348 ? -16.788 -0.114 -21.735 1.00 58.62 348 GLY A O 1
ATOM 2661 N N . VAL A 1 349 ? -15.121 0.521 -23.106 1.00 72.56 349 VAL A N 1
ATOM 2662 C CA . VAL A 1 349 ? -14.740 -0.778 -23.645 1.00 72.56 349 VAL A CA 1
ATOM 2663 C C . VAL A 1 349 ? -13.216 -0.806 -23.652 1.00 72.56 349 VAL A C 1
ATOM 2665 O O . VAL A 1 349 ? -12.576 0.172 -24.039 1.00 72.56 349 VAL A O 1
ATOM 2668 N N . TRP A 1 350 ? -12.635 -1.906 -23.183 1.00 83.00 350 TRP A N 1
ATOM 2669 C CA . TRP A 1 350 ? -11.213 -2.169 -23.357 1.00 83.00 350 TRP A CA 1
ATOM 2670 C C . TRP A 1 350 ? -10.911 -2.308 -24.850 1.00 83.00 350 TRP A C 1
ATOM 2672 O O . TRP A 1 350 ? -11.520 -3.128 -25.533 1.00 83.00 350 TRP A O 1
ATOM 2682 N N . ILE A 1 351 ? -10.008 -1.480 -25.366 1.00 86.75 351 ILE A N 1
ATOM 2683 C CA . ILE A 1 351 ? -9.660 -1.458 -26.788 1.00 86.75 351 ILE A CA 1
ATOM 2684 C C . ILE A 1 351 ? -8.461 -2.372 -27.003 1.00 86.75 351 ILE A C 1
ATOM 2686 O O . ILE A 1 351 ? -7.440 -2.211 -26.339 1.00 86.75 351 ILE A O 1
ATOM 2690 N N . ASP A 1 352 ? -8.542 -3.306 -27.945 1.00 88.81 352 ASP A N 1
ATOM 2691 C CA . ASP A 1 352 ? -7.379 -4.124 -28.283 1.00 88.81 352 ASP A CA 1
ATOM 2692 C C . ASP A 1 352 ? -6.234 -3.239 -28.789 1.00 88.81 352 ASP A C 1
ATOM 2694 O O . ASP A 1 352 ? -6.434 -2.371 -29.646 1.00 88.81 352 ASP A O 1
ATOM 2698 N N . VAL A 1 353 ? -5.025 -3.445 -28.256 1.00 88.50 353 VAL A N 1
ATOM 2699 C CA . VAL A 1 353 ? -3.854 -2.668 -28.679 1.00 88.50 353 VAL A CA 1
ATOM 2700 C C . VAL A 1 353 ? -3.618 -2.886 -30.181 1.00 88.50 353 VAL A C 1
ATOM 2702 O O . VAL A 1 353 ? -3.401 -4.028 -30.606 1.00 88.50 353 VAL A O 1
ATOM 2705 N N . PRO A 1 354 ? -3.595 -1.819 -31.001 1.00 86.38 354 PRO A N 1
ATOM 2706 C CA . PRO A 1 354 ? -3.314 -1.946 -32.422 1.00 86.38 354 PRO A CA 1
ATOM 2707 C C . PRO A 1 354 ? -1.940 -2.576 -32.668 1.00 86.38 354 PRO A C 1
ATOM 2709 O O . PRO A 1 354 ? -0.922 -2.077 -32.184 1.00 86.38 354 PRO A O 1
ATOM 2712 N N . LYS A 1 355 ? -1.909 -3.646 -33.472 1.00 86.62 355 LYS A N 1
ATOM 2713 C CA . LYS A 1 355 ? -0.679 -4.294 -33.940 1.00 86.62 355 LYS A CA 1
ATOM 2714 C C . LYS A 1 355 ? -0.441 -3.977 -35.411 1.00 86.62 355 LYS A C 1
ATOM 2716 O O . LYS A 1 355 ? -1.319 -4.211 -36.240 1.00 86.62 355 LYS A O 1
ATOM 2721 N N . LYS A 1 356 ? 0.759 -3.512 -35.759 1.00 80.75 356 LYS A N 1
ATOM 2722 C CA . LYS A 1 356 ? 1.220 -3.412 -37.150 1.00 80.75 356 LYS A CA 1
ATOM 2723 C C . LYS A 1 356 ? 2.516 -4.201 -37.344 1.00 80.75 356 LYS A C 1
ATOM 2725 O O . LYS A 1 356 ? 3.370 -4.255 -36.462 1.00 80.75 356 LYS A O 1
ATOM 2730 N N . THR A 1 357 ? 2.654 -4.853 -38.495 1.00 77.19 357 THR A N 1
ATOM 2731 C CA . THR A 1 357 ? 3.798 -5.719 -38.825 1.00 77.19 357 THR A CA 1
ATOM 2732 C C . THR A 1 357 ? 4.333 -5.420 -40.229 1.00 77.19 357 THR A C 1
ATOM 2734 O O . THR A 1 357 ? 3.625 -4.873 -41.080 1.00 77.19 357 THR A O 1
ATOM 2737 N N . GLY A 1 358 ? 5.600 -5.770 -40.474 1.00 72.94 358 GLY A N 1
ATOM 2738 C CA . GLY A 1 358 ? 6.259 -5.599 -41.774 1.00 72.94 358 GLY A CA 1
ATOM 2739 C C . GLY A 1 358 ? 6.435 -4.131 -42.179 1.00 72.94 358 GLY A C 1
ATOM 2740 O O . GLY A 1 358 ? 6.638 -3.270 -41.330 1.00 72.94 358 GLY A O 1
ATOM 2741 N N . ALA A 1 359 ? 6.314 -3.835 -43.477 1.00 67.94 359 ALA A N 1
ATOM 2742 C CA . ALA A 1 359 ? 6.467 -2.483 -44.035 1.00 67.94 359 ALA A CA 1
ATOM 2743 C C . ALA A 1 359 ? 5.442 -1.450 -43.515 1.00 67.94 359 ALA A C 1
ATOM 2745 O O . ALA A 1 359 ? 5.601 -0.258 -43.752 1.00 67.94 359 ALA A O 1
ATOM 2746 N N . ASN A 1 360 ? 4.398 -1.902 -42.810 1.00 69.44 360 ASN A N 1
ATOM 2747 C CA . ASN A 1 360 ? 3.366 -1.054 -42.213 1.00 69.44 360 ASN A CA 1
ATOM 2748 C C . ASN A 1 360 ? 3.579 -0.812 -40.711 1.00 69.44 360 ASN A C 1
ATOM 2750 O O . ASN A 1 360 ? 2.736 -0.168 -40.083 1.00 69.44 360 ASN A O 1
ATOM 2754 N N . ALA A 1 361 ? 4.638 -1.369 -40.114 1.00 71.38 361 ALA A N 1
ATOM 2755 C CA . ALA A 1 361 ? 4.957 -1.147 -38.711 1.00 71.38 361 ALA A CA 1
ATOM 2756 C C . ALA A 1 361 ? 5.248 0.337 -38.446 1.00 71.38 361 ALA A C 1
ATOM 2758 O O . ALA A 1 361 ? 5.710 1.071 -39.321 1.00 71.38 361 ALA A O 1
ATOM 2759 N N . TRP A 1 362 ? 4.921 0.797 -37.243 1.00 73.00 362 TRP A N 1
ATOM 2760 C CA . TRP A 1 362 ? 5.055 2.208 -36.921 1.00 73.00 362 TRP A CA 1
ATOM 2761 C C . TRP A 1 362 ? 6.513 2.558 -36.642 1.00 73.00 362 TRP A C 1
ATOM 2763 O O . TRP A 1 362 ? 7.168 1.905 -35.831 1.00 73.00 362 TRP A O 1
ATOM 2773 N N . THR A 1 363 ? 7.000 3.613 -37.288 1.00 76.62 363 THR A N 1
ATOM 2774 C CA . THR A 1 363 ? 8.366 4.111 -37.126 1.00 76.62 363 THR A CA 1
ATOM 2775 C C . THR A 1 363 ? 8.404 5.333 -36.214 1.00 76.62 363 THR A C 1
ATOM 2777 O O . THR A 1 363 ? 7.607 6.258 -36.373 1.00 76.62 363 THR A O 1
ATOM 2780 N N . TYR A 1 364 ? 9.366 5.368 -35.300 1.00 76.56 364 TYR A N 1
ATOM 2781 C CA . TYR A 1 364 ? 9.688 6.498 -34.436 1.00 76.56 364 TYR A CA 1
ATOM 2782 C C . TYR A 1 364 ? 11.128 6.934 -34.692 1.00 76.56 364 TYR A C 1
ATOM 2784 O O . TYR A 1 364 ? 12.045 6.114 -34.646 1.00 76.56 364 TYR A O 1
ATOM 2792 N N . THR A 1 365 ? 11.342 8.223 -34.936 1.00 78.31 365 THR A N 1
ATOM 2793 C CA . THR A 1 365 ? 12.693 8.782 -34.993 1.00 78.31 365 THR A CA 1
ATOM 2794 C C . THR A 1 365 ? 13.139 9.099 -33.573 1.00 78.31 365 THR A C 1
ATOM 2796 O O . THR A 1 365 ? 12.575 9.978 -32.926 1.00 78.31 365 THR A O 1
ATOM 2799 N N . ASN A 1 366 ? 14.136 8.370 -33.080 1.00 70.50 366 ASN A N 1
ATOM 2800 C CA . ASN A 1 366 ? 14.714 8.604 -31.767 1.00 70.50 366 ASN A CA 1
ATOM 2801 C C . ASN A 1 366 ? 15.469 9.945 -31.711 1.00 70.50 366 ASN A C 1
ATOM 2803 O O . ASN A 1 366 ? 15.776 10.563 -32.731 1.00 70.50 366 ASN A O 1
ATOM 2807 N N . TYR A 1 367 ? 15.818 10.380 -30.501 1.00 66.19 367 TYR A N 1
ATOM 2808 C CA . TYR A 1 367 ? 16.524 11.646 -30.269 1.00 66.19 367 TYR A CA 1
ATOM 2809 C C . TYR A 1 367 ? 17.923 11.721 -30.905 1.00 66.19 367 TYR A C 1
ATOM 2811 O O . TYR A 1 367 ? 18.447 12.814 -31.088 1.00 66.19 367 TYR A O 1
ATOM 2819 N N . ALA A 1 368 ? 18.515 10.581 -31.272 1.00 68.69 368 ALA A N 1
ATOM 2820 C CA . ALA A 1 368 ? 19.784 10.506 -31.994 1.00 68.69 368 ALA A CA 1
ATOM 2821 C C . ALA A 1 368 ? 19.608 10.538 -33.530 1.00 68.69 368 ALA A C 1
ATOM 2823 O O . ALA A 1 368 ? 20.579 10.359 -34.262 1.00 68.69 368 ALA A O 1
ATOM 2824 N N . GLY A 1 369 ? 18.382 10.740 -34.029 1.00 75.31 369 GLY A N 1
ATOM 2825 C CA . GLY A 1 369 ? 18.058 10.776 -35.459 1.00 75.31 369 GLY A CA 1
ATOM 2826 C C . GLY A 1 369 ? 17.900 9.400 -36.120 1.00 75.31 369 GLY A C 1
ATOM 2827 O O . GLY A 1 369 ? 17.679 9.324 -37.327 1.00 75.31 369 GLY A O 1
ATOM 2828 N N . GLY A 1 370 ? 17.993 8.307 -35.358 1.00 78.94 370 GLY A N 1
ATOM 2829 C CA . GLY A 1 370 ? 17.786 6.940 -35.838 1.00 78.94 370 GLY A CA 1
ATOM 2830 C C . GLY A 1 370 ? 16.306 6.554 -35.878 1.00 78.94 370 GLY A C 1
ATOM 2831 O O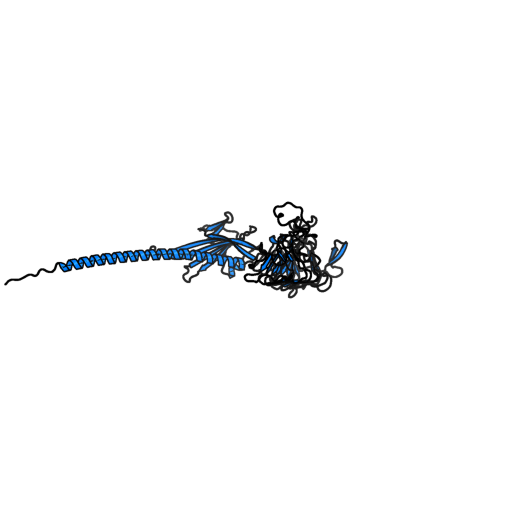 . GLY A 1 370 ? 15.526 6.979 -35.033 1.00 78.94 370 GLY A O 1
ATOM 2832 N N . THR A 1 371 ? 15.904 5.723 -36.841 1.00 81.50 371 THR A N 1
ATOM 2833 C CA . THR A 1 371 ? 14.525 5.212 -36.936 1.00 81.50 371 THR A CA 1
ATOM 2834 C C . THR A 1 371 ? 14.391 3.875 -36.208 1.00 81.50 371 THR A C 1
ATOM 2836 O O . THR A 1 371 ? 15.108 2.927 -36.517 1.00 81.50 371 THR A O 1
ATOM 2839 N N . VAL A 1 372 ? 13.455 3.793 -35.265 1.00 81.31 372 VAL A N 1
ATOM 2840 C CA . VAL A 1 372 ? 13.087 2.589 -34.505 1.00 81.31 372 VAL A CA 1
ATOM 2841 C C . VAL A 1 372 ? 11.684 2.158 -34.920 1.00 81.31 372 VAL A C 1
ATOM 2843 O O . VAL A 1 372 ? 10.833 3.003 -35.188 1.00 81.31 372 VAL A O 1
ATOM 2846 N N . THR A 1 373 ? 11.432 0.854 -35.001 1.00 84.25 373 THR A N 1
ATOM 2847 C CA . THR A 1 373 ? 10.130 0.308 -35.407 1.00 84.25 373 THR A CA 1
ATOM 2848 C C . THR A 1 373 ? 9.459 -0.388 -34.230 1.00 84.25 373 THR A C 1
ATOM 2850 O O . THR A 1 373 ? 10.109 -1.176 -33.554 1.00 84.25 373 THR A O 1
ATOM 2853 N N . TYR A 1 374 ? 8.167 -0.129 -34.018 1.00 86.06 374 TYR A N 1
ATOM 2854 C CA . TYR A 1 374 ? 7.368 -0.733 -32.949 1.00 86.06 374 TYR A CA 1
ATOM 2855 C C . TYR A 1 374 ? 6.189 -1.525 -33.522 1.00 86.06 374 TYR A C 1
ATOM 2857 O O . TYR A 1 374 ? 5.514 -1.082 -34.460 1.00 86.06 374 TYR A O 1
ATOM 2865 N N . ASN A 1 375 ? 5.923 -2.701 -32.947 1.00 88.81 375 ASN A N 1
ATOM 2866 C CA . ASN A 1 375 ? 4.819 -3.564 -33.370 1.00 88.81 375 ASN A CA 1
ATOM 2867 C C . ASN A 1 375 ? 3.482 -3.118 -32.791 1.00 88.81 375 ASN A C 1
ATOM 2869 O O . ASN A 1 375 ? 2.468 -3.139 -33.491 1.00 88.81 375 ASN A O 1
ATOM 2873 N N . TYR A 1 376 ? 3.492 -2.733 -31.520 1.00 89.94 376 TYR A N 1
ATOM 2874 C CA . TYR A 1 376 ? 2.334 -2.214 -30.817 1.00 89.94 376 TYR A CA 1
ATOM 2875 C C . TYR A 1 376 ? 2.489 -0.719 -30.565 1.00 89.94 376 TYR A C 1
ATOM 2877 O O . TYR A 1 376 ? 3.593 -0.201 -30.392 1.00 89.94 376 TYR A O 1
ATOM 2885 N N . TRP A 1 377 ? 1.364 -0.017 -30.543 1.00 86.50 377 TRP A N 1
ATOM 2886 C CA . TRP A 1 377 ? 1.333 1.426 -30.360 1.00 86.50 377 TRP A CA 1
ATOM 2887 C C . TRP A 1 377 ? 0.102 1.803 -29.543 1.00 86.50 377 TRP A C 1
ATOM 2889 O O . TRP A 1 377 ? -1.018 1.473 -29.937 1.00 86.50 377 TRP A O 1
ATOM 2899 N N . ILE A 1 378 ? 0.297 2.535 -28.446 1.00 88.00 378 ILE A N 1
ATOM 2900 C CA . ILE A 1 378 ? -0.784 3.119 -27.649 1.00 88.00 378 ILE A CA 1
ATOM 2901 C C . ILE A 1 378 ? -0.644 4.641 -27.594 1.00 88.00 378 ILE A C 1
ATOM 2903 O O . ILE A 1 378 ? 0.394 5.178 -27.208 1.00 88.00 378 ILE A O 1
ATOM 2907 N N . THR A 1 379 ? -1.711 5.342 -27.979 1.00 87.06 379 THR A N 1
ATOM 2908 C CA . THR A 1 379 ? -1.845 6.799 -27.833 1.00 87.06 379 THR A CA 1
ATOM 2909 C C . THR A 1 379 ? -3.168 7.178 -27.202 1.00 87.06 379 THR A C 1
ATOM 2911 O O . THR A 1 379 ? -4.100 6.370 -27.168 1.00 87.06 379 THR A O 1
ATOM 2914 N N . ASN A 1 380 ? -3.308 8.438 -26.780 1.00 80.81 380 ASN A N 1
ATOM 2915 C CA . ASN A 1 380 ? -4.642 9.016 -26.657 1.00 80.81 380 ASN A CA 1
ATOM 2916 C C . ASN A 1 380 ? -5.336 8.881 -28.020 1.00 80.81 380 ASN A C 1
ATOM 2918 O O . ASN A 1 380 ? -4.761 9.229 -29.055 1.00 80.81 380 ASN A O 1
ATOM 2922 N N . GLY A 1 381 ? -6.555 8.339 -28.043 1.00 64.62 381 GLY A N 1
ATOM 2923 C CA . GLY A 1 381 ? -7.382 8.403 -29.248 1.00 64.62 381 GLY A CA 1
ATOM 2924 C C . GLY A 1 381 ? -7.626 9.861 -29.670 1.00 64.62 381 GLY A C 1
ATOM 2925 O O . GLY A 1 381 ? -7.300 10.793 -28.934 1.00 64.62 381 GLY A O 1
ATOM 2926 N N . ALA A 1 382 ? -8.275 10.074 -30.819 1.00 52.00 382 ALA A N 1
ATOM 2927 C CA . ALA A 1 382 ? -8.558 11.404 -31.388 1.00 52.00 382 ALA A CA 1
ATOM 2928 C C . ALA A 1 382 ? -9.338 12.383 -30.469 1.00 52.00 382 ALA A C 1
ATOM 2930 O O . ALA A 1 382 ? -9.554 13.529 -30.848 1.00 52.00 382 ALA A O 1
ATOM 2931 N N . TRP A 1 383 ? -9.753 11.952 -29.273 1.00 46.53 383 TRP A N 1
ATOM 2932 C CA . TRP A 1 383 ? -10.658 12.662 -28.367 1.00 46.53 383 TRP A CA 1
ATOM 2933 C C . TRP A 1 383 ? -10.092 12.932 -26.956 1.00 46.53 383 TRP A C 1
ATOM 2935 O O . TRP A 1 383 ? -10.852 13.285 -26.062 1.00 46.53 383 TRP A O 1
ATOM 2945 N N . GLY A 1 384 ? -8.775 12.799 -26.733 1.00 50.38 384 GLY A N 1
ATOM 2946 C CA . GLY A 1 384 ? -8.094 13.446 -25.592 1.00 50.38 384 GLY A CA 1
ATOM 2947 C C . GLY A 1 384 ? -8.523 13.027 -24.173 1.00 50.38 384 GLY A C 1
ATOM 2948 O O . GLY A 1 384 ? -8.451 13.843 -23.259 1.00 50.38 384 GLY A O 1
ATOM 2949 N N . GLY A 1 385 ? -8.959 11.779 -23.969 1.00 60.00 385 GLY A N 1
ATOM 2950 C CA . GLY A 1 385 ? -9.361 11.245 -22.657 1.00 60.00 385 GLY A CA 1
ATOM 2951 C C . GLY A 1 385 ? -8.560 10.018 -22.199 1.00 60.00 385 GLY A C 1
ATOM 2952 O O . GLY A 1 385 ? -7.739 9.481 -22.953 1.00 60.00 385 GLY A O 1
ATOM 2953 N N . LYS A 1 386 ? -8.838 9.559 -20.963 1.00 68.88 386 LYS A N 1
ATOM 2954 C CA . LYS A 1 386 ? -8.375 8.259 -20.436 1.00 68.88 386 LYS A CA 1
ATOM 2955 C C . LYS A 1 386 ? -8.693 7.170 -21.455 1.00 68.88 386 LYS A C 1
ATOM 2957 O O . LYS A 1 386 ? -9.855 6.998 -21.819 1.00 68.88 386 LYS A O 1
ATOM 2962 N N . THR A 1 387 ? -7.668 6.471 -21.929 1.00 78.81 387 THR A N 1
ATOM 2963 C CA . THR A 1 387 ? -7.828 5.421 -22.940 1.00 78.81 387 THR A CA 1
ATOM 2964 C C . THR A 1 387 ? -7.392 4.091 -22.343 1.00 78.81 387 THR A C 1
ATOM 2966 O O . THR A 1 387 ? -6.253 3.960 -21.895 1.00 78.81 387 THR A O 1
ATOM 2969 N N . ASN A 1 388 ? -8.311 3.125 -22.332 1.00 86.81 388 ASN A N 1
ATOM 2970 C CA . ASN A 1 388 ? -8.096 1.803 -21.757 1.00 86.81 388 ASN A CA 1
ATOM 2971 C C . ASN A 1 388 ? -7.807 0.811 -22.883 1.00 86.81 388 ASN A C 1
ATOM 2973 O O . ASN A 1 388 ? -8.694 0.492 -23.677 1.00 86.81 388 ASN A O 1
ATOM 2977 N N . TYR A 1 389 ? -6.575 0.328 -22.940 1.00 90.50 389 TYR A N 1
ATOM 2978 C CA . TYR A 1 389 ? -6.124 -0.678 -23.886 1.00 90.50 389 TYR A CA 1
ATOM 2979 C C . TYR A 1 389 ? -6.004 -2.044 -23.226 1.00 90.50 389 TYR A C 1
ATOM 2981 O O . TYR A 1 389 ? -5.626 -2.128 -22.062 1.00 90.50 389 TYR A O 1
ATOM 2989 N N . GLN A 1 390 ? -6.257 -3.114 -23.972 1.00 92.81 390 GLN A N 1
ATOM 2990 C CA . GLN A 1 390 ? -5.997 -4.480 -23.534 1.00 92.81 390 GLN A CA 1
ATOM 2991 C C . GLN A 1 390 ? -5.158 -5.251 -24.550 1.00 92.81 390 GLN A C 1
ATOM 2993 O O . GLN A 1 390 ? -5.251 -5.044 -25.762 1.00 92.81 390 GLN A O 1
ATOM 2998 N N . LEU A 1 391 ? -4.366 -6.185 -24.042 1.00 94.00 391 LEU A N 1
ATOM 2999 C CA . LEU A 1 391 ? -3.687 -7.196 -24.829 1.00 94.00 391 LEU A CA 1
ATOM 3000 C C . LEU A 1 391 ? -4.033 -8.571 -24.256 1.00 94.00 391 LEU A C 1
ATOM 3002 O O . LEU A 1 391 ? -3.622 -8.925 -23.153 1.00 94.00 391 LEU A O 1
ATOM 3006 N N . THR A 1 392 ? -4.810 -9.342 -25.011 1.00 92.81 392 THR A N 1
ATOM 3007 C CA . THR A 1 392 ? -5.284 -10.678 -24.610 1.00 92.81 392 THR A CA 1
ATOM 3008 C C . THR A 1 392 ? -4.275 -11.787 -24.882 1.00 92.81 392 THR A C 1
ATOM 3010 O O . THR A 1 392 ? -4.403 -12.891 -24.361 1.00 92.81 392 THR A O 1
ATOM 3013 N N . THR A 1 393 ? -3.244 -11.490 -25.670 1.00 93.25 393 THR A N 1
ATOM 3014 C CA . THR A 1 393 ? -2.125 -12.387 -25.955 1.00 93.25 393 THR A CA 1
ATOM 3015 C C . THR A 1 393 ? -0.878 -11.946 -25.208 1.00 93.25 393 THR A C 1
ATOM 3017 O O . THR A 1 393 ? -0.665 -10.753 -25.014 1.00 93.25 393 THR A O 1
ATOM 3020 N N . LYS A 1 394 ? -0.013 -12.902 -24.878 1.00 93.81 394 LYS A N 1
ATOM 3021 C CA . LYS A 1 394 ? 1.313 -12.655 -24.305 1.00 93.81 394 LYS A CA 1
ATOM 3022 C C . LYS A 1 394 ? 2.098 -11.630 -25.140 1.00 93.81 394 LYS A C 1
ATOM 3024 O O . LYS A 1 394 ? 2.224 -11.791 -26.357 1.00 93.81 394 LYS A O 1
ATOM 3029 N N . LEU A 1 395 ? 2.605 -10.576 -24.499 1.00 93.25 395 LEU A N 1
ATOM 3030 C CA . LEU A 1 395 ? 3.401 -9.533 -25.147 1.00 93.25 395 LEU A CA 1
ATOM 3031 C C . LEU A 1 395 ? 4.848 -10.007 -25.322 1.00 93.25 395 LEU A C 1
ATOM 3033 O O . LEU A 1 395 ? 5.556 -10.189 -24.337 1.00 93.25 395 LEU A O 1
ATOM 3037 N N . THR A 1 396 ? 5.287 -10.175 -26.570 1.00 91.69 396 THR A N 1
ATOM 3038 C CA . THR A 1 396 ? 6.646 -10.646 -26.913 1.00 91.69 396 THR A CA 1
ATOM 3039 C C . THR A 1 396 ? 7.407 -9.713 -27.857 1.00 91.69 396 THR A C 1
ATOM 3041 O O . THR A 1 396 ? 8.508 -10.032 -28.290 1.00 91.69 396 THR A O 1
ATOM 3044 N N . THR A 1 397 ? 6.816 -8.574 -28.221 1.00 89.06 397 THR A N 1
ATOM 3045 C CA . THR A 1 397 ? 7.378 -7.607 -29.178 1.00 89.06 397 THR A CA 1
ATOM 3046 C C . THR A 1 397 ? 7.241 -6.187 -28.648 1.00 89.06 397 THR A C 1
ATOM 3048 O O . THR A 1 397 ? 6.442 -5.946 -27.744 1.00 89.06 397 THR A O 1
ATOM 3051 N N . ASP A 1 398 ? 7.949 -5.237 -29.256 1.00 88.50 398 ASP A N 1
ATOM 3052 C CA . ASP A 1 398 ? 7.997 -3.855 -28.788 1.00 88.50 398 ASP A CA 1
ATOM 3053 C C . ASP A 1 398 ? 6.640 -3.146 -28.809 1.00 88.50 398 ASP A C 1
ATOM 3055 O O . ASP A 1 398 ? 5.823 -3.323 -29.726 1.00 88.50 398 ASP A O 1
ATOM 3059 N N . ILE A 1 399 ? 6.443 -2.274 -27.822 1.00 90.81 399 ILE A N 1
ATOM 3060 C CA . ILE A 1 399 ? 5.296 -1.372 -27.726 1.00 90.81 399 ILE A CA 1
ATOM 3061 C C . ILE A 1 399 ? 5.771 0.063 -27.508 1.00 90.81 399 ILE A C 1
ATOM 3063 O O . ILE A 1 399 ? 6.635 0.327 -26.674 1.00 90.81 399 ILE A O 1
ATOM 3067 N N . LEU A 1 400 ? 5.183 0.993 -28.258 1.00 90.56 400 LEU A N 1
ATOM 3068 C CA . LEU A 1 400 ? 5.373 2.425 -28.071 1.00 90.56 400 LEU A CA 1
ATOM 3069 C C . LEU A 1 400 ? 4.188 3.031 -27.318 1.00 90.56 400 LEU A C 1
ATOM 3071 O O . LEU A 1 400 ? 3.037 2.858 -27.722 1.00 90.56 400 LEU A O 1
ATOM 3075 N N . VAL A 1 401 ? 4.482 3.797 -26.274 1.00 91.56 401 VAL A N 1
ATOM 3076 C CA . VAL A 1 401 ? 3.522 4.568 -25.486 1.00 91.56 401 VAL A CA 1
ATOM 3077 C C . VAL A 1 401 ? 3.733 6.057 -25.747 1.00 91.56 401 VAL A C 1
ATOM 3079 O O . VAL A 1 401 ? 4.792 6.598 -25.427 1.00 91.56 401 VAL A O 1
ATOM 3082 N N . ARG A 1 402 ? 2.720 6.724 -26.317 1.00 87.88 402 ARG A N 1
ATOM 3083 C CA . ARG A 1 402 ? 2.714 8.179 -26.542 1.00 87.88 402 ARG A CA 1
ATOM 3084 C C . ARG A 1 402 ? 1.387 8.797 -26.144 1.00 87.88 402 ARG A C 1
ATOM 3086 O O . ARG A 1 402 ? 0.416 8.740 -26.889 1.00 87.88 402 ARG A O 1
ATOM 3093 N N . GLY A 1 403 ? 1.329 9.435 -24.994 1.00 86.38 403 GLY A N 1
ATOM 3094 C CA . GLY A 1 403 ? 0.096 10.036 -24.514 1.00 86.38 403 GLY A CA 1
ATOM 3095 C C . GLY A 1 403 ? -0.031 9.967 -23.010 1.00 86.38 403 GLY A C 1
ATOM 3096 O O . GLY A 1 403 ? 0.736 9.277 -22.346 1.00 86.38 403 GLY A O 1
ATOM 3097 N N . THR A 1 404 ? -1.011 10.686 -22.486 1.00 86.56 404 THR A N 1
ATOM 3098 C CA . THR A 1 404 ? -1.236 10.810 -21.049 1.00 86.56 404 THR A CA 1
ATOM 3099 C C . THR A 1 404 ? -2.484 10.065 -20.603 1.00 86.56 404 THR A C 1
ATOM 3101 O O . THR A 1 404 ? -3.428 9.878 -21.375 1.00 86.56 404 THR A O 1
ATOM 3104 N N . ASN A 1 405 ? -2.525 9.669 -19.335 1.00 84.31 405 ASN A N 1
ATOM 3105 C CA . ASN A 1 405 ? -3.627 8.939 -18.720 1.00 84.31 405 ASN A CA 1
ATOM 3106 C C . ASN A 1 405 ? -3.984 7.634 -19.460 1.00 84.31 405 ASN A C 1
ATOM 3108 O O . ASN A 1 405 ? -5.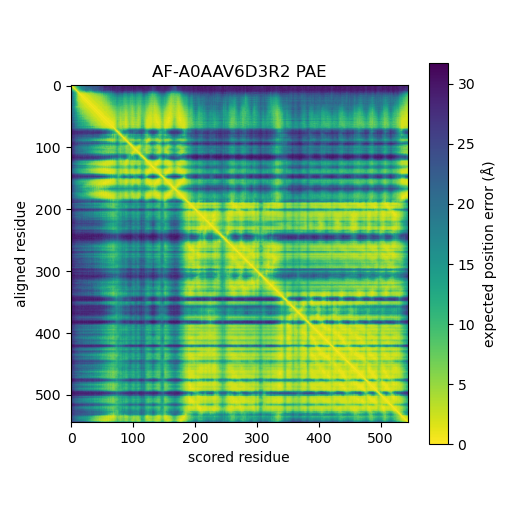168 7.308 -19.621 1.00 84.31 405 ASN A O 1
ATOM 3112 N N . LEU A 1 406 ? -2.976 6.902 -19.939 1.00 88.00 406 LEU A N 1
ATOM 3113 C CA . LEU A 1 406 ? -3.174 5.628 -20.627 1.00 88.00 406 LEU A CA 1
ATOM 3114 C C . LEU A 1 406 ? -3.235 4.481 -19.619 1.00 88.00 406 LEU A C 1
ATOM 3116 O O . LEU A 1 406 ? -2.458 4.426 -18.666 1.00 88.00 406 LEU A O 1
ATOM 3120 N N . ILE A 1 407 ? -4.152 3.543 -19.841 1.00 90.19 407 ILE A N 1
ATOM 3121 C CA . ILE A 1 407 ? -4.225 2.296 -19.080 1.00 90.19 407 ILE A CA 1
ATOM 3122 C C . ILE A 1 407 ? -3.992 1.144 -20.048 1.00 90.19 407 ILE A C 1
ATOM 3124 O O . ILE A 1 407 ? -4.637 1.082 -21.092 1.00 90.19 407 ILE A O 1
ATOM 3128 N N . LEU A 1 408 ? -3.085 0.234 -19.706 1.00 93.62 408 LEU A N 1
ATOM 3129 C CA . LEU A 1 408 ? -2.804 -0.977 -20.465 1.00 93.62 408 LEU A CA 1
ATOM 3130 C C . LEU A 1 408 ? -3.077 -2.197 -19.591 1.00 93.62 408 LEU A C 1
ATOM 3132 O O . LEU A 1 408 ? -2.431 -2.384 -18.568 1.00 93.62 408 LEU A O 1
ATOM 3136 N N . TYR A 1 409 ? -4.008 -3.044 -20.005 1.00 95.00 409 TYR A N 1
ATOM 3137 C CA . TYR A 1 409 ? -4.271 -4.328 -19.377 1.00 95.00 409 TYR A CA 1
ATOM 3138 C C . TYR A 1 409 ? -3.595 -5.452 -20.162 1.00 95.00 409 TYR A C 1
ATOM 3140 O O . TYR A 1 409 ? -3.976 -5.754 -21.292 1.00 95.00 409 TYR A O 1
ATOM 3148 N N . LEU A 1 410 ? -2.592 -6.084 -19.563 1.00 96.69 410 LEU A N 1
ATOM 3149 C CA . LEU A 1 410 ? -2.011 -7.326 -20.055 1.00 96.69 410 LEU A CA 1
ATOM 3150 C C . LEU A 1 410 ? -2.823 -8.482 -19.466 1.00 96.69 410 LEU A C 1
ATOM 3152 O O . LEU A 1 410 ? -2.746 -8.770 -18.272 1.00 96.69 410 LEU A O 1
ATOM 3156 N N . ALA A 1 411 ? -3.670 -9.089 -20.293 1.00 94.94 411 ALA A N 1
ATOM 3157 C CA . ALA A 1 411 ? -4.683 -10.038 -19.841 1.00 94.94 411 ALA A CA 1
ATOM 3158 C C . ALA A 1 411 ? -4.242 -11.503 -19.953 1.00 94.94 411 ALA A C 1
ATOM 3160 O O . ALA A 1 411 ? -4.896 -12.382 -19.396 1.00 94.94 411 ALA A O 1
ATOM 3161 N N . ALA A 1 412 ? -3.159 -11.782 -20.683 1.00 93.12 412 ALA A N 1
ATOM 3162 C CA . ALA A 1 412 ? -2.699 -13.147 -20.904 1.00 93.12 412 ALA A CA 1
ATOM 3163 C C . ALA A 1 412 ? -2.196 -13.800 -19.607 1.00 93.12 412 ALA A C 1
ATOM 3165 O O . ALA A 1 412 ? -1.415 -13.214 -18.858 1.00 93.12 412 ALA A O 1
ATOM 3166 N N . THR A 1 413 ? -2.629 -15.034 -19.366 1.00 90.19 413 THR A N 1
ATOM 3167 C CA . THR A 1 413 ? -2.205 -15.874 -18.242 1.00 90.19 413 THR A CA 1
ATOM 3168 C C . THR A 1 413 ? -1.717 -17.230 -18.776 1.00 90.19 413 THR A C 1
ATOM 3170 O O . THR A 1 413 ? -2.209 -17.692 -19.809 1.00 90.19 413 THR A O 1
ATOM 3173 N N . PRO A 1 414 ? -0.730 -17.881 -18.131 1.00 94.50 414 PRO A N 1
ATOM 3174 C CA . PRO A 1 414 ? -0.036 -17.453 -16.913 1.00 94.50 414 PRO A CA 1
ATOM 3175 C C . PRO A 1 414 ? 0.982 -16.328 -17.140 1.00 94.50 414 PRO A C 1
ATOM 3177 O O . PRO A 1 414 ? 1.296 -15.625 -16.190 1.00 94.50 414 PRO A O 1
ATOM 3180 N N . ASP A 1 415 ? 1.439 -16.102 -18.374 1.00 96.00 415 ASP A N 1
ATOM 3181 C CA . ASP A 1 415 ? 2.437 -15.077 -18.695 1.00 96.00 415 ASP A CA 1
ATOM 3182 C C . ASP A 1 415 ? 1.831 -13.973 -19.563 1.00 96.00 415 ASP A C 1
ATOM 3184 O O . ASP A 1 415 ? 1.337 -14.216 -20.669 1.00 96.00 415 ASP A O 1
ATOM 3188 N N . SER A 1 416 ? 1.907 -12.743 -19.065 1.00 96.38 416 SER A N 1
ATOM 3189 C CA . SER A 1 416 ? 1.385 -11.543 -19.720 1.00 96.38 416 SER A CA 1
ATOM 3190 C C . SER A 1 416 ? 2.428 -10.849 -20.589 1.00 96.38 416 SER A C 1
ATOM 3192 O O . SER A 1 416 ? 2.099 -10.336 -21.660 1.00 96.38 416 SER A O 1
ATOM 3194 N N . LEU A 1 417 ? 3.686 -10.864 -20.154 1.00 94.31 417 LEU A N 1
ATOM 3195 C CA . LEU A 1 417 ? 4.807 -10.247 -20.852 1.00 94.31 417 LEU A CA 1
ATOM 3196 C C . LEU A 1 417 ? 6.010 -11.166 -20.795 1.00 94.31 417 LEU A C 1
ATOM 3198 O O . LEU A 1 417 ? 6.344 -11.697 -19.738 1.00 94.31 417 LEU A O 1
ATOM 3202 N N . ASP A 1 418 ? 6.675 -11.314 -21.930 1.00 92.69 418 ASP A N 1
ATOM 3203 C CA . ASP A 1 418 ? 7.890 -12.098 -22.012 1.00 92.69 418 ASP A CA 1
ATOM 3204 C C . ASP A 1 418 ? 8.802 -11.610 -23.126 1.00 92.69 418 ASP A C 1
ATOM 3206 O O . ASP A 1 418 ? 8.610 -11.881 -24.316 1.00 92.69 418 ASP A O 1
ATOM 3210 N N . PHE A 1 419 ? 9.805 -10.854 -22.711 1.00 89.81 419 PHE A N 1
ATOM 3211 C CA . PHE A 1 419 ? 10.844 -10.351 -23.582 1.00 89.81 419 PHE A CA 1
ATOM 3212 C C . PHE A 1 419 ? 12.022 -11.321 -23.561 1.00 89.81 419 PHE A C 1
ATOM 3214 O O . PHE A 1 419 ? 12.973 -11.181 -22.787 1.00 89.81 419 PHE A O 1
ATOM 3221 N N . HIS A 1 420 ? 11.947 -12.313 -24.446 1.00 69.94 420 HIS A N 1
ATOM 3222 C CA . HIS A 1 420 ? 13.035 -13.232 -24.761 1.00 69.94 420 HIS A CA 1
ATOM 3223 C C . HIS A 1 420 ? 13.810 -12.760 -26.002 1.00 69.94 420 HIS A C 1
ATOM 3225 O O . HIS A 1 420 ? 13.220 -12.331 -26.989 1.00 69.94 420 HIS A O 1
ATOM 3231 N N . GLY A 1 421 ? 15.141 -12.879 -25.976 1.00 68.81 421 GLY A N 1
ATOM 3232 C CA . GLY A 1 421 ? 16.023 -12.434 -27.065 1.00 68.81 421 GLY A CA 1
ATOM 3233 C C . GLY A 1 421 ? 16.703 -11.091 -26.778 1.00 68.81 421 GLY A C 1
ATOM 3234 O O . GLY A 1 421 ? 16.947 -10.760 -25.618 1.00 68.81 421 GLY A O 1
ATOM 3235 N N . SER A 1 422 ? 17.052 -10.343 -27.831 1.00 71.44 422 SER A N 1
ATOM 3236 C CA . SER A 1 422 ? 17.774 -9.065 -27.742 1.00 71.44 422 SER A CA 1
ATOM 3237 C C . SER A 1 422 ? 16.922 -7.876 -28.199 1.00 71.44 422 SER A C 1
ATOM 3239 O O . SER A 1 422 ? 16.472 -7.872 -29.343 1.00 71.44 422 SER A O 1
ATOM 3241 N N . SER A 1 423 ? 16.847 -6.829 -27.369 1.00 79.31 423 SER A N 1
ATOM 3242 C CA . SER A 1 423 ? 16.247 -5.512 -27.664 1.00 79.31 423 SER A CA 1
ATOM 3243 C C . SER A 1 423 ? 14.728 -5.490 -27.863 1.00 79.31 423 SER A C 1
ATOM 3245 O O . SER A 1 423 ? 14.257 -4.972 -28.870 1.00 79.31 423 SER A O 1
ATOM 3247 N N . THR A 1 424 ? 13.964 -6.016 -26.901 1.00 87.19 424 THR A N 1
ATOM 3248 C CA . THR A 1 424 ? 12.505 -5.826 -26.834 1.00 87.19 424 THR A CA 1
ATOM 3249 C C . THR A 1 424 ? 12.112 -4.950 -25.649 1.00 87.19 424 THR A C 1
ATOM 3251 O O . THR A 1 424 ? 12.512 -5.211 -24.513 1.00 87.19 424 THR A O 1
ATOM 3254 N N . THR A 1 425 ? 11.314 -3.911 -25.890 1.00 88.19 425 THR A N 1
ATOM 3255 C CA . THR A 1 425 ? 10.984 -2.909 -24.881 1.00 88.19 425 THR A CA 1
ATOM 3256 C C . THR A 1 425 ? 9.543 -2.407 -24.923 1.00 88.19 425 THR A C 1
ATOM 3258 O O . THR A 1 425 ? 8.907 -2.282 -25.972 1.00 88.19 425 THR A O 1
ATOM 3261 N N . ILE A 1 426 ? 9.043 -2.046 -23.741 1.00 91.62 426 ILE A N 1
ATOM 3262 C CA . ILE A 1 426 ? 7.972 -1.058 -23.613 1.00 91.62 426 ILE A CA 1
ATOM 3263 C C . ILE A 1 426 ? 8.641 0.314 -23.578 1.00 91.62 426 ILE A C 1
ATOM 3265 O O . ILE A 1 426 ? 9.295 0.658 -22.597 1.00 91.62 426 ILE A O 1
ATOM 3269 N N . PHE A 1 427 ? 8.486 1.104 -24.635 1.00 90.62 427 PHE A N 1
ATOM 3270 C CA . PHE A 1 427 ? 9.041 2.452 -24.702 1.00 90.62 427 PHE A CA 1
ATOM 3271 C C . PHE A 1 427 ? 7.986 3.481 -24.311 1.00 90.62 427 PHE A C 1
ATOM 3273 O O . PHE A 1 427 ? 6.939 3.566 -24.955 1.00 90.62 427 PHE A O 1
ATOM 3280 N N . ILE A 1 428 ? 8.275 4.289 -23.293 1.00 91.19 428 ILE A N 1
ATOM 3281 C CA . ILE A 1 428 ? 7.417 5.393 -22.854 1.00 91.19 428 ILE A CA 1
ATOM 3282 C C . ILE A 1 428 ? 8.098 6.693 -23.239 1.00 91.19 428 ILE A C 1
ATOM 3284 O O . ILE A 1 428 ? 9.175 7.004 -22.733 1.00 91.19 428 ILE A O 1
ATOM 3288 N N . ASP A 1 429 ? 7.479 7.424 -24.164 1.00 87.31 429 ASP A N 1
ATOM 3289 C CA . ASP A 1 429 ? 8.007 8.685 -24.675 1.00 87.31 429 ASP A CA 1
ATOM 3290 C C . ASP A 1 429 ? 7.933 9.804 -23.620 1.00 87.31 429 ASP A C 1
ATOM 3292 O O . ASP A 1 429 ? 7.236 9.711 -22.607 1.00 87.31 429 ASP A O 1
ATOM 3296 N N . THR A 1 430 ? 8.639 10.902 -23.873 1.00 83.06 430 THR A N 1
ATOM 3297 C CA . THR A 1 430 ? 8.503 12.135 -23.090 1.00 83.06 430 THR A CA 1
ATOM 3298 C C . THR A 1 430 ? 7.046 12.605 -23.026 1.00 83.06 430 THR A C 1
ATOM 3300 O O . THR A 1 430 ? 6.254 12.383 -23.947 1.00 83.06 430 THR A O 1
ATOM 3303 N N . ASN A 1 431 ? 6.678 13.244 -21.910 1.00 83.38 431 ASN A N 1
ATOM 3304 C CA . ASN A 1 431 ? 5.322 13.736 -21.631 1.00 83.38 431 ASN A CA 1
ATOM 3305 C C . ASN A 1 431 ? 4.215 12.664 -21.751 1.00 83.38 431 ASN A C 1
ATOM 3307 O O . ASN A 1 431 ? 3.058 13.002 -22.003 1.00 83.38 431 ASN A O 1
ATOM 3311 N N . SER A 1 432 ? 4.563 11.382 -21.603 1.00 87.75 432 SER A N 1
ATOM 3312 C CA . SER A 1 432 ? 3.619 10.265 -21.659 1.00 87.75 432 SER A CA 1
ATOM 3313 C C . SER A 1 432 ? 3.536 9.547 -20.318 1.00 87.75 432 SER A C 1
ATOM 3315 O O . SER A 1 432 ? 4.501 9.534 -19.558 1.00 87.75 432 SER A O 1
ATOM 3317 N N . ASP A 1 433 ? 2.389 8.938 -20.030 1.00 90.38 433 ASP A N 1
ATOM 3318 C CA . ASP A 1 433 ? 2.197 8.104 -18.849 1.00 90.38 433 ASP A CA 1
ATOM 3319 C C . ASP A 1 433 ? 1.302 6.907 -19.135 1.00 90.38 433 ASP A C 1
ATOM 3321 O O . ASP A 1 433 ? 0.330 6.988 -19.892 1.00 90.38 433 ASP A O 1
ATOM 3325 N N . VAL A 1 434 ? 1.648 5.784 -18.512 1.00 92.25 434 VAL A N 1
ATOM 3326 C CA . VAL A 1 434 ? 0.900 4.539 -18.607 1.00 92.25 434 VAL A CA 1
ATOM 3327 C C . VAL A 1 434 ? 0.786 3.874 -17.246 1.00 92.25 434 VAL A C 1
ATOM 3329 O O . VAL A 1 434 ? 1.737 3.773 -16.469 1.00 92.25 434 VAL A O 1
ATOM 3332 N N . THR A 1 435 ? -0.418 3.393 -16.969 1.00 93.25 435 THR A N 1
ATOM 3333 C CA . THR A 1 435 ? -0.693 2.463 -15.881 1.00 93.25 435 THR A CA 1
ATOM 3334 C C . THR A 1 435 ? -0.911 1.076 -16.468 1.00 93.25 435 THR A C 1
ATOM 3336 O O . THR A 1 435 ? -1.869 0.859 -17.207 1.00 93.25 435 THR A O 1
ATOM 3339 N N . ILE A 1 436 ? -0.021 0.143 -16.155 1.00 95.50 436 ILE A N 1
ATOM 3340 C CA . ILE A 1 436 ? -0.082 -1.245 -16.596 1.00 95.50 436 ILE A CA 1
ATOM 3341 C C . ILE A 1 436 ? -0.766 -2.069 -15.507 1.00 95.50 436 ILE A C 1
ATOM 3343 O O . ILE A 1 436 ? -0.305 -2.085 -14.372 1.00 95.50 436 ILE A O 1
ATOM 3347 N N . TYR A 1 437 ? -1.837 -2.773 -15.854 1.00 95.94 437 TYR A N 1
ATOM 3348 C CA . TYR A 1 437 ? -2.405 -3.852 -15.049 1.00 95.94 437 TYR A CA 1
ATOM 3349 C C . TYR A 1 437 ? -1.996 -5.174 -15.685 1.00 95.94 437 TYR A C 1
ATOM 3351 O O . TYR A 1 437 ? -2.231 -5.364 -16.877 1.00 95.94 437 TYR A O 1
ATOM 3359 N N . THR A 1 438 ? -1.403 -6.089 -14.925 1.00 97.31 438 THR A N 1
ATOM 3360 C CA . THR A 1 438 ? -0.982 -7.395 -15.450 1.00 97.31 438 THR A CA 1
ATOM 3361 C C . THR A 1 438 ? -1.716 -8.529 -14.742 1.00 97.31 438 THR A C 1
ATOM 3363 O O . THR A 1 438 ? -1.715 -8.606 -13.515 1.00 97.31 438 THR A O 1
ATOM 3366 N N . ALA A 1 439 ? -2.387 -9.390 -15.512 1.00 96.75 439 ALA A N 1
ATOM 3367 C CA . ALA A 1 439 ? -3.011 -10.611 -15.001 1.00 96.75 439 ALA A CA 1
ATOM 3368 C C . ALA A 1 439 ? -2.001 -11.753 -14.879 1.00 96.75 439 ALA A C 1
ATOM 3370 O O . ALA A 1 439 ? -2.097 -12.555 -13.958 1.00 96.75 439 ALA A O 1
ATOM 3371 N N . GLY A 1 440 ? -1.058 -11.849 -15.809 1.00 96.88 440 GLY A N 1
ATOM 3372 C CA . GLY A 1 440 ? -0.012 -12.862 -15.801 1.00 96.88 440 GLY A CA 1
ATOM 3373 C C . GLY A 1 440 ? 1.321 -12.325 -15.296 1.00 96.88 440 GLY A C 1
ATOM 3374 O O . GLY A 1 440 ? 1.480 -11.138 -14.999 1.00 96.88 440 GLY A O 1
ATOM 3375 N N . ASN A 1 441 ? 2.299 -13.217 -15.244 1.00 97.44 441 ASN A N 1
ATOM 3376 C CA . ASN A 1 441 ? 3.681 -12.908 -14.921 1.00 97.44 441 ASN A CA 1
ATOM 3377 C C . ASN A 1 441 ? 4.320 -12.036 -16.012 1.00 97.44 441 ASN A C 1
ATOM 3379 O O . ASN A 1 441 ? 3.934 -12.092 -17.186 1.00 97.44 441 ASN A O 1
ATOM 3383 N N . MET A 1 442 ? 5.310 -11.240 -15.618 1.00 95.19 442 MET A N 1
ATOM 3384 C CA . MET A 1 442 ? 6.110 -10.429 -16.533 1.00 95.19 442 MET A CA 1
ATOM 3385 C C . MET A 1 442 ? 7.571 -10.843 -16.447 1.00 95.19 442 MET A C 1
ATOM 3387 O O . MET A 1 442 ? 8.148 -10.839 -15.363 1.00 95.19 442 MET A O 1
ATOM 3391 N N . ASN A 1 443 ? 8.180 -11.158 -17.586 1.00 92.94 443 ASN A N 1
ATOM 3392 C CA . ASN A 1 443 ? 9.583 -11.531 -17.665 1.00 92.94 443 ASN A CA 1
ATOM 3393 C C . ASN A 1 443 ? 10.345 -10.634 -18.644 1.00 92.94 443 ASN A C 1
ATOM 3395 O O . ASN A 1 443 ? 10.041 -10.587 -19.834 1.00 92.94 443 ASN A O 1
ATOM 3399 N N . MET A 1 444 ? 11.367 -9.944 -18.140 1.00 89.50 444 MET A N 1
ATOM 3400 C CA . MET A 1 444 ? 12.243 -9.069 -18.921 1.00 89.50 444 MET A CA 1
ATOM 3401 C C . MET A 1 444 ? 13.724 -9.454 -18.777 1.00 89.50 444 MET A C 1
ATOM 3403 O O . MET A 1 444 ? 14.597 -8.603 -18.885 1.00 89.50 444 MET A O 1
ATOM 3407 N N . SER A 1 445 ? 14.034 -10.729 -18.523 1.00 82.44 445 SER A N 1
ATOM 3408 C CA . SER A 1 445 ? 15.384 -11.225 -18.174 1.00 82.44 445 SER A CA 1
ATOM 3409 C C . SER A 1 445 ? 16.415 -11.320 -19.322 1.00 82.44 445 SER A C 1
ATOM 3411 O O . SER A 1 445 ? 17.341 -12.125 -19.270 1.00 82.44 445 SER A O 1
ATOM 3413 N N . GLY A 1 446 ? 16.309 -10.495 -20.367 1.00 77.25 446 GLY A N 1
ATOM 3414 C CA . GLY A 1 446 ? 17.204 -10.538 -21.537 1.00 77.25 446 GLY A CA 1
ATOM 3415 C C . GLY A 1 446 ? 18.167 -9.351 -21.678 1.00 77.25 446 GLY A C 1
ATOM 3416 O O . GLY A 1 446 ? 18.200 -8.433 -20.862 1.00 77.25 446 GLY A O 1
ATOM 3417 N N . ASN A 1 447 ? 18.977 -9.355 -22.744 1.00 79.00 447 ASN A N 1
ATOM 3418 C CA . ASN A 1 447 ? 19.907 -8.256 -23.020 1.00 79.00 447 ASN A CA 1
ATOM 3419 C C . ASN A 1 447 ? 19.179 -7.087 -23.699 1.00 79.00 447 ASN A C 1
ATOM 3421 O O . ASN A 1 447 ? 18.587 -7.267 -24.766 1.00 79.00 447 ASN A O 1
ATOM 3425 N N . ASN A 1 448 ? 19.286 -5.891 -23.113 1.00 79.06 448 ASN A N 1
ATOM 3426 C CA . ASN A 1 448 ? 18.618 -4.674 -23.582 1.00 79.06 448 ASN A CA 1
ATOM 3427 C C . ASN A 1 448 ? 17.079 -4.804 -23.635 1.00 79.06 448 ASN A C 1
ATOM 3429 O O . ASN A 1 448 ? 16.427 -4.153 -24.450 1.00 79.06 448 ASN A O 1
ATOM 3433 N N . ASN A 1 449 ? 16.513 -5.670 -22.786 1.00 85.88 449 ASN A N 1
ATOM 3434 C CA . ASN A 1 449 ? 15.073 -5.829 -22.624 1.00 85.88 449 ASN A CA 1
ATOM 3435 C C . ASN A 1 449 ? 14.610 -5.070 -21.383 1.00 85.88 449 ASN A C 1
ATOM 3437 O O . ASN A 1 449 ? 15.359 -4.953 -20.416 1.00 85.88 449 ASN A O 1
ATOM 3441 N N . GLY A 1 450 ? 13.379 -4.569 -21.404 1.00 87.31 450 GLY A N 1
ATOM 3442 C CA . GLY A 1 450 ? 12.814 -3.888 -20.242 1.00 87.31 450 GLY A CA 1
ATOM 3443 C C . GLY A 1 450 ? 11.790 -2.826 -20.596 1.00 87.31 450 GLY A C 1
ATOM 3444 O O . GLY A 1 450 ? 11.318 -2.726 -21.732 1.00 87.31 450 GLY A O 1
ATOM 3445 N N . ILE A 1 451 ? 11.463 -1.992 -19.616 1.00 89.62 451 ILE A N 1
ATOM 3446 C CA . ILE A 1 451 ? 10.604 -0.829 -19.821 1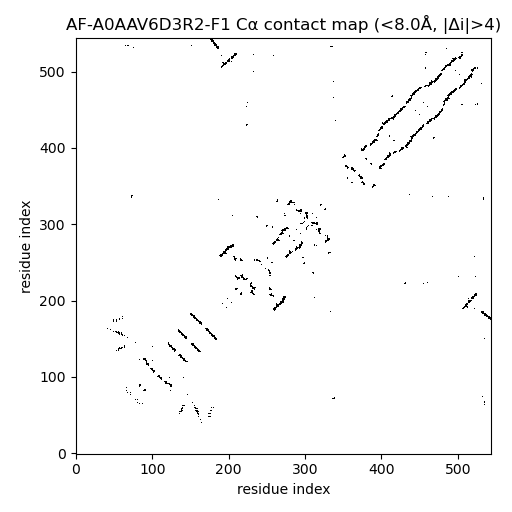.00 89.62 451 ILE A CA 1
ATOM 3447 C C . ILE A 1 451 ? 11.486 0.409 -19.864 1.00 89.62 451 ILE A C 1
ATOM 3449 O O . ILE A 1 451 ? 12.028 0.844 -18.851 1.00 89.62 451 ILE A O 1
ATOM 3453 N N . ASN A 1 452 ? 11.618 0.988 -21.051 1.00 88.94 452 ASN A N 1
ATOM 3454 C CA . ASN A 1 452 ? 12.354 2.220 -21.232 1.00 88.94 452 ASN A CA 1
ATOM 3455 C C . ASN A 1 452 ? 11.439 3.411 -20.933 1.00 88.94 452 ASN A C 1
ATOM 3457 O O . ASN A 1 452 ? 10.776 3.955 -21.822 1.00 88.94 452 ASN A O 1
ATOM 3461 N N . ASN A 1 453 ? 11.382 3.790 -19.657 1.00 90.25 453 ASN A N 1
ATOM 3462 C CA . ASN A 1 453 ? 10.685 4.988 -19.221 1.00 90.25 453 ASN A CA 1
ATOM 3463 C C . ASN A 1 453 ? 11.553 6.233 -19.466 1.00 90.25 453 ASN A C 1
ATOM 3465 O O . ASN A 1 453 ? 12.232 6.711 -18.555 1.00 90.25 453 ASN A O 1
ATOM 3469 N N . ILE A 1 454 ? 11.523 6.777 -20.689 1.00 87.94 454 ILE A N 1
ATOM 3470 C CA . ILE A 1 454 ? 12.347 7.941 -21.062 1.00 87.94 454 ILE A CA 1
ATOM 3471 C C . ILE A 1 454 ? 12.030 9.151 -20.199 1.00 87.94 454 ILE A C 1
ATOM 3473 O O . ILE A 1 454 ? 12.923 9.953 -19.950 1.00 87.94 454 ILE A O 1
ATOM 3477 N N . THR A 1 455 ? 10.799 9.264 -19.693 1.00 86.12 455 THR A N 1
ATOM 3478 C CA . THR A 1 455 ? 10.436 10.356 -18.787 1.00 86.12 455 THR A CA 1
ATOM 3479 C C . THR A 1 455 ? 11.301 10.381 -17.528 1.00 86.12 455 THR A C 1
ATOM 3481 O O . THR A 1 455 ? 11.444 11.451 -16.947 1.00 86.12 455 THR A O 1
ATOM 3484 N N . LYS A 1 456 ? 11.867 9.241 -17.091 1.00 88.62 456 LYS A N 1
ATOM 3485 C CA . LYS A 1 456 ? 12.624 9.121 -15.833 1.00 88.62 456 LYS A CA 1
ATOM 3486 C C . LYS A 1 456 ? 11.851 9.612 -14.601 1.00 88.62 456 LYS A C 1
ATOM 3488 O O . LYS A 1 456 ? 12.449 10.021 -13.610 1.00 88.62 456 LYS A O 1
ATOM 3493 N N . TYR A 1 457 ? 10.522 9.570 -14.674 1.00 90.00 457 TYR A N 1
ATOM 3494 C CA . TYR A 1 457 ? 9.617 9.962 -13.601 1.00 90.00 457 TYR A CA 1
ATOM 3495 C C . TYR A 1 457 ? 8.849 8.739 -13.122 1.00 90.00 457 TYR A C 1
ATOM 3497 O O . TYR A 1 457 ? 8.120 8.134 -13.906 1.00 90.00 457 TYR A O 1
ATOM 3505 N N . ALA A 1 458 ? 8.981 8.344 -11.855 1.00 91.38 458 ALA A N 1
ATOM 3506 C CA . ALA A 1 458 ? 8.380 7.089 -11.399 1.00 91.38 458 ALA A CA 1
ATOM 3507 C C . ALA A 1 458 ? 6.842 7.109 -11.495 1.00 91.38 458 ALA A C 1
ATOM 3509 O O . ALA A 1 458 ? 6.219 6.091 -11.777 1.00 91.38 458 ALA A O 1
ATOM 3510 N N . ARG A 1 459 ? 6.215 8.286 -11.368 1.00 88.81 459 ARG A N 1
ATOM 3511 C CA . ARG A 1 459 ? 4.757 8.458 -11.482 1.00 88.81 459 ARG A CA 1
ATOM 3512 C C . ARG A 1 459 ? 4.204 8.238 -12.897 1.00 88.81 459 ARG A C 1
ATOM 3514 O O . ARG A 1 459 ? 3.014 7.927 -13.040 1.00 88.81 459 ARG A O 1
ATOM 3521 N N . SER A 1 460 ? 5.029 8.397 -13.934 1.00 90.62 460 SER A N 1
ATOM 3522 C CA . SER A 1 460 ? 4.599 8.196 -15.324 1.00 90.62 460 SER A CA 1
ATOM 3523 C C . SER A 1 460 ? 4.436 6.718 -15.685 1.00 90.62 460 SER A C 1
ATOM 3525 O O . SER A 1 460 ? 3.669 6.395 -16.589 1.00 90.62 460 SER A O 1
ATOM 3527 N N . LEU A 1 461 ? 5.101 5.817 -14.956 1.00 93.19 461 LEU A N 1
ATOM 3528 C CA . LEU A 1 461 ? 4.991 4.376 -15.129 1.00 93.19 461 LEU A CA 1
ATOM 3529 C C . LEU A 1 461 ? 4.505 3.734 -13.837 1.00 93.19 461 LEU A C 1
ATOM 3531 O O . LEU A 1 461 ? 5.248 3.592 -12.870 1.00 93.19 461 LEU A O 1
ATOM 3535 N N . ARG A 1 462 ? 3.251 3.294 -13.849 1.00 93.31 462 ARG A N 1
ATOM 3536 C CA . ARG A 1 462 ? 2.652 2.541 -12.747 1.00 93.31 462 ARG A CA 1
ATOM 3537 C C . ARG A 1 462 ? 2.389 1.116 -13.197 1.00 93.31 462 ARG A C 1
ATOM 3539 O O . ARG A 1 462 ? 1.821 0.916 -14.265 1.00 93.31 462 ARG A O 1
ATOM 3546 N N . ILE A 1 463 ? 2.780 0.140 -12.393 1.00 95.44 463 ILE A N 1
ATOM 3547 C CA . ILE A 1 463 ? 2.563 -1.282 -12.651 1.00 95.44 463 ILE A CA 1
ATOM 3548 C C . ILE A 1 463 ? 1.776 -1.853 -11.482 1.00 95.44 463 ILE A C 1
ATOM 3550 O O . ILE A 1 463 ? 2.230 -1.811 -10.342 1.00 95.44 463 ILE A O 1
ATOM 3554 N N . TYR A 1 464 ? 0.614 -2.414 -11.783 1.00 95.56 464 TYR A N 1
ATOM 3555 C CA . TYR A 1 464 ? -0.237 -3.096 -10.830 1.00 95.56 464 TYR A CA 1
ATOM 3556 C C . TYR A 1 464 ? -0.357 -4.580 -11.187 1.00 95.56 464 TYR A C 1
ATOM 3558 O O . TYR A 1 464 ? -0.848 -4.936 -12.263 1.00 95.56 464 TYR A O 1
ATOM 3566 N N . GLY A 1 465 ? 0.086 -5.451 -10.282 1.00 96.19 465 GLY A N 1
ATOM 3567 C CA . GLY A 1 465 ? -0.128 -6.893 -10.387 1.00 96.19 465 GLY A CA 1
ATOM 3568 C C . GLY A 1 465 ? -1.516 -7.255 -9.873 1.00 96.19 465 GLY A C 1
ATOM 3569 O O . GLY A 1 465 ? -1.827 -6.985 -8.715 1.00 96.19 465 GLY A O 1
ATOM 3570 N N . LEU A 1 466 ? -2.354 -7.849 -10.725 1.00 94.38 466 LEU A N 1
ATOM 3571 C CA . LEU A 1 466 ? -3.611 -8.465 -10.287 1.00 94.38 466 LEU A CA 1
ATOM 3572 C C . LEU A 1 466 ? -3.310 -9.743 -9.475 1.00 94.38 466 LEU A C 1
ATOM 3574 O O . LEU A 1 466 ? -2.204 -10.267 -9.599 1.00 94.38 466 LEU A O 1
ATOM 3578 N N . PRO A 1 467 ? -4.268 -10.307 -8.713 1.00 94.50 467 PRO A N 1
ATOM 3579 C CA . PRO A 1 467 ? -4.014 -11.455 -7.828 1.00 94.50 467 PRO A CA 1
ATOM 3580 C C . PRO A 1 467 ? -3.440 -12.703 -8.518 1.00 94.50 467 PRO A C 1
ATOM 3582 O O . PRO A 1 467 ? -2.822 -13.547 -7.882 1.00 94.50 467 PRO A O 1
ATOM 3585 N N . SER A 1 468 ? -3.634 -12.839 -9.832 1.00 96.19 468 SER A N 1
ATOM 3586 C CA . SER A 1 468 ? -3.062 -13.929 -10.630 1.00 96.19 468 SER A CA 1
ATOM 3587 C C . SER A 1 468 ? -1.611 -13.693 -11.081 1.00 96.19 468 SER A C 1
ATOM 3589 O O . SER A 1 468 ? -0.983 -14.618 -11.593 1.00 96.19 468 SER A O 1
ATOM 3591 N N . CYS A 1 469 ? -1.067 -12.482 -10.915 1.00 97.56 469 CYS A N 1
ATOM 3592 C CA . CYS A 1 469 ? 0.325 -12.159 -11.213 1.00 97.56 469 CYS A CA 1
ATOM 3593 C C . CYS A 1 469 ? 1.210 -12.568 -10.032 1.00 97.56 469 CYS A C 1
ATOM 3595 O O . CYS A 1 469 ? 1.154 -11.967 -8.962 1.00 97.56 469 CYS A O 1
ATOM 3597 N N . THR A 1 470 ? 2.049 -13.579 -10.247 1.00 97.88 470 THR A N 1
ATOM 3598 C CA . THR A 1 470 ? 2.885 -14.186 -9.194 1.00 97.88 470 THR A CA 1
ATOM 3599 C C . THR A 1 470 ? 4.377 -13.889 -9.348 1.00 97.88 470 THR A C 1
ATOM 3601 O O . THR A 1 470 ? 5.148 -14.113 -8.418 1.00 97.88 470 THR A O 1
ATOM 3604 N N . ALA A 1 471 ? 4.804 -13.349 -10.492 1.00 97.50 471 ALA A N 1
ATOM 3605 C CA . ALA A 1 471 ? 6.197 -12.995 -10.740 1.00 97.50 471 ALA A CA 1
ATOM 3606 C C . ALA A 1 471 ? 6.337 -11.780 -11.668 1.00 97.50 471 ALA A C 1
ATOM 3608 O O . ALA A 1 471 ? 5.705 -11.702 -12.726 1.00 97.50 471 ALA A O 1
ATOM 3609 N N . ILE A 1 472 ? 7.221 -10.861 -11.284 1.00 96.19 472 ILE A N 1
ATOM 3610 C CA . ILE A 1 472 ? 7.704 -9.752 -12.105 1.00 96.19 472 ILE A CA 1
ATOM 3611 C C . ILE A 1 472 ? 9.230 -9.802 -12.085 1.00 96.19 472 ILE A C 1
ATOM 3613 O O . ILE A 1 472 ? 9.859 -9.519 -11.071 1.00 96.19 472 ILE A O 1
ATOM 3617 N N . THR A 1 473 ? 9.831 -10.150 -13.214 1.00 92.94 473 THR A N 1
ATOM 3618 C CA . THR A 1 473 ? 11.278 -10.308 -13.343 1.00 92.94 473 THR A CA 1
ATOM 3619 C C . THR A 1 473 ? 11.863 -9.189 -14.193 1.00 92.94 473 THR A C 1
ATOM 3621 O O . THR A 1 473 ? 11.521 -9.034 -15.368 1.00 92.94 473 THR A O 1
ATOM 3624 N N . MET A 1 474 ? 12.788 -8.439 -13.601 1.00 88.00 474 MET A N 1
ATOM 3625 C CA . MET A 1 474 ? 13.557 -7.361 -14.213 1.00 88.00 474 MET A CA 1
ATOM 3626 C C . MET A 1 474 ? 15.035 -7.766 -14.234 1.00 88.00 474 MET A C 1
ATOM 3628 O O . MET A 1 474 ? 15.790 -7.478 -13.310 1.00 88.00 474 MET A O 1
ATOM 3632 N N . GLY A 1 475 ? 15.430 -8.500 -15.275 1.00 79.81 475 GLY A N 1
ATOM 3633 C CA . GLY A 1 475 ? 16.778 -9.057 -15.386 1.00 79.81 475 GLY A CA 1
ATOM 3634 C C . GLY A 1 475 ? 17.681 -8.321 -16.383 1.00 79.81 475 GLY A C 1
ATOM 3635 O O . GLY A 1 475 ? 17.236 -7.471 -17.153 1.00 79.81 475 GLY A O 1
ATOM 3636 N N . GLY A 1 476 ? 18.961 -8.694 -16.418 1.00 73.56 476 GLY A N 1
ATOM 3637 C CA . GLY A 1 476 ? 19.916 -8.237 -17.433 1.00 73.56 476 GLY A CA 1
ATOM 3638 C C . GLY A 1 476 ? 20.621 -6.928 -17.065 1.00 73.56 476 GLY A C 1
ATOM 3639 O O . GLY A 1 476 ? 21.239 -6.845 -16.007 1.00 73.56 476 GLY A O 1
ATOM 3640 N N . GLN A 1 477 ? 20.585 -5.941 -17.971 1.00 66.38 477 GLN A N 1
ATOM 3641 C CA . GLN A 1 477 ? 21.086 -4.569 -17.750 1.00 66.38 477 GLN A CA 1
ATOM 3642 C C . GLN A 1 477 ? 19.942 -3.542 -17.671 1.00 66.38 477 GLN A C 1
ATOM 3644 O O . GLN A 1 477 ? 20.121 -2.368 -17.994 1.00 66.38 477 GLN A O 1
ATOM 3649 N N . SER A 1 478 ? 18.737 -3.987 -17.302 1.00 66.62 478 SER A N 1
ATOM 3650 C CA . SER A 1 478 ? 17.564 -3.115 -17.255 1.00 66.62 478 SER A CA 1
ATOM 3651 C C . SER A 1 478 ? 17.693 -2.125 -16.102 1.00 66.62 478 SER A C 1
ATOM 3653 O O . SER A 1 478 ? 17.824 -2.531 -14.949 1.00 66.62 478 SER A O 1
ATOM 3655 N N . THR A 1 479 ? 17.595 -0.834 -16.403 1.00 79.31 479 THR A N 1
ATOM 3656 C CA . THR A 1 479 ? 17.254 0.200 -15.422 1.00 79.31 479 THR A CA 1
ATOM 3657 C C . THR A 1 479 ? 15.740 0.373 -15.424 1.00 79.31 479 THR A C 1
ATOM 3659 O O . THR A 1 479 ? 15.094 0.161 -16.452 1.00 79.31 479 THR A O 1
ATOM 3662 N N . THR A 1 480 ? 15.144 0.691 -14.278 1.00 85.25 480 THR A N 1
ATOM 3663 C CA . THR A 1 480 ? 13.687 0.860 -14.186 1.00 85.25 480 THR A CA 1
ATOM 3664 C C . THR A 1 480 ? 13.359 2.084 -13.359 1.00 85.25 480 THR A C 1
ATOM 3666 O O . THR A 1 480 ? 13.860 2.230 -12.252 1.00 85.25 480 THR A O 1
ATOM 3669 N N . THR A 1 481 ? 12.476 2.936 -13.872 1.00 91.88 481 THR A N 1
ATOM 3670 C CA . THR A 1 481 ? 11.891 4.048 -13.118 1.00 91.88 481 THR A CA 1
ATOM 3671 C C . THR A 1 481 ? 10.380 3.880 -13.106 1.00 91.88 481 THR A C 1
ATOM 3673 O O . THR A 1 481 ? 9.729 4.154 -14.117 1.00 91.88 481 THR A O 1
ATOM 3676 N N . ALA A 1 482 ? 9.831 3.362 -12.007 1.00 93.00 482 ALA A N 1
ATOM 3677 C CA . ALA A 1 482 ? 8.436 2.939 -11.927 1.00 93.00 482 ALA A CA 1
ATOM 3678 C C . ALA A 1 482 ? 7.902 2.937 -10.492 1.00 93.00 482 ALA A C 1
ATOM 3680 O O . ALA A 1 482 ? 8.640 2.758 -9.529 1.00 93.00 482 ALA A O 1
ATOM 3681 N N . TYR A 1 483 ? 6.586 3.029 -10.370 1.00 93.50 483 TYR A N 1
ATOM 3682 C CA . TYR A 1 483 ? 5.852 2.594 -9.188 1.00 93.50 483 TYR A CA 1
ATOM 3683 C C . TYR A 1 483 ? 5.307 1.181 -9.435 1.00 93.50 483 TYR A C 1
ATOM 3685 O O . TYR A 1 483 ? 4.606 0.967 -10.427 1.00 93.50 483 TYR A O 1
ATOM 3693 N N . ILE A 1 484 ? 5.609 0.220 -8.559 1.00 94.44 484 ILE A N 1
ATOM 3694 C CA . ILE A 1 484 ? 5.164 -1.177 -8.693 1.00 94.44 484 ILE A CA 1
ATOM 3695 C C . ILE A 1 484 ? 4.378 -1.584 -7.453 1.00 94.44 484 ILE A C 1
ATOM 3697 O O . ILE A 1 484 ? 4.896 -1.548 -6.341 1.00 94.44 484 ILE A O 1
ATOM 3701 N N . TYR A 1 485 ? 3.146 -2.035 -7.657 1.00 93.88 485 TYR A N 1
ATOM 3702 C CA . TYR A 1 485 ? 2.302 -2.591 -6.610 1.00 93.88 485 TYR A CA 1
ATOM 3703 C C . TYR A 1 485 ? 1.715 -3.928 -7.067 1.00 93.88 485 TYR A C 1
ATOM 3705 O O . TYR A 1 485 ? 0.780 -3.976 -7.865 1.00 93.88 485 TYR A O 1
ATOM 3713 N N . ALA A 1 486 ? 2.287 -5.030 -6.592 1.00 94.88 486 ALA A N 1
ATOM 3714 C CA . ALA A 1 486 ? 1.914 -6.389 -6.974 1.00 94.88 486 ALA A CA 1
ATOM 3715 C C . ALA A 1 486 ? 1.927 -7.307 -5.733 1.00 94.88 486 ALA A C 1
ATOM 3717 O O . ALA A 1 486 ? 2.892 -8.045 -5.530 1.00 94.88 486 ALA A O 1
ATOM 3718 N N . PRO A 1 487 ? 0.872 -7.257 -4.893 1.00 92.56 487 PRO A N 1
ATOM 3719 C CA . PRO A 1 487 ? 0.816 -7.919 -3.582 1.00 92.56 487 PRO A CA 1
ATOM 3720 C C . PRO A 1 487 ? 1.134 -9.413 -3.577 1.00 92.56 487 PRO A C 1
ATOM 3722 O O . PRO A 1 487 ? 1.655 -9.916 -2.587 1.00 92.56 487 PRO A O 1
ATOM 3725 N N . GLU A 1 488 ? 0.837 -10.107 -4.677 1.00 95.50 488 GLU A N 1
ATOM 3726 C CA . GLU A 1 488 ? 1.021 -11.554 -4.820 1.00 95.50 488 GLU A CA 1
ATOM 3727 C C . GLU A 1 488 ? 2.297 -11.940 -5.580 1.00 95.50 488 GLU A C 1
ATOM 3729 O O . GLU A 1 488 ? 2.658 -13.117 -5.635 1.00 95.50 488 GLU A O 1
ATOM 3734 N N . ALA A 1 489 ? 3.021 -10.965 -6.139 1.00 97.75 489 ALA A N 1
ATOM 3735 C CA . ALA A 1 489 ? 4.168 -11.236 -6.991 1.00 97.75 489 ALA A CA 1
ATOM 3736 C C . ALA A 1 489 ? 5.495 -11.263 -6.227 1.00 97.75 489 ALA A C 1
ATOM 3738 O O . ALA A 1 489 ? 5.742 -10.460 -5.323 1.00 97.75 489 ALA A O 1
ATOM 3739 N N . THR A 1 490 ? 6.399 -12.139 -6.659 1.00 97.94 490 THR A N 1
ATOM 3740 C CA . THR A 1 490 ? 7.835 -11.954 -6.442 1.00 97.94 490 THR A CA 1
ATOM 3741 C C . THR A 1 490 ? 8.359 -10.941 -7.455 1.00 97.94 490 THR A C 1
ATOM 3743 O O . THR A 1 490 ? 8.285 -11.181 -8.661 1.00 97.94 490 THR A O 1
ATOM 3746 N N . LEU A 1 491 ? 8.894 -9.822 -6.972 1.00 95.62 491 LEU A N 1
ATOM 3747 C CA . LEU A 1 491 ? 9.637 -8.860 -7.778 1.00 95.62 491 LEU A CA 1
ATOM 3748 C C . LEU A 1 491 ? 11.123 -9.192 -7.708 1.00 95.62 491 LEU A C 1
ATOM 3750 O O . LEU A 1 491 ? 11.727 -9.088 -6.643 1.00 95.62 491 LEU A O 1
ATOM 3754 N N . ASP A 1 492 ? 11.693 -9.579 -8.843 1.00 93.06 492 ASP A N 1
ATOM 3755 C CA . ASP A 1 492 ? 13.082 -10.013 -8.942 1.00 93.06 492 ASP A CA 1
ATOM 3756 C C . ASP A 1 492 ? 13.895 -9.099 -9.856 1.00 93.06 492 ASP A C 1
ATOM 3758 O O . ASP A 1 492 ? 13.718 -9.110 -11.075 1.00 93.06 492 ASP A O 1
ATOM 3762 N N . PHE A 1 493 ? 14.798 -8.324 -9.257 1.00 89.31 493 PHE A N 1
ATOM 3763 C CA . PHE A 1 493 ? 15.862 -7.613 -9.954 1.00 89.31 493 PHE A CA 1
ATOM 3764 C C . PHE A 1 493 ? 17.137 -8.457 -9.924 1.00 89.31 493 PHE A C 1
ATOM 3766 O O . PHE A 1 493 ? 17.677 -8.735 -8.849 1.00 89.31 493 PHE A O 1
ATOM 3773 N N . HIS A 1 494 ? 17.653 -8.839 -11.092 1.00 85.50 494 HIS A N 1
ATOM 3774 C CA . HIS A 1 494 ? 18.885 -9.624 -11.176 1.00 85.50 494 HIS A CA 1
ATOM 3775 C C . HIS A 1 494 ? 19.771 -9.233 -12.359 1.00 85.50 494 HIS A C 1
ATOM 3777 O O . HIS A 1 494 ? 19.302 -8.882 -13.438 1.00 85.50 494 HIS A O 1
ATOM 3783 N N . GLY A 1 495 ? 21.087 -9.350 -12.188 1.00 79.31 495 GLY A N 1
ATOM 3784 C CA . GLY A 1 495 ? 22.066 -9.081 -13.243 1.00 79.31 495 GLY A CA 1
ATOM 3785 C C . GLY A 1 495 ? 22.953 -7.873 -12.956 1.00 79.31 495 GLY A C 1
ATOM 3786 O O . GLY A 1 495 ? 23.236 -7.539 -11.804 1.00 79.31 495 GLY A O 1
ATOM 3787 N N . ALA A 1 496 ? 23.459 -7.252 -14.017 1.00 65.06 496 ALA A N 1
ATOM 3788 C CA . ALA A 1 496 ? 24.318 -6.081 -13.924 1.00 65.06 496 ALA A CA 1
ATOM 3789 C C . ALA A 1 496 ? 23.445 -4.840 -14.125 1.00 65.06 496 ALA A C 1
ATOM 3791 O O . ALA A 1 496 ? 23.307 -4.365 -15.249 1.00 65.06 496 ALA A O 1
ATOM 3792 N N . GLY A 1 497 ? 22.816 -4.349 -13.054 1.00 57.69 497 GLY A N 1
ATOM 3793 C CA . GLY A 1 497 ? 22.081 -3.087 -13.093 1.00 57.69 497 GLY A CA 1
ATOM 3794 C C . GLY A 1 497 ? 22.946 -1.968 -13.685 1.00 57.69 497 GLY A C 1
ATOM 3795 O O . GLY A 1 497 ? 24.173 -1.952 -13.545 1.00 57.69 497 GLY A O 1
ATOM 3796 N N . GLY A 1 498 ? 22.320 -1.061 -14.435 1.00 57.06 498 GLY A N 1
ATOM 3797 C CA . GLY A 1 498 ? 23.038 0.033 -15.080 1.00 57.06 498 GLY A CA 1
ATOM 3798 C C . GLY A 1 498 ? 23.581 1.022 -14.049 1.00 57.06 498 GLY A C 1
ATOM 3799 O O . GLY A 1 498 ? 22.802 1.773 -13.479 1.00 57.06 498 GLY A O 1
ATOM 3800 N N . SER A 1 499 ? 24.904 1.060 -13.847 1.00 64.69 499 SER A N 1
ATOM 3801 C CA . SER A 1 499 ? 25.619 2.006 -12.965 1.00 64.69 499 SER A CA 1
ATOM 3802 C C . SER A 1 499 ? 24.832 2.391 -11.689 1.00 64.69 499 SER A C 1
ATOM 3804 O O . SER A 1 499 ? 24.151 1.577 -11.076 1.00 64.69 499 SER A O 1
ATOM 3806 N N . TYR A 1 500 ? 24.937 3.644 -11.256 1.00 64.62 500 TYR A N 1
ATOM 3807 C CA . TYR A 1 500 ? 24.272 4.193 -10.080 1.00 64.62 500 TYR A CA 1
ATOM 3808 C C . TYR A 1 500 ? 22.770 4.502 -10.312 1.00 64.62 500 TYR A C 1
ATOM 3810 O O . TYR A 1 500 ? 22.152 5.164 -9.500 1.00 64.62 500 TYR A O 1
ATOM 3818 N N . TYR A 1 501 ? 22.169 4.072 -11.431 1.00 71.56 501 TYR A N 1
ATOM 3819 C CA . TYR A 1 501 ? 20.776 4.366 -11.802 1.00 71.56 501 TYR A CA 1
ATOM 3820 C C . TYR A 1 501 ? 20.029 3.042 -12.015 1.00 71.56 501 TYR A C 1
ATOM 3822 O O . TYR A 1 501 ? 19.654 2.700 -13.133 1.00 71.56 501 TYR A O 1
ATOM 3830 N N . GLY A 1 502 ? 19.897 2.244 -10.952 1.00 78.88 502 GLY A N 1
ATOM 3831 C CA . GLY A 1 502 ? 19.331 0.892 -11.014 1.00 78.88 502 GLY A CA 1
ATOM 3832 C C . GLY A 1 502 ? 17.802 0.894 -11.090 1.00 78.88 502 GLY A C 1
ATOM 3833 O O . GLY A 1 502 ? 17.210 0.941 -12.170 1.00 78.88 502 GLY A O 1
ATOM 3834 N N . ALA A 1 503 ? 17.162 0.824 -9.927 1.00 88.50 503 ALA A N 1
ATOM 3835 C CA . ALA A 1 503 ? 15.719 0.783 -9.758 1.00 88.50 503 ALA A CA 1
ATOM 3836 C C . ALA A 1 503 ? 15.250 2.021 -8.978 1.00 88.50 503 ALA A C 1
ATOM 3838 O O . ALA A 1 503 ? 15.603 2.208 -7.820 1.00 88.50 503 ALA A O 1
ATOM 3839 N N . VAL A 1 504 ? 14.467 2.879 -9.625 1.00 91.12 504 VAL A N 1
ATOM 3840 C CA . VAL A 1 504 ? 14.004 4.164 -9.093 1.00 91.12 504 VAL A CA 1
ATOM 3841 C C . VAL A 1 504 ? 12.487 4.131 -8.913 1.00 91.12 504 VAL A C 1
ATOM 3843 O O . VAL A 1 504 ? 11.763 3.796 -9.854 1.00 91.12 504 VAL A O 1
ATOM 3846 N N . GLY A 1 505 ? 11.997 4.522 -7.741 1.00 92.62 505 GLY A N 1
ATOM 3847 C CA . GLY A 1 505 ? 10.570 4.643 -7.444 1.00 92.62 505 GLY A CA 1
ATOM 3848 C C . GLY A 1 505 ? 10.175 3.931 -6.155 1.00 92.62 505 GLY A C 1
ATOM 3849 O O . GLY A 1 505 ? 10.918 3.975 -5.185 1.00 92.62 505 GLY A O 1
ATOM 3850 N N . ALA A 1 506 ? 8.996 3.310 -6.122 1.00 92.75 506 ALA A N 1
ATOM 3851 C CA . ALA A 1 506 ? 8.493 2.614 -4.937 1.00 92.75 506 ALA A CA 1
ATOM 3852 C C . ALA A 1 506 ? 7.894 1.260 -5.318 1.00 92.75 506 ALA A C 1
ATOM 3854 O O . ALA A 1 506 ? 7.134 1.170 -6.290 1.00 92.75 506 ALA A O 1
ATOM 3855 N N . PHE A 1 507 ? 8.241 0.216 -4.565 1.00 93.56 507 PHE A N 1
ATOM 3856 C CA . PHE A 1 507 ? 7.898 -1.168 -4.876 1.00 93.56 507 PHE A CA 1
ATOM 3857 C C . PHE A 1 507 ? 7.246 -1.870 -3.684 1.00 93.56 507 PHE A C 1
ATOM 3859 O O . PHE A 1 507 ? 7.786 -1.886 -2.580 1.00 93.56 507 PHE A O 1
ATOM 3866 N N . TYR A 1 508 ? 6.102 -2.499 -3.943 1.00 93.06 508 TYR A N 1
ATOM 3867 C CA . TYR A 1 508 ? 5.250 -3.153 -2.953 1.00 93.06 508 TYR A CA 1
ATOM 3868 C C . TYR A 1 508 ? 4.847 -4.533 -3.467 1.00 93.06 508 TYR A C 1
ATOM 3870 O O . TYR A 1 508 ? 4.055 -4.628 -4.407 1.00 93.06 508 TYR A O 1
ATOM 3878 N N . CYS A 1 509 ? 5.434 -5.598 -2.925 1.00 94.56 509 CYS A N 1
ATOM 3879 C CA . CYS A 1 509 ? 5.315 -6.953 -3.483 1.00 94.56 509 CYS A CA 1
ATOM 3880 C C . CYS A 1 509 ? 5.160 -8.028 -2.397 1.00 94.56 509 CYS A C 1
ATOM 3882 O O . CYS A 1 509 ? 5.282 -7.742 -1.210 1.00 94.56 509 CYS A O 1
ATOM 3884 N N . ASN A 1 510 ? 4.922 -9.286 -2.780 1.00 95.25 510 ASN A N 1
ATOM 3885 C CA . ASN A 1 510 ? 4.961 -10.397 -1.8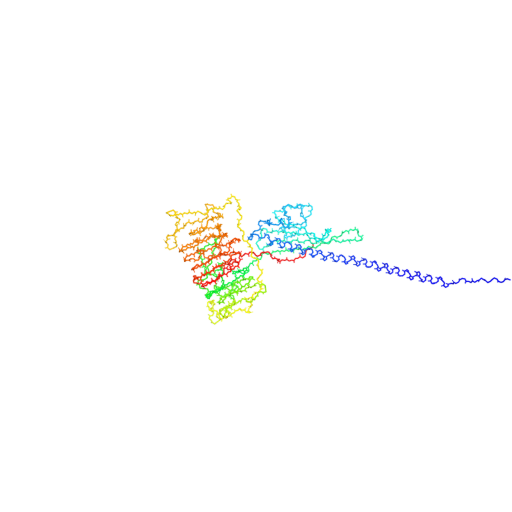23 1.00 95.25 510 ASN A CA 1
ATOM 3886 C C . ASN A 1 510 ? 6.398 -10.630 -1.334 1.00 95.25 510 ASN A C 1
ATOM 3888 O O . ASN A 1 510 ? 6.678 -10.661 -0.137 1.00 95.25 510 ASN A O 1
ATOM 3892 N N . ILE A 1 511 ? 7.313 -10.752 -2.297 1.00 96.00 511 ILE A N 1
ATOM 3893 C CA . ILE A 1 511 ? 8.751 -10.939 -2.098 1.00 96.00 511 ILE A CA 1
ATOM 3894 C C . ILE A 1 511 ? 9.475 -9.932 -2.982 1.00 96.00 511 ILE A C 1
ATOM 3896 O O . ILE A 1 511 ? 9.084 -9.737 -4.132 1.00 96.00 511 ILE A O 1
ATOM 3900 N N . VAL A 1 512 ? 10.552 -9.342 -2.471 1.00 95.00 512 VAL A N 1
ATOM 3901 C CA . VAL A 1 512 ? 11.480 -8.542 -3.273 1.00 95.00 512 VAL A CA 1
ATOM 3902 C C . VAL A 1 512 ? 12.864 -9.174 -3.216 1.00 95.00 512 VAL A C 1
ATOM 3904 O O . VAL A 1 512 ? 13.442 -9.331 -2.139 1.00 95.00 512 VAL A O 1
ATOM 3907 N N . THR A 1 513 ? 13.415 -9.510 -4.377 1.00 93.12 513 THR A N 1
ATOM 3908 C CA . THR A 1 513 ? 14.801 -9.948 -4.525 1.00 93.12 513 THR A CA 1
ATOM 3909 C C . THR A 1 513 ? 15.562 -8.937 -5.367 1.00 93.12 513 THR A C 1
ATOM 3911 O O . THR A 1 513 ? 15.153 -8.573 -6.464 1.00 93.12 513 THR A O 1
ATOM 3914 N N . MET A 1 514 ? 16.684 -8.462 -4.839 1.00 89.44 514 MET A N 1
ATOM 3915 C CA . MET A 1 514 ? 17.661 -7.673 -5.575 1.00 89.44 514 MET A CA 1
ATOM 3916 C C . MET A 1 514 ? 18.992 -8.411 -5.498 1.00 89.44 514 MET A C 1
ATOM 3918 O O . MET A 1 514 ? 19.571 -8.593 -4.425 1.00 89.44 514 MET A O 1
ATOM 3922 N N . THR A 1 515 ? 19.452 -8.896 -6.646 1.00 84.69 515 THR A N 1
ATOM 3923 C CA . THR A 1 515 ? 20.687 -9.670 -6.784 1.00 84.69 515 THR A CA 1
ATOM 3924 C C . THR A 1 515 ? 21.573 -9.072 -7.874 1.00 84.69 515 THR A C 1
ATOM 3926 O O . THR A 1 515 ? 21.102 -8.433 -8.814 1.00 84.69 515 THR A O 1
ATOM 3929 N N . GLY A 1 516 ? 22.888 -9.262 -7.759 1.00 78.75 516 GLY A N 1
ATOM 3930 C CA . GLY A 1 516 ? 23.854 -8.651 -8.676 1.00 78.75 516 GLY A CA 1
ATOM 3931 C C . GLY A 1 516 ? 24.215 -7.213 -8.290 1.00 78.75 516 GLY A C 1
ATOM 3932 O O . GLY A 1 516 ? 24.478 -6.956 -7.119 1.00 78.75 516 GLY A O 1
ATOM 3933 N N . ASN A 1 517 ? 24.301 -6.301 -9.262 1.00 78.44 517 ASN A N 1
ATOM 3934 C CA . ASN A 1 517 ? 24.716 -4.903 -9.052 1.00 78.44 517 ASN A CA 1
ATOM 3935 C C . ASN A 1 517 ? 23.539 -3.946 -9.295 1.00 78.44 517 ASN A C 1
ATOM 3937 O O . ASN A 1 517 ? 23.512 -3.227 -10.290 1.00 78.44 517 ASN A O 1
ATOM 3941 N N . TYR A 1 518 ? 22.521 -4.023 -8.439 1.00 81.69 518 TYR A N 1
ATOM 3942 C CA . TYR A 1 518 ? 21.337 -3.167 -8.491 1.00 81.69 518 TYR A CA 1
ATOM 3943 C C . TYR A 1 518 ? 21.320 -2.225 -7.293 1.00 81.69 518 TYR A C 1
ATOM 3945 O O . TYR A 1 518 ? 21.512 -2.664 -6.165 1.00 81.69 518 TYR A O 1
ATOM 3953 N N . ASN A 1 519 ? 21.038 -0.950 -7.546 1.00 85.81 519 ASN A N 1
ATOM 3954 C CA . ASN A 1 519 ? 20.760 0.041 -6.510 1.00 85.81 519 ASN A CA 1
ATOM 3955 C C . ASN A 1 519 ? 19.280 0.414 -6.541 1.00 85.81 519 ASN A C 1
ATOM 3957 O O . ASN A 1 519 ? 18.660 0.394 -7.608 1.00 85.81 519 ASN A O 1
ATOM 3961 N N . PHE A 1 520 ? 18.734 0.745 -5.380 1.00 89.19 520 PHE A N 1
ATOM 3962 C CA . PHE A 1 520 ? 17.367 1.195 -5.202 1.00 89.19 520 PHE A CA 1
ATOM 3963 C C . PHE A 1 520 ? 17.339 2.662 -4.768 1.00 89.19 520 PHE A C 1
ATOM 3965 O O . PHE A 1 520 ? 18.045 3.054 -3.845 1.00 89.19 520 PHE A O 1
ATOM 3972 N N . HIS A 1 521 ? 16.496 3.458 -5.415 1.00 89.62 521 HIS A N 1
ATOM 3973 C CA . HIS A 1 521 ? 16.376 4.887 -5.153 1.00 89.62 521 HIS A CA 1
ATOM 3974 C C . HIS A 1 521 ? 14.904 5.255 -5.012 1.00 89.62 521 HIS A C 1
ATOM 3976 O O . HIS A 1 521 ? 14.157 5.263 -5.996 1.00 89.62 521 HIS A O 1
ATOM 3982 N N . TYR A 1 522 ? 14.473 5.558 -3.793 1.00 92.00 522 TYR A N 1
ATOM 3983 C CA . TYR A 1 522 ? 13.104 5.977 -3.541 1.00 92.00 522 TYR A CA 1
ATOM 3984 C C . TYR A 1 522 ? 12.844 7.394 -4.043 1.00 92.00 522 TYR A C 1
ATOM 3986 O O . TYR A 1 522 ? 13.568 8.321 -3.703 1.00 92.00 522 TYR A O 1
ATOM 3994 N N . ASP A 1 523 ? 11.772 7.560 -4.812 1.00 91.56 523 ASP A N 1
ATOM 3995 C CA . ASP A 1 523 ? 11.248 8.868 -5.196 1.00 91.56 523 ASP A CA 1
ATOM 3996 C C . ASP A 1 523 ? 10.176 9.325 -4.193 1.00 91.56 523 ASP A C 1
ATOM 3998 O O . ASP A 1 523 ? 9.038 8.853 -4.231 1.00 91.56 523 ASP A O 1
ATOM 4002 N N . GLU A 1 524 ? 10.526 10.245 -3.294 1.00 88.31 524 GLU A N 1
ATOM 4003 C CA . GLU A 1 524 ? 9.655 10.726 -2.214 1.00 88.31 524 GLU A CA 1
ATOM 4004 C C . GLU A 1 524 ? 8.382 11.424 -2.711 1.00 88.31 524 GLU A C 1
ATOM 4006 O O . GLU A 1 524 ? 7.358 11.408 -2.019 1.00 88.31 524 GLU A O 1
ATOM 4011 N N . ALA A 1 525 ? 8.380 11.942 -3.945 1.00 86.25 525 ALA A N 1
ATOM 4012 C CA . ALA A 1 525 ? 7.182 12.503 -4.567 1.00 86.25 525 ALA A CA 1
ATOM 4013 C C . ALA A 1 525 ? 6.050 11.464 -4.714 1.00 86.25 525 ALA A C 1
ATOM 4015 O O . ALA A 1 525 ? 4.878 11.823 -4.897 1.00 86.25 525 ALA A O 1
ATOM 4016 N N . LEU A 1 526 ? 6.382 10.168 -4.635 1.00 86.69 526 LEU A N 1
ATOM 4017 C CA . LEU A 1 526 ? 5.421 9.068 -4.657 1.00 86.69 526 LEU A CA 1
ATOM 4018 C C . LEU A 1 526 ? 4.625 8.931 -3.360 1.00 86.69 526 LEU A C 1
ATOM 4020 O O . LEU A 1 526 ? 3.563 8.315 -3.409 1.00 86.69 526 LEU A O 1
ATOM 4024 N N . ASN A 1 527 ? 5.027 9.572 -2.256 1.00 77.50 527 ASN A N 1
ATOM 4025 C CA . ASN A 1 527 ? 4.274 9.548 -0.996 1.00 77.50 527 ASN A CA 1
ATOM 4026 C C . ASN A 1 527 ? 2.811 10.015 -1.172 1.00 77.50 527 ASN A C 1
ATOM 4028 O O . ASN A 1 527 ? 1.899 9.569 -0.483 1.00 77.50 527 ASN A O 1
ATOM 4032 N N . LEU A 1 528 ? 2.551 10.858 -2.179 1.00 68.81 528 LEU A N 1
ATOM 4033 C CA . LEU A 1 528 ? 1.206 11.306 -2.560 1.00 68.81 528 LEU A CA 1
ATOM 4034 C C . LEU A 1 528 ? 0.307 10.203 -3.147 1.00 68.81 528 LEU A C 1
ATOM 4036 O O . LEU A 1 528 ? -0.901 10.405 -3.276 1.00 68.81 528 LEU A O 1
ATOM 4040 N N . ILE A 1 529 ? 0.887 9.089 -3.590 1.00 73.12 529 ILE A N 1
ATOM 4041 C CA . ILE A 1 529 ? 0.205 7.976 -4.264 1.00 73.12 529 ILE A CA 1
ATOM 4042 C C . ILE A 1 529 ? 0.588 6.610 -3.682 1.00 73.12 529 ILE A C 1
ATOM 4044 O O . ILE A 1 529 ? 0.342 5.581 -4.317 1.00 73.12 529 ILE A O 1
ATOM 4048 N N . ASN A 1 530 ? 1.179 6.592 -2.486 1.00 70.62 530 ASN A N 1
ATOM 4049 C CA . ASN A 1 530 ? 1.474 5.358 -1.777 1.00 70.62 530 ASN A CA 1
ATOM 4050 C C . ASN A 1 530 ? 0.188 4.541 -1.575 1.00 70.62 530 ASN A C 1
ATOM 4052 O O . ASN A 1 530 ? -0.914 5.094 -1.459 1.00 70.62 530 ASN A O 1
ATOM 4056 N N . PRO A 1 531 ? 0.301 3.205 -1.589 1.00 68.69 531 PRO A N 1
ATOM 4057 C CA . PRO A 1 531 ? -0.869 2.359 -1.480 1.00 68.69 531 PRO A CA 1
ATOM 4058 C C . PRO A 1 531 ? -1.496 2.552 -0.086 1.00 68.69 531 PRO A C 1
ATOM 4060 O O . PRO A 1 531 ? -0.790 2.469 0.925 1.00 68.69 531 PRO A O 1
ATOM 4063 N N . PRO A 1 532 ? -2.810 2.824 -0.003 1.00 65.69 532 PRO A N 1
ATOM 4064 C CA . PRO A 1 532 ? -3.491 2.907 1.263 1.00 65.69 532 PRO A CA 1
ATOM 4065 C C . PRO A 1 532 ? -3.534 1.512 1.882 1.00 65.69 532 PRO A C 1
ATOM 4067 O O . PRO A 1 532 ? -3.861 0.532 1.215 1.00 65.69 532 PRO A O 1
ATOM 4070 N N . THR A 1 533 ? -3.237 1.436 3.170 1.00 67.00 533 THR A N 1
ATOM 4071 C CA . THR A 1 533 ? -3.256 0.184 3.948 1.00 67.00 533 THR A CA 1
ATOM 4072 C C . THR A 1 533 ? -4.576 -0.020 4.683 1.00 67.00 533 THR A C 1
ATOM 4074 O O . THR A 1 533 ? -4.765 -1.004 5.392 1.00 67.00 533 THR A O 1
ATOM 4077 N N . GLY A 1 534 ? -5.503 0.919 4.496 1.00 72.62 534 GLY A N 1
ATOM 4078 C CA . GLY A 1 534 ? -6.789 0.981 5.163 1.00 72.62 534 GLY A CA 1
ATOM 4079 C C . GLY A 1 534 ? -6.978 2.312 5.878 1.00 72.62 534 GLY A C 1
ATOM 4080 O O . GLY A 1 534 ? -6.245 3.282 5.679 1.00 72.62 534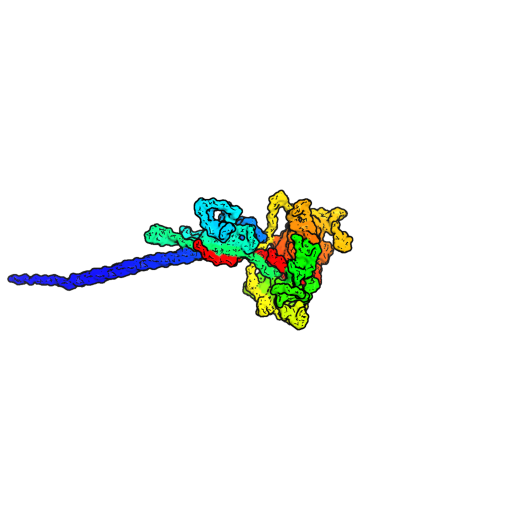 GLY A O 1
ATOM 4081 N N . TYR A 1 535 ? -8.005 2.349 6.707 1.00 78.62 535 TYR A N 1
ATOM 4082 C CA . TYR A 1 535 ? -8.351 3.465 7.559 1.00 78.62 535 TYR A CA 1
ATOM 4083 C C . TYR A 1 535 ? -7.910 3.184 8.988 1.00 78.62 535 TYR A C 1
ATOM 4085 O O . TYR A 1 535 ? -8.145 2.097 9.519 1.00 78.62 535 TYR A O 1
ATOM 4093 N N . LEU A 1 536 ? -7.312 4.197 9.611 1.00 81.88 536 LEU A N 1
ATOM 4094 C CA . LEU A 1 536 ? -6.999 4.220 11.033 1.00 81.88 536 LEU A CA 1
ATOM 4095 C C . LEU A 1 536 ? -7.891 5.227 11.762 1.00 81.88 536 LEU A C 1
ATOM 4097 O O . LEU A 1 536 ? -8.274 6.247 11.171 1.00 81.88 536 LEU A O 1
ATOM 4101 N N . PRO A 1 537 ? -8.189 4.995 13.052 1.00 87.06 537 PRO A N 1
ATOM 4102 C CA . PRO A 1 537 ? -8.788 6.011 13.902 1.00 87.06 537 PRO A CA 1
ATOM 4103 C C . PRO A 1 537 ? -7.890 7.252 13.961 1.00 87.06 537 PRO A C 1
ATOM 4105 O O . PRO A 1 537 ? -6.722 7.174 14.331 1.00 87.06 537 PRO A O 1
ATOM 4108 N N . LYS A 1 538 ? -8.442 8.410 13.604 1.00 86.50 538 LYS A N 1
ATOM 4109 C CA . LYS A 1 538 ? -7.792 9.719 13.755 1.00 86.50 538 LYS A CA 1
ATOM 4110 C C . LYS A 1 538 ? -8.198 10.379 15.066 1.00 86.50 538 LYS A C 1
ATOM 4112 O O . LYS A 1 538 ? -7.372 10.969 15.753 1.00 86.50 538 LYS A O 1
ATOM 4117 N N . THR A 1 539 ? -9.483 10.308 15.393 1.00 88.75 539 THR A N 1
ATOM 4118 C CA . THR A 1 539 ? -10.039 10.820 16.646 1.00 88.75 539 THR A CA 1
ATOM 4119 C C . THR A 1 539 ? -11.072 9.840 17.173 1.00 88.75 539 THR A C 1
ATOM 4121 O O . THR A 1 539 ? -11.787 9.204 16.400 1.00 88.75 539 THR A O 1
ATOM 4124 N N . TRP A 1 540 ? -11.147 9.731 18.494 1.00 89.75 540 TRP A N 1
ATOM 4125 C CA . TRP A 1 540 ? -12.155 8.958 19.205 1.00 89.75 540 TRP A CA 1
ATOM 4126 C C . TRP A 1 540 ? -12.744 9.868 20.276 1.00 89.75 540 TRP A C 1
ATOM 4128 O O . TRP A 1 540 ? -12.003 10.459 21.064 1.00 89.75 540 TRP A O 1
ATOM 4138 N N . GLN A 1 541 ? -14.062 10.040 20.269 1.00 92.81 541 GLN A N 1
ATOM 4139 C CA . GLN A 1 541 ? -14.737 10.926 21.204 1.00 92.81 541 GLN A CA 1
ATOM 4140 C C . GLN A 1 541 ? -16.094 10.355 21.606 1.00 92.81 541 GLN A C 1
ATOM 4142 O O . GLN A 1 54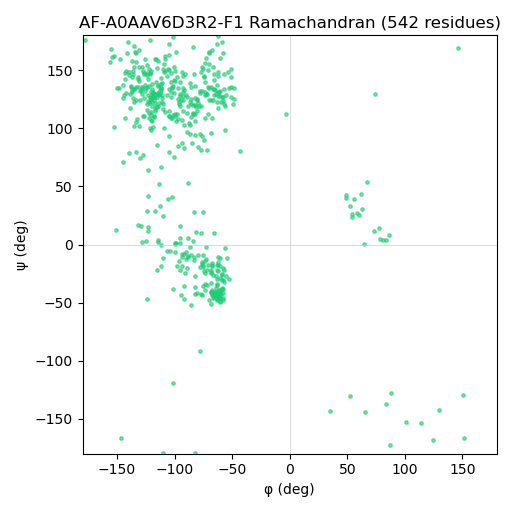1 ? -16.940 10.065 20.761 1.00 92.81 541 GLN A O 1
ATOM 4147 N N . GLU A 1 542 ? -16.346 10.283 22.910 1.00 91.19 542 GLU A N 1
ATOM 4148 C CA . GLU A 1 542 ? -17.702 10.098 23.411 1.00 91.19 542 GLU A CA 1
ATOM 4149 C C . GLU A 1 542 ? -18.518 11.385 23.216 1.00 91.19 542 GLU A C 1
ATOM 4151 O O . GLU A 1 542 ? -18.095 12.479 23.602 1.00 91.19 542 GLU A O 1
ATOM 4156 N N . VAL A 1 543 ? -19.699 11.253 22.617 1.00 87.06 543 VAL A N 1
ATOM 4157 C CA . VAL A 1 543 ? -20.600 12.370 22.319 1.00 87.06 543 VAL A CA 1
ATOM 4158 C C . VAL A 1 543 ? -21.946 12.179 23.015 1.00 87.06 543 VAL A C 1
ATOM 4160 O O . VAL A 1 543 ? -22.388 11.053 23.246 1.00 87.06 543 VAL A O 1
ATOM 4163 N N . GLN A 1 544 ? -22.591 13.291 23.380 1.00 73.69 544 GLN A N 1
ATOM 4164 C CA . GLN A 1 544 ? -23.845 13.281 24.145 1.00 73.69 544 GLN A CA 1
ATOM 4165 C C . GLN A 1 544 ? -25.084 12.971 23.298 1.00 73.69 544 GLN A C 1
ATOM 4167 O O . GLN A 1 544 ? -25.171 13.334 22.101 1.00 73.69 544 GLN A O 1
#

Mean predicted aligned error: 12.76 Å

Secondary structure (DSSP, 8-state):
---------THHHHHHHHHHHHHHHHHHHHHHHHHHHHHHHHHHHHHHHHHHHHHHHHHHHHHHHHHHHHT--STT--S--TTGGGGTPEEESSGGG-SEEEETTTTEEEE--S-----SS-EEEEEEESSTTS-EEEEEEEE--SS-TT---EEEEEEEEEEEETTTTEEEEEEEEEEEEEEEEE---SEEEEEEEE--SSS-EEEEE-TT-TTSSEEEEEEEETTEEEEESPSSTTSBP----TTTTT--BSSBS-EEEEESSEEEEET-EEEEEEEE-TTPPPPEE-TT-EEE-STTTTSBTTTTB--TTS-SS-EE-TTTT-EES----PPPPPPPPP--SSS--PEEPPB--GGGSEEEE-TTS-EEEESEEEE--TT-S-EEEEE-S-B-S-EEEESSSEEEEE--SSEEEE--SBS-EEEE-TT--EEEEESSEEE--SBT-EEEETT--GGGEEEEE-TT--EEEEEET--EEEEEEEEEEEEEEEE---TT--EEEEEEEEEEEE-SS--EEEEGGGGGGPPEEEEEEEEEEEE-

Radius of gyration: 34.93 Å; Cα contacts (8 Å, |Δi|>4): 1379; chains: 1; bounding box: 102×47×149 Å

Solvent-accessible surface area (backbone atoms only — not comparable to full-atom values): 27917 Å² total; per-residue (Å²): 137,84,83,83,81,82,82,86,70,73,70,60,59,57,53,52,53,51,51,50,52,51,49,50,53,52,51,51,51,50,51,51,48,54,52,50,53,54,50,50,51,53,51,50,52,51,51,50,30,50,55,48,3,42,56,31,11,52,54,26,45,54,54,49,53,49,51,56,49,73,38,62,60,52,86,99,51,82,88,60,57,81,57,41,57,82,76,66,31,48,78,40,66,59,51,86,84,46,61,59,46,78,36,85,88,75,75,41,78,41,75,48,60,100,73,72,64,85,49,98,55,62,35,37,35,42,74,49,62,82,44,97,82,66,45,34,28,20,39,23,36,40,40,59,63,89,85,52,92,81,51,35,46,34,39,41,9,35,2,31,17,56,44,79,36,80,90,77,74,40,78,45,74,36,70,35,33,35,40,34,40,26,24,68,37,59,58,83,46,34,45,29,18,58,41,30,35,35,29,69,17,68,66,19,32,32,25,18,28,26,29,74,36,66,68,24,17,43,54,49,89,86,58,40,59,98,86,38,64,45,19,30,82,46,92,58,40,55,44,71,50,96,64,94,57,95,74,35,89,76,49,51,30,24,40,40,44,69,20,24,43,29,13,48,38,46,45,42,33,32,38,19,24,34,27,12,37,40,30,20,5,69,88,46,74,81,64,49,55,36,95,71,2,26,28,20,58,48,57,66,42,34,6,32,74,86,77,74,36,51,42,60,92,61,49,61,47,61,42,69,36,74,84,73,64,25,63,49,45,66,40,81,78,59,76,68,67,51,60,82,82,79,65,78,59,96,78,52,58,75,38,72,59,52,74,36,64,75,97,67,32,48,74,44,72,44,98,87,72,48,80,45,76,27,38,27,54,47,55,44,58,104,77,79,44,78,35,48,30,29,34,75,56,58,42,62,65,27,32,38,37,48,32,52,61,31,34,39,35,28,57,10,70,71,48,14,31,42,30,74,62,75,65,32,35,44,36,32,37,71,66,26,26,40,37,36,38,27,36,10,20,33,37,17,64,18,53,68,9,36,52,47,45,67,60,49,38,27,86,34,30,34,40,36,26,24,75,67,8,52,37,38,37,49,14,29,48,40,40,40,37,30,31,37,44,17,50,55,10,37,38,35,38,37,40,52,24,37,70,97,58,12,40,33,22,35,41,37,21,21,26,37,38,39,31,38,38,41,29,41,34,26,37,57,58,47,68,84,69,44,64,64,52,37,69,40,82,70,42,80,42,83,48,134

Sequence (544 aa):
MKIQIESFKKDHASALLSMAIIALVVLSSLAGYLYLVSNENVMVNRSDTWNKSFQMAEAGVEEAMSMINASNSIFGAIPKWTNAVSGGWAITTNSTSLTWKFDDQTQTWKGIGTNKVATNAVMYQLTRYLDTTGNNYYTVYVYNLLNQTNTGPQILSIGSSVSYNPAAKTNITASRKIYMQTTLNSLNGNLSARTTIVLNGNNITADSFDSADSNHSTWQSVWQYGGTNYGFYPTNPSAKTYVTAPDYSTENYFRKDNAYICSDGTISAGNANICGYVDTGPGQAQPNLGPQGVAGGNNDWIGNPVTQTCDPASPYNHGIQQNPLHWLSDMNFAFIDVSLPQTNSSTGVWIDVPKKTGANAWTYTNYAGGTVTYNYWITNGAWGGKTNYQLTTKLTTDILVRGTNLILYLAATPDSLDFHGSSTTIFIDTNSDVTIYTAGNMNMSGNNNGINNITKYARSLRIYGLPSCTAITMGGQSTTTAYIYAPEATLDFHGAGGSYYGAVGAFYCNIVTMTGNYNFHYDEALNLINPPTGYLPKTWQEVQ

pLDDT: mean 80.28, std 13.83, range [41.09, 97.94]

Foldseek 3Di:
DDDDDDDPDPPVVVVVVVVVVVVVVVVVVVVVVVVVVVVVVVVVLVVVQQVLQVVQLVVLVVVVQCLQLVQPQDFPAPPDSPCLVVVVKDKDQWCPPDQWDQDPVVRDIDGDDVDTDGDNFIKIKDKDQPDPVSFWIKIKIWGADRPDDWWGIKMKMKTWGWDQDPVVRDIDIHIWIKIFTWTFDFDLAQAEAAAEEAQAADAAEEFAFAQLDVQLFVWDDPFDAPNHTTGFHHPCFFDFRPDDDDPCPFPRTSIFQSHEHEYCHAYANEQYQHRAAYEYAAPYDDHDYHPNHEFYHGCVQQNPPVVSTRDSSHGPHHDADVVVGRYYHHPDFDAHFHDDDAQPDVPRDAAEFDFDDDPRFDWDQDPVRDIDTFGTEDEPPPPQDQHHYEHQDEAAAAYEFDYENYEYEQNHPQHSYDHPDEAGEHEYDGNAAYAYEYLHEHEQADANGYYHNVNSAQRRAEYEYGQSYAEYEDHHQDFERYHYRHARYEYAYYDDHPPPRHYEAGYYYNYYYHYYHGYYYYHPNCSSVGGGRGMDTPDMDIDD